Protein AF-A0AAW0ND97-F1 (afdb_monomer)

Solvent-accessible surface area (backbone atoms only — not comparable to full-atom values): 30219 Å² total; per-residue (Å²): 135,85,87,88,88,89,87,88,82,88,83,82,84,52,77,69,74,84,84,62,80,88,83,85,82,89,84,87,81,88,81,85,87,82,90,82,84,88,77,94,71,91,75,80,89,73,87,71,86,72,80,78,86,79,87,79,91,77,89,80,58,96,88,64,51,68,66,56,51,51,50,54,47,28,64,74,75,68,50,61,93,86,60,53,74,44,45,22,41,87,85,70,47,76,60,51,77,88,53,43,63,61,51,46,71,77,34,82,82,67,62,73,45,79,44,57,63,71,65,54,58,75,73,67,75,75,90,86,85,85,92,86,80,90,81,85,88,82,87,89,80,89,84,87,86,82,92,77,86,86,77,89,78,81,84,80,92,74,88,86,75,81,54,73,68,56,54,52,45,51,53,23,19,50,54,44,53,52,48,25,70,75,36,96,73,27,55,59,49,53,51,45,32,71,74,69,64,46,73,55,76,68,47,52,54,48,50,52,51,49,52,48,51,46,47,34,71,76,56,36,94,70,59,51,72,68,56,48,46,40,54,24,49,4,45,30,62,68,38,60,76,70,37,42,88,88,44,97,87,20,26,46,70,37,33,26,81,90,80,64,37,31,55,52,43,53,47,56,63,49,50,59,62,73,63,69,70,74,81,88,61,83,83,72,68,82,73,57,76,64,80,79,33,84,65,77,50,80,64,88,79,64,77,68,46,57,74,67,61,33,53,52,47,42,58,45,54,75,71,61,83,54,64,69,61,44,54,53,47,55,62,27,38,42,66,62,50,52,52,37,42,70,33,74,83,47,28,61,43,49,58,76,68,44,51,52,70,80,80,44,85,60,54,69,57,51,52,46,22,44,59,59,35,60,70,53,44,53,53,49,62,74,32,28,79,80,50,49,46,58,47,44,56,58,59,55,70,75,49,85,88,41,75,72,54,54,52,34,50,54,31,37,71,39,96,60,92,50,96,88,54,68,49,33,65,58,20,37,56,44,48,43,53,74,74,52,77,73,71,88,75,77,98,60,79,69,77,47,55,73,61,48,56,74,69,55,86,84,83,81,82,79,78,82,78,78,86,126

Sequence (468 aa):
MTRPVTKSSGGGGFSAELLNLLLGRVRTTSGPRRVEDGRLRRRAARHVNSAVRVSKYVKFQSGCSYQDFIAEVKSKFGFPDSAELLILDETDTEIEEDVFVELVEANPDLCLKIEDRLLDKSLSSMDNSSTSSLTDTMSPSSDNEPWSPPRQKSSTQHSGAPSKEALEKDAAKEMVENALKGKPGGQDILEEYKSEKSLSHRSRRQLVNLIVSEMTERHGRMPSRKQKENYALGIITAFPSLRDPFSQKGYEHFYDAEKGTGYLAWRLKTLSRKVFKRPVKEASEAHEQGPKRRRTSDTSAGEQLSGDACREALSFLGHSTDVASVFQKMKSTLEYRQDLVRDSEQTTDVFKIFPRFLDVKGLVNQDFALLFGEETASRMLERWDTVFKPKIIMEARHLTETPDLSRLMAAAEKNGENENYWDSDMASLLLLLHLLPPTAGRRRVKISSSEAEKKLVHFLKVRHTVYS

Radius of gyration: 36.38 Å; Cα contacts (8 Å, |Δi|>4): 346; chains: 1; bounding box: 81×73×108 Å

Secondary structure (DSSP, 8-state):
-----------PPP-STTSS-S---PPP-------------------------------PPTT--HHHHHHHHHHHHT--TT--EEEE-TTS-B--HHHHHHHHHH-TT---EEEETTTGGGTS-S---------------------------------S---HHHHHHHHHHHHHHHHHHTSTTHHHHHHHHHHHSS--HHHHHHHHHHHHHHHHHHH-SS--HHHHHHHHHHHHHH-GGGS-TTSSSS-TTT-BTTTTBSHHHHHHHHHHHHS--------------STT-------SS-PPP-HHHHHHHHHHHHH---HHHHHHHHHHTHHHHHHHHH-TTTGGGHHHH-GGGTTSTTHHHHHHHHHH-HHHHHHHHHTIIIIIHHHHHHHHTTSPP-HHHHHHHHHHH--S--TTS--HHHHHHHHHHHHSPPPSSSS-PPPPHHHHHTTS------------

Mean predicted aligned error: 23.16 Å

Structure (mmCIF, N/CA/C/O backbone):
data_AF-A0AAW0ND97-F1
#
_entry.id   AF-A0AAW0ND97-F1
#
loop_
_atom_site.group_PDB
_atom_site.id
_atom_site.type_symbol
_atom_site.label_atom_id
_atom_site.label_alt_id
_atom_site.label_comp_id
_atom_site.label_asym_id
_atom_site.label_entity_id
_atom_site.label_seq_id
_atom_site.pdbx_PDB_ins_code
_atom_site.Cartn_x
_atom_site.Cartn_y
_atom_site.Cartn_z
_atom_site.occupancy
_atom_site.B_iso_or_equiv
_atom_site.auth_seq_id
_atom_site.auth_comp_id
_atom_site.auth_asym_id
_atom_site.auth_atom_id
_atom_site.pdbx_PDB_model_num
ATOM 1 N N . MET A 1 1 ? -13.886 -43.238 -34.688 1.00 35.47 1 MET A N 1
ATOM 2 C CA . MET A 1 1 ? -12.588 -43.774 -34.224 1.00 35.47 1 MET A CA 1
ATOM 3 C C . MET A 1 1 ? -11.602 -42.617 -34.102 1.00 35.47 1 MET A C 1
ATOM 5 O O . MET A 1 1 ? -11.703 -41.691 -34.892 1.00 35.47 1 MET A O 1
ATOM 9 N N . THR A 1 2 ? -10.736 -42.690 -33.083 1.00 31.12 2 THR A N 1
ATOM 10 C CA . THR A 1 2 ? -9.557 -41.844 -32.763 1.00 31.12 2 THR A CA 1
ATOM 11 C C . THR A 1 2 ? -9.752 -40.368 -32.354 1.00 31.12 2 THR A C 1
ATOM 13 O O . THR A 1 2 ? -9.921 -39.485 -33.186 1.00 31.12 2 THR A O 1
ATOM 16 N N . ARG A 1 3 ? -9.621 -40.126 -31.033 1.00 32.53 3 ARG A N 1
ATOM 17 C CA . ARG A 1 3 ? -9.077 -38.901 -30.390 1.00 32.53 3 ARG A CA 1
ATOM 18 C C . ARG A 1 3 ? -7.536 -38.875 -30.505 1.00 32.53 3 ARG A C 1
ATOM 20 O O . ARG A 1 3 ? -6.955 -39.947 -30.676 1.00 32.53 3 ARG A O 1
ATOM 27 N N . PRO A 1 4 ? -6.884 -37.700 -30.366 1.00 33.66 4 PRO A N 1
ATOM 28 C CA . PRO A 1 4 ? -6.167 -37.313 -29.117 1.00 33.66 4 PRO A CA 1
ATOM 29 C C . PRO A 1 4 ? -6.411 -35.819 -28.735 1.00 33.66 4 PRO A C 1
ATOM 31 O O . PRO A 1 4 ? -6.736 -35.028 -29.608 1.00 33.66 4 PRO A O 1
ATOM 34 N N . VAL A 1 5 ? -6.529 -35.348 -27.477 1.00 28.16 5 VAL A N 1
ATOM 35 C CA . VAL A 1 5 ? -5.664 -35.273 -26.260 1.00 28.16 5 VAL A CA 1
ATOM 36 C C . VAL A 1 5 ? -4.730 -34.029 -26.187 1.00 28.16 5 VAL A C 1
ATOM 38 O O . VAL A 1 5 ? -3.689 -33.986 -26.825 1.00 28.16 5 VAL A O 1
ATOM 41 N N . THR A 1 6 ? -5.186 -33.070 -25.351 1.00 30.92 6 THR A N 1
ATOM 42 C CA . THR A 1 6 ? -4.546 -32.111 -24.397 1.00 30.92 6 THR A CA 1
ATOM 43 C C . THR A 1 6 ? -3.482 -31.065 -24.796 1.00 30.92 6 THR A C 1
ATOM 45 O O . THR A 1 6 ? -2.406 -31.381 -25.287 1.00 30.92 6 THR A O 1
ATOM 48 N N . LYS A 1 7 ? -3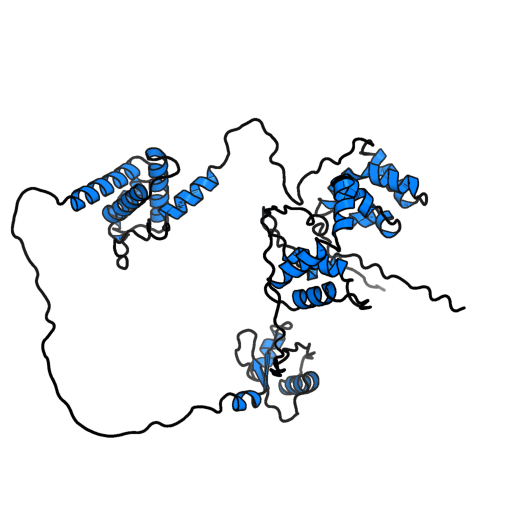.703 -29.810 -24.347 1.00 25.61 7 LYS A N 1
ATOM 49 C CA . LYS A 1 7 ? -3.012 -29.191 -23.182 1.00 25.61 7 LYS A CA 1
ATOM 50 C C . LYS A 1 7 ? -3.612 -27.817 -22.825 1.00 25.61 7 LYS A C 1
ATOM 52 O O . LYS A 1 7 ? -3.595 -26.900 -23.635 1.00 25.61 7 LYS A O 1
ATOM 57 N N . SER A 1 8 ? -4.101 -27.674 -21.591 1.00 30.00 8 SER A N 1
ATOM 58 C CA . SER A 1 8 ? -4.452 -26.394 -20.962 1.00 30.00 8 SER A CA 1
ATOM 59 C C . SER A 1 8 ? -3.322 -25.964 -20.024 1.00 30.00 8 SER A C 1
ATOM 61 O O . SER A 1 8 ? -3.012 -26.695 -19.083 1.00 30.00 8 SER A O 1
ATOM 63 N N . SER A 1 9 ? -2.726 -24.790 -20.240 1.00 27.45 9 SER A N 1
ATOM 64 C CA . SER A 1 9 ? -1.871 -24.130 -19.245 1.00 27.45 9 SER A CA 1
ATOM 65 C C . SER A 1 9 ? -2.616 -22.930 -18.665 1.00 27.45 9 SER A C 1
ATOM 67 O O . SER A 1 9 ? -2.902 -21.972 -19.383 1.00 27.45 9 SER A O 1
ATOM 69 N N . GLY A 1 10 ? -2.945 -23.003 -17.375 1.00 27.28 10 GLY A N 1
ATOM 70 C CA . GLY A 1 10 ? -3.503 -21.891 -16.613 1.00 27.28 10 GLY A CA 1
ATOM 71 C C . GLY A 1 10 ? -2.458 -20.795 -16.415 1.00 27.28 10 GLY A C 1
ATOM 72 O O . GLY A 1 10 ? -1.383 -21.049 -15.876 1.00 27.28 10 GLY A O 1
ATOM 73 N N . GLY A 1 11 ? -2.772 -19.587 -16.881 1.00 25.14 11 GLY A N 1
ATOM 74 C CA . GLY A 1 11 ? -1.973 -18.385 -16.666 1.00 25.14 11 GLY A CA 1
ATOM 75 C C . GLY A 1 11 ? -2.369 -17.703 -15.358 1.00 25.14 11 GLY A C 1
ATOM 76 O O . GLY A 1 11 ? -3.501 -17.248 -15.218 1.00 25.14 11 GLY A O 1
ATOM 77 N N . GLY A 1 12 ? -1.442 -17.647 -14.401 1.00 26.55 12 GLY A N 1
ATOM 78 C CA . GLY A 1 12 ? -1.553 -16.836 -13.186 1.00 26.55 12 GLY A CA 1
ATOM 79 C C . GLY A 1 12 ? -1.032 -15.419 -13.439 1.00 26.55 12 GLY A C 1
ATOM 80 O O . GLY A 1 12 ? 0.068 -15.252 -13.961 1.00 26.55 12 GLY A O 1
ATOM 81 N N . GLY A 1 13 ? -1.848 -14.413 -13.116 1.00 29.89 13 GLY A N 1
ATOM 82 C CA . GLY A 1 13 ? -1.627 -13.001 -13.438 1.00 29.89 13 GLY A CA 1
ATOM 83 C C . GLY A 1 13 ? -0.544 -12.283 -12.618 1.00 29.89 13 GLY A C 1
ATOM 84 O O . GLY A 1 13 ? -0.269 -12.604 -11.462 1.00 29.89 13 GLY A O 1
ATOM 85 N N . PHE A 1 14 ? 0.045 -11.259 -13.237 1.00 38.44 14 PHE A N 1
ATOM 86 C CA . PHE A 1 14 ? 1.062 -10.360 -12.683 1.00 38.44 14 PHE A CA 1
ATOM 87 C C . PHE A 1 14 ? 0.406 -9.092 -12.097 1.00 38.44 14 PHE A C 1
ATOM 89 O O . PHE A 1 14 ? -0.612 -8.626 -12.595 1.00 38.44 14 PHE A O 1
ATOM 96 N N . SER A 1 15 ? 0.979 -8.521 -11.031 1.00 31.59 15 SER A N 1
ATOM 97 C CA . SER A 1 15 ? 0.481 -7.288 -10.390 1.00 31.59 15 SER A CA 1
ATOM 98 C C . SER A 1 15 ? 1.552 -6.196 -10.405 1.00 31.59 15 SER A C 1
ATOM 100 O O . SER A 1 15 ? 2.699 -6.443 -10.033 1.00 31.59 15 SER A O 1
ATOM 102 N N . ALA A 1 16 ? 1.131 -4.987 -10.779 1.00 33.00 16 ALA A N 1
ATOM 103 C CA . ALA A 1 16 ? 1.885 -3.759 -11.053 1.00 33.00 16 ALA A CA 1
ATOM 104 C C . ALA A 1 16 ? 2.572 -3.057 -9.858 1.00 33.00 16 ALA A C 1
ATOM 106 O O . ALA A 1 16 ? 2.896 -1.868 -9.924 1.00 33.00 16 ALA A O 1
ATOM 107 N N . GLU A 1 17 ? 2.744 -3.724 -8.719 1.00 35.59 17 GLU A N 1
ATOM 108 C CA . GLU A 1 17 ? 3.023 -3.040 -7.443 1.00 35.59 17 GLU A CA 1
ATOM 109 C C . GLU A 1 17 ? 4.510 -2.769 -7.154 1.00 35.59 17 GLU A C 1
ATOM 111 O O . GLU A 1 17 ? 4.831 -2.070 -6.194 1.00 35.59 17 GLU A O 1
ATOM 116 N N . LEU A 1 18 ? 5.427 -3.240 -8.002 1.00 33.97 18 LEU A N 1
ATOM 117 C CA . LEU A 1 18 ? 6.857 -3.301 -7.674 1.00 33.97 18 LEU A CA 1
ATOM 118 C C . LEU A 1 18 ? 7.656 -2.019 -8.008 1.00 33.97 18 LEU A C 1
ATOM 120 O O . LEU A 1 18 ? 8.720 -1.797 -7.444 1.00 33.97 18 LEU A O 1
ATOM 124 N N . LEU A 1 19 ? 7.135 -1.116 -8.849 1.00 34.91 19 LEU A N 1
ATOM 125 C CA . LEU A 1 19 ? 7.898 0.040 -9.365 1.00 34.91 19 LEU A CA 1
ATOM 126 C C . LEU A 1 19 ? 7.647 1.390 -8.658 1.00 34.91 19 LEU A C 1
ATOM 128 O O . LEU A 1 19 ? 8.288 2.384 -8.987 1.00 34.91 19 LEU A O 1
ATOM 132 N N . ASN A 1 20 ? 6.735 1.475 -7.682 1.00 37.00 20 ASN A N 1
ATOM 133 C CA . ASN A 1 20 ? 6.197 2.770 -7.218 1.00 37.00 20 ASN A CA 1
ATOM 134 C C . ASN A 1 20 ? 6.584 3.212 -5.796 1.00 37.00 20 ASN A C 1
ATOM 136 O O . ASN A 1 20 ? 5.991 4.150 -5.257 1.00 37.00 20 ASN A O 1
ATOM 140 N N . LEU A 1 21 ? 7.577 2.575 -5.180 1.00 37.69 21 LEU A N 1
ATOM 141 C CA . LEU A 1 21 ? 7.783 2.650 -3.731 1.00 37.69 21 LEU A CA 1
ATOM 142 C C . LEU A 1 21 ? 9.080 3.337 -3.263 1.00 37.69 21 LEU A C 1
ATOM 144 O O . LEU A 1 21 ? 9.377 3.348 -2.073 1.00 37.69 21 LEU A O 1
ATOM 148 N N . LEU A 1 22 ? 9.808 3.997 -4.169 1.00 29.08 22 LEU A N 1
ATOM 149 C CA . LEU A 1 22 ? 11.144 4.545 -3.895 1.00 29.08 22 LEU A CA 1
ATOM 150 C C . LEU A 1 22 ? 11.229 5.988 -3.353 1.00 29.08 22 LEU A C 1
ATOM 152 O O . LEU A 1 22 ? 12.336 6.429 -3.065 1.00 29.08 22 LEU A O 1
ATOM 156 N N . LEU A 1 23 ? 10.143 6.754 -3.158 1.00 32.75 23 LEU A N 1
ATOM 157 C CA . LEU A 1 23 ? 10.278 8.161 -2.712 1.00 32.75 23 LEU A CA 1
ATOM 158 C C . LEU A 1 23 ? 9.188 8.635 -1.731 1.00 32.75 23 LEU A C 1
ATOM 160 O O . LEU A 1 23 ? 8.042 8.867 -2.118 1.00 32.75 23 LEU A O 1
ATOM 164 N N . GLY A 1 24 ? 9.578 8.877 -0.467 1.00 24.53 24 GLY A N 1
ATOM 165 C CA . GLY A 1 24 ? 8.712 9.470 0.563 1.00 24.53 24 GLY A CA 1
ATOM 166 C C . GLY A 1 24 ? 9.396 9.897 1.878 1.00 24.53 24 GLY A C 1
ATOM 167 O O . GLY A 1 24 ? 9.221 9.241 2.893 1.00 24.53 24 GLY A O 1
ATOM 168 N N . ARG A 1 25 ? 10.068 11.063 1.855 1.00 28.64 25 ARG A N 1
ATOM 169 C CA . ARG A 1 25 ? 10.473 11.962 2.974 1.00 28.64 25 ARG A CA 1
ATOM 170 C C . ARG A 1 25 ? 11.503 11.490 4.022 1.00 28.64 25 ARG A C 1
ATOM 172 O O . ARG A 1 25 ? 11.168 10.980 5.082 1.00 28.64 25 ARG A O 1
ATOM 179 N N . VAL A 1 26 ? 12.743 11.945 3.815 1.00 26.05 26 VAL A N 1
ATOM 180 C CA . VAL A 1 26 ? 13.709 12.278 4.878 1.00 26.05 26 VAL A CA 1
ATOM 181 C C . VAL A 1 26 ? 13.331 13.644 5.469 1.00 26.05 26 VAL A C 1
ATOM 183 O O . VAL A 1 26 ? 13.272 14.633 4.740 1.00 26.05 26 VAL A O 1
ATOM 186 N N . ARG A 1 27 ? 13.084 13.717 6.782 1.00 26.48 27 ARG A N 1
ATOM 187 C CA . ARG A 1 27 ? 13.149 14.974 7.544 1.00 26.48 27 ARG A CA 1
ATOM 188 C C . ARG A 1 27 ? 14.539 15.084 8.156 1.00 26.48 27 ARG A C 1
ATOM 190 O O . ARG A 1 27 ? 14.955 14.227 8.924 1.00 26.48 27 ARG A O 1
ATOM 197 N N . THR A 1 28 ? 15.249 16.136 7.782 1.00 26.16 28 THR A N 1
ATOM 198 C CA . THR A 1 28 ? 16.532 16.539 8.349 1.00 26.16 28 THR A CA 1
ATOM 199 C C . THR A 1 28 ? 16.301 17.307 9.647 1.00 26.16 28 THR A C 1
ATOM 201 O O . THR A 1 28 ? 15.644 18.347 9.631 1.00 26.16 28 THR A O 1
ATOM 204 N N . THR A 1 29 ? 16.886 16.847 10.748 1.00 25.78 29 THR A N 1
ATOM 205 C CA . THR A 1 29 ? 17.230 17.708 11.886 1.00 25.78 29 THR A CA 1
ATOM 206 C C . THR A 1 29 ? 18.709 17.518 12.184 1.00 25.78 29 THR A C 1
ATOM 208 O O . THR A 1 29 ? 19.147 16.448 12.598 1.00 25.78 29 THR A O 1
ATOM 211 N N . SER A 1 30 ? 19.472 18.560 11.883 1.00 25.70 30 SER A N 1
ATOM 212 C CA . SER A 1 30 ? 20.894 18.736 12.157 1.00 25.70 30 SER A CA 1
ATOM 213 C C . SER A 1 30 ? 21.137 19.118 13.620 1.00 25.70 30 SER A C 1
ATOM 215 O O . SER A 1 30 ? 20.447 19.992 14.139 1.00 25.70 30 SER A O 1
ATOM 217 N N . GLY A 1 31 ? 22.168 18.541 14.242 1.00 24.78 31 GLY A N 1
ATOM 218 C CA . GLY A 1 31 ? 22.754 18.989 15.512 1.00 24.78 31 GLY A CA 1
ATOM 219 C C . GLY A 1 31 ? 24.024 18.178 15.837 1.00 24.78 31 GLY A C 1
ATOM 220 O O . GLY A 1 31 ? 24.021 16.980 15.562 1.00 24.78 31 GLY A O 1
ATOM 221 N N . PRO A 1 32 ? 25.133 18.787 16.311 1.00 28.69 32 PRO A N 1
ATOM 222 C CA . PRO A 1 32 ? 26.480 18.282 16.035 1.00 28.69 32 PRO A CA 1
ATOM 223 C C . PRO A 1 32 ? 27.107 17.370 17.108 1.00 28.69 32 PRO A C 1
ATOM 225 O O . PRO A 1 32 ? 26.808 17.450 18.294 1.00 28.69 32 PRO A O 1
ATOM 228 N N . ARG A 1 33 ? 28.040 16.552 16.596 1.00 27.22 33 ARG A N 1
ATOM 229 C CA . ARG A 1 33 ? 29.189 15.828 17.178 1.00 27.22 33 ARG A CA 1
ATOM 230 C C . ARG A 1 33 ? 29.475 15.991 18.680 1.00 27.22 33 ARG A C 1
ATOM 232 O O . ARG A 1 33 ? 29.775 17.088 19.145 1.00 27.22 33 ARG A O 1
ATOM 239 N N . ARG A 1 34 ? 29.721 14.848 19.332 1.00 24.94 34 ARG A N 1
ATOM 240 C CA . ARG A 1 34 ? 30.867 14.706 20.241 1.00 24.94 34 ARG A CA 1
ATOM 241 C C . ARG A 1 34 ? 31.530 13.339 20.072 1.00 24.94 34 ARG A C 1
ATOM 243 O O . ARG A 1 34 ? 30.863 12.314 20.018 1.00 24.94 34 ARG A O 1
ATOM 250 N N . VAL A 1 35 ? 32.842 13.412 19.901 1.00 29.12 35 VAL A N 1
ATOM 251 C CA . VAL A 1 35 ? 33.828 12.337 19.802 1.00 29.12 35 VAL A CA 1
ATOM 252 C C . VAL A 1 35 ? 33.948 11.654 21.159 1.00 29.12 35 VAL A C 1
ATOM 254 O O . VAL A 1 35 ? 34.057 12.369 22.150 1.00 29.12 35 VAL A O 1
ATOM 257 N N . GLU A 1 36 ? 33.999 10.324 21.200 1.00 27.62 36 GLU A N 1
ATOM 258 C CA . GLU A 1 36 ? 34.837 9.636 22.184 1.00 27.62 36 GLU A CA 1
ATOM 259 C C . GLU A 1 36 ? 35.275 8.258 21.676 1.00 27.62 36 GLU A C 1
ATOM 261 O O . GLU A 1 36 ? 34.472 7.405 21.294 1.00 27.62 36 GLU A O 1
ATOM 266 N N . ASP A 1 37 ? 36.596 8.120 21.630 1.00 26.92 37 ASP A N 1
ATOM 267 C CA . ASP A 1 37 ? 37.367 6.926 21.338 1.00 26.92 37 ASP A CA 1
ATOM 268 C C . ASP A 1 37 ? 37.314 5.926 22.498 1.00 26.92 37 ASP A C 1
ATOM 270 O O . ASP A 1 37 ? 37.306 6.294 23.672 1.00 26.92 37 ASP A O 1
ATOM 274 N N . GLY A 1 38 ? 37.468 4.649 22.149 1.00 27.41 38 GLY A N 1
ATOM 275 C CA . GLY A 1 38 ? 38.134 3.688 23.022 1.00 27.41 38 GLY A CA 1
ATOM 276 C C . GLY A 1 38 ? 37.226 2.736 23.796 1.00 27.41 38 GLY A C 1
ATOM 277 O O . GLY A 1 38 ? 36.735 3.036 24.877 1.00 27.41 38 GLY A O 1
ATOM 278 N N . ARG A 1 39 ? 37.187 1.480 23.340 1.00 28.52 39 ARG A N 1
ATOM 279 C CA . ARG A 1 39 ? 37.907 0.375 24.007 1.00 28.52 39 ARG A CA 1
ATOM 280 C C . ARG A 1 39 ? 37.579 -0.952 23.334 1.00 28.52 39 ARG A C 1
ATOM 282 O O . ARG A 1 39 ? 36.466 -1.461 23.423 1.00 28.52 39 ARG A O 1
ATOM 289 N N . LEU A 1 40 ? 38.617 -1.562 22.760 1.00 33.53 40 LEU A N 1
ATOM 290 C CA . LEU A 1 40 ? 38.673 -3.002 22.548 1.00 33.53 40 LEU A CA 1
ATOM 291 C C . LEU A 1 40 ? 38.379 -3.716 23.874 1.00 33.53 40 LEU A C 1
ATOM 293 O O . LEU A 1 40 ? 39.138 -3.599 24.838 1.00 33.53 40 LEU A O 1
ATOM 297 N N . ARG A 1 41 ? 37.332 -4.538 23.893 1.00 31.09 41 ARG A N 1
ATOM 298 C CA . ARG A 1 41 ? 37.232 -5.660 24.824 1.00 31.09 41 ARG A CA 1
ATOM 299 C C . ARG A 1 41 ? 36.956 -6.928 24.038 1.00 31.09 41 ARG A C 1
ATOM 301 O O . ARG A 1 41 ? 35.842 -7.190 23.602 1.00 31.09 41 ARG A O 1
ATOM 308 N N . ARG A 1 42 ? 38.020 -7.721 23.904 1.00 33.41 42 ARG A N 1
ATOM 309 C CA . ARG A 1 42 ? 37.962 -9.155 23.631 1.00 33.41 42 ARG A CA 1
ATOM 310 C C . ARG A 1 42 ? 37.003 -9.780 24.646 1.00 33.41 42 ARG A C 1
ATOM 312 O O . ARG A 1 42 ? 37.208 -9.614 25.850 1.00 33.41 42 ARG A O 1
ATOM 319 N N . ARG A 1 43 ? 35.987 -10.511 24.192 1.00 27.88 43 ARG A N 1
ATOM 320 C CA . ARG A 1 43 ? 35.279 -11.458 25.053 1.00 27.88 43 ARG A CA 1
ATOM 321 C C . ARG A 1 43 ? 34.993 -12.736 24.279 1.00 27.88 43 ARG A C 1
ATOM 323 O O . ARG A 1 43 ? 34.461 -12.707 23.179 1.00 27.88 43 ARG A O 1
ATOM 330 N N . ALA A 1 44 ? 35.471 -13.809 24.893 1.00 26.62 44 ALA A N 1
ATOM 331 C CA . ALA A 1 44 ? 35.495 -15.189 24.462 1.00 26.62 44 ALA A CA 1
ATOM 332 C C . ALA A 1 44 ? 34.197 -15.682 23.813 1.00 26.62 44 ALA A C 1
ATOM 334 O O . ALA A 1 44 ? 33.097 -15.396 24.290 1.00 26.62 44 ALA A O 1
ATOM 335 N N . ALA A 1 45 ? 34.378 -16.497 22.774 1.00 27.58 45 ALA A N 1
ATOM 336 C CA . ALA A 1 45 ? 33.357 -17.347 22.193 1.00 27.58 45 ALA A CA 1
ATOM 337 C C . ALA A 1 45 ? 32.708 -18.215 23.282 1.00 27.58 45 ALA A C 1
ATOM 339 O O . ALA A 1 45 ? 33.360 -19.066 23.885 1.00 27.58 45 ALA A O 1
ATOM 340 N N . ARG A 1 46 ? 31.413 -18.005 23.520 1.00 28.25 46 ARG A N 1
ATOM 341 C CA . ARG A 1 46 ? 30.534 -19.040 24.065 1.00 28.25 46 ARG A CA 1
ATOM 342 C C . ARG A 1 46 ? 29.820 -19.650 22.871 1.00 28.25 46 ARG A C 1
ATOM 344 O O . ARG A 1 46 ? 28.999 -18.983 22.250 1.00 28.25 46 ARG A O 1
ATOM 351 N N . HIS A 1 47 ? 30.171 -20.888 22.542 1.00 28.53 47 HIS A N 1
ATOM 352 C CA . HIS A 1 47 ? 29.348 -21.723 21.680 1.00 28.53 47 HIS A CA 1
ATOM 353 C C . HIS A 1 47 ? 28.055 -22.014 22.444 1.00 28.53 47 HIS A C 1
ATOM 355 O O . HIS A 1 47 ? 28.025 -22.862 23.330 1.00 28.53 47 HIS A O 1
ATOM 361 N N . VAL A 1 48 ? 27.009 -21.249 22.151 1.00 29.33 48 VAL A N 1
ATOM 362 C CA . VAL A 1 48 ? 25.639 -21.667 22.426 1.00 29.33 48 VAL A CA 1
ATOM 363 C C . VAL A 1 48 ? 25.235 -22.467 21.196 1.00 29.33 48 VAL A C 1
ATOM 365 O O . VAL A 1 48 ? 25.145 -21.898 20.109 1.00 29.33 48 VAL A O 1
ATOM 368 N N . ASN A 1 49 ? 25.068 -23.782 21.347 1.00 28.61 49 ASN A N 1
ATOM 369 C CA . ASN A 1 49 ? 24.422 -24.614 20.334 1.00 28.61 49 ASN A CA 1
ATOM 370 C C . ASN A 1 49 ? 22.985 -24.105 20.173 1.00 28.61 49 ASN A C 1
ATOM 372 O O . ASN A 1 49 ? 22.083 -24.482 20.912 1.00 28.61 49 ASN A O 1
ATOM 376 N N . SER A 1 50 ? 22.798 -23.185 19.232 1.00 30.88 50 SER A N 1
ATOM 377 C CA . SER A 1 50 ? 21.499 -22.877 18.655 1.00 30.88 50 SER A CA 1
ATOM 378 C C . SER A 1 50 ? 21.038 -24.140 17.934 1.00 30.88 50 SER A C 1
ATOM 380 O O . SER A 1 50 ? 21.665 -24.550 16.955 1.00 30.88 50 SER A O 1
ATOM 382 N N . ALA A 1 51 ? 20.001 -24.801 18.450 1.00 39.62 51 ALA A N 1
ATOM 383 C CA . ALA A 1 51 ? 19.341 -25.883 17.737 1.00 39.62 51 ALA A CA 1
ATOM 384 C C . ALA A 1 51 ? 18.777 -25.302 16.434 1.00 39.62 51 ALA A C 1
ATOM 386 O O . ALA A 1 51 ? 17.778 -24.580 16.431 1.00 39.62 51 ALA A O 1
ATOM 387 N N . VAL A 1 52 ? 19.469 -25.558 15.324 1.00 43.44 52 VAL A N 1
ATOM 388 C CA . VAL A 1 52 ? 19.015 -25.185 13.988 1.00 43.44 52 VAL A CA 1
ATOM 389 C C . VAL A 1 52 ? 17.703 -25.925 13.750 1.00 43.44 52 VAL A C 1
ATOM 391 O O . VAL A 1 52 ? 17.697 -27.141 13.580 1.00 43.44 52 VAL A O 1
ATOM 394 N N . ARG A 1 53 ? 16.579 -25.203 13.758 1.00 55.88 53 ARG A N 1
ATOM 395 C CA . ARG A 1 53 ? 15.292 -25.762 13.337 1.00 55.88 53 ARG A CA 1
ATOM 396 C C . ARG A 1 53 ? 15.361 -25.984 11.830 1.00 55.88 53 ARG A C 1
ATOM 398 O O . ARG A 1 53 ? 15.333 -25.031 11.055 1.00 55.88 53 ARG A O 1
ATOM 405 N N . VAL A 1 54 ? 15.527 -27.238 11.426 1.00 63.00 54 VAL A N 1
ATOM 406 C CA . VAL A 1 54 ? 15.548 -27.649 10.020 1.00 63.00 54 VAL A CA 1
ATOM 407 C C . VAL A 1 54 ? 14.161 -28.166 9.658 1.00 63.00 54 VAL A C 1
ATOM 409 O O . VAL A 1 54 ? 13.646 -29.047 10.334 1.00 63.00 54 VAL A O 1
ATOM 412 N N . SER A 1 55 ? 13.572 -27.658 8.578 1.00 75.56 55 SER A N 1
ATOM 413 C CA . SER A 1 55 ? 12.344 -28.208 7.990 1.00 75.56 55 SER A CA 1
ATOM 414 C C . SER A 1 55 ? 12.703 -29.026 6.751 1.00 75.56 55 SER A C 1
ATOM 416 O O . SER A 1 55 ? 13.486 -28.570 5.915 1.00 75.56 55 SER A O 1
ATOM 418 N N . LYS A 1 56 ? 12.152 -30.237 6.618 1.00 75.38 56 LYS A N 1
ATOM 419 C CA . LYS A 1 56 ? 12.363 -31.110 5.451 1.00 75.38 56 LYS A CA 1
ATOM 420 C C . LYS A 1 56 ? 11.033 -31.675 4.976 1.00 75.38 56 LYS A C 1
ATOM 422 O O . LYS A 1 56 ? 10.174 -31.990 5.789 1.00 75.38 56 LYS A O 1
ATOM 427 N N . TYR A 1 57 ? 10.898 -31.851 3.664 1.00 74.38 57 TYR A N 1
ATOM 428 C CA . TYR A 1 57 ? 9.743 -32.528 3.081 1.00 74.38 57 TYR A CA 1
ATOM 429 C C . TYR A 1 57 ? 9.914 -34.048 3.162 1.00 74.38 57 TYR A C 1
ATOM 431 O O . TYR A 1 57 ? 10.895 -34.626 2.671 1.00 74.38 57 TYR A O 1
ATOM 439 N N . VAL A 1 58 ? 8.931 -34.708 3.762 1.00 71.00 58 VAL A N 1
ATOM 440 C CA . VAL A 1 58 ? 8.834 -36.165 3.825 1.00 71.00 58 VAL A CA 1
ATOM 441 C C . VAL A 1 58 ? 7.765 -36.598 2.832 1.00 71.00 58 VAL A C 1
ATOM 443 O O . VAL A 1 58 ? 6.641 -36.113 2.871 1.00 71.00 58 VAL A O 1
ATOM 446 N N . LYS A 1 59 ? 8.134 -37.463 1.882 1.00 69.31 59 LYS A N 1
ATOM 447 C CA . LYS A 1 59 ? 7.187 -37.969 0.891 1.00 69.31 59 LYS A CA 1
ATOM 448 C C . LYS A 1 59 ? 6.492 -39.178 1.503 1.00 69.31 59 LYS A C 1
ATOM 450 O O . LYS A 1 59 ? 7.085 -40.249 1.540 1.00 69.31 59 LYS A O 1
ATOM 455 N N . PHE A 1 60 ? 5.260 -38.996 1.953 1.00 70.25 60 PHE A N 1
ATOM 456 C CA . PHE A 1 60 ? 4.424 -40.091 2.428 1.00 70.25 60 PHE A CA 1
ATOM 457 C C . PHE A 1 60 ? 3.672 -40.703 1.237 1.00 70.25 60 PHE A C 1
ATOM 459 O O . PHE A 1 60 ? 3.044 -39.980 0.461 1.00 70.25 60 PHE A O 1
ATOM 466 N N . GLN A 1 61 ? 3.816 -42.011 1.013 1.00 67.69 61 GLN A N 1
ATOM 467 C CA . GLN A 1 61 ? 3.088 -42.717 -0.047 1.00 67.69 61 GLN A CA 1
ATOM 468 C C . GLN A 1 61 ? 1.796 -43.296 0.538 1.00 67.69 61 GLN A C 1
ATOM 470 O O . GLN A 1 61 ? 1.780 -43.732 1.686 1.00 67.69 61 GLN A O 1
ATOM 475 N N . SER A 1 62 ? 0.712 -43.308 -0.240 1.00 64.25 62 SER A N 1
ATOM 476 C CA . SER A 1 62 ? -0.560 -43.904 0.185 1.00 64.25 62 SER A CA 1
ATOM 477 C C . SER A 1 62 ? -0.355 -45.381 0.550 1.00 64.25 62 SER A C 1
ATOM 479 O O . SER A 1 62 ? 0.088 -46.159 -0.296 1.00 64.25 62 SER A O 1
ATOM 481 N N . GLY A 1 63 ? -0.655 -45.753 1.799 1.00 66.62 63 GLY A N 1
ATOM 482 C CA . GLY A 1 63 ? -0.448 -47.103 2.341 1.00 66.62 63 GLY A CA 1
ATOM 483 C C . GLY A 1 63 ? 0.828 -47.308 3.172 1.00 66.62 63 GLY A C 1
ATOM 484 O O . GLY A 1 63 ? 1.070 -48.432 3.604 1.00 66.62 63 GLY A O 1
ATOM 485 N N . CYS A 1 64 ? 1.639 -46.269 3.407 1.00 72.12 64 CYS A N 1
ATOM 486 C CA . CYS A 1 64 ? 2.746 -46.326 4.370 1.00 72.12 64 CYS A CA 1
ATOM 487 C C . CYS A 1 64 ? 2.227 -46.388 5.817 1.00 72.12 64 CYS A C 1
ATOM 489 O O . CYS A 1 64 ? 1.255 -45.720 6.162 1.00 72.12 64 CYS A O 1
ATOM 491 N N . SER A 1 65 ? 2.893 -47.166 6.671 1.00 80.81 65 SER A N 1
ATOM 492 C CA . SER A 1 65 ? 2.597 -47.227 8.106 1.00 80.81 65 SER A CA 1
ATOM 493 C C . SER A 1 65 ? 3.248 -46.069 8.874 1.00 80.81 65 SER A C 1
ATOM 495 O O . SER A 1 65 ? 4.173 -45.414 8.382 1.00 80.81 65 SER A O 1
ATOM 497 N N . TYR A 1 66 ? 2.807 -45.839 10.113 1.00 82.56 66 TYR A N 1
ATOM 498 C CA . TYR A 1 66 ? 3.451 -44.898 11.037 1.00 82.56 66 TYR A CA 1
ATOM 499 C C . TYR A 1 66 ? 4.950 -45.201 11.216 1.00 82.56 66 TYR A C 1
ATOM 501 O O . TYR A 1 66 ? 5.786 -44.298 11.210 1.00 82.56 66 TYR A O 1
ATOM 509 N N . GLN A 1 67 ? 5.317 -46.484 11.275 1.00 84.00 67 GLN A N 1
ATOM 510 C CA . GLN A 1 67 ? 6.710 -46.917 11.407 1.00 84.00 67 GLN A CA 1
ATOM 511 C C . GLN A 1 67 ? 7.554 -46.576 10.168 1.00 84.00 67 GLN A C 1
ATOM 513 O O . GLN A 1 67 ? 8.704 -46.156 10.307 1.00 84.00 67 GLN A O 1
ATOM 518 N N . ASP A 1 68 ? 6.980 -46.672 8.963 1.00 84.25 68 ASP A N 1
ATOM 519 C CA . ASP A 1 68 ? 7.664 -46.274 7.724 1.00 84.25 68 ASP A CA 1
ATOM 520 C C . ASP A 1 68 ? 7.935 -44.764 7.699 1.00 84.25 68 ASP A C 1
ATOM 522 O O . ASP A 1 68 ? 9.009 -44.319 7.283 1.00 84.25 68 ASP A O 1
ATOM 526 N N . PHE A 1 69 ? 6.982 -43.967 8.194 1.00 85.75 69 PHE A N 1
ATOM 527 C CA . PHE A 1 69 ? 7.158 -42.526 8.351 1.00 85.75 69 PHE A CA 1
ATOM 528 C C . PHE A 1 69 ? 8.282 -42.195 9.337 1.00 85.75 69 PHE A C 1
ATOM 530 O O . PHE A 1 69 ? 9.163 -41.396 9.015 1.00 85.75 69 PHE A O 1
ATOM 537 N N . ILE A 1 70 ? 8.296 -42.837 10.509 1.00 85.12 70 ILE A N 1
ATOM 538 C CA . ILE A 1 70 ? 9.349 -42.659 11.516 1.00 85.12 70 ILE A CA 1
ATOM 539 C C . ILE A 1 70 ? 10.724 -43.019 10.941 1.00 85.12 70 ILE A C 1
ATOM 541 O O . ILE A 1 70 ? 11.683 -42.276 11.150 1.00 85.12 70 ILE A O 1
ATOM 545 N N . ALA A 1 71 ? 10.840 -44.114 10.186 1.00 83.81 71 ALA A N 1
ATOM 546 C CA . ALA A 1 71 ? 12.098 -44.523 9.563 1.00 83.81 71 ALA A CA 1
ATOM 547 C C . ALA A 1 71 ? 12.598 -43.498 8.526 1.00 83.81 71 ALA A C 1
ATOM 549 O O . ALA A 1 71 ? 13.773 -43.119 8.527 1.00 83.81 71 ALA A O 1
ATOM 550 N N . GLU A 1 72 ? 11.701 -42.989 7.679 1.00 83.62 72 GLU A N 1
ATOM 551 C CA . GLU A 1 72 ? 12.009 -41.958 6.682 1.00 83.62 72 GLU A CA 1
ATOM 552 C C . GLU A 1 72 ? 12.412 -40.630 7.349 1.00 83.62 72 GLU A C 1
ATOM 554 O O . GLU A 1 72 ? 13.346 -39.958 6.902 1.00 83.62 72 GLU A O 1
ATOM 559 N N . VAL A 1 73 ? 11.758 -40.266 8.457 1.00 84.69 73 VAL A N 1
ATOM 560 C CA . VAL A 1 73 ? 12.125 -39.114 9.288 1.00 84.69 73 VAL A CA 1
ATOM 561 C C . VAL A 1 73 ? 13.507 -39.310 9.912 1.00 84.69 73 VAL A C 1
ATOM 563 O O . VAL A 1 73 ? 14.357 -38.427 9.782 1.00 84.69 73 VAL A O 1
ATOM 566 N N . LYS A 1 74 ? 13.783 -40.462 10.533 1.00 84.19 74 LYS A N 1
ATOM 567 C CA . LYS A 1 74 ? 15.100 -40.759 11.121 1.00 84.19 74 LYS A CA 1
ATOM 568 C C . LYS A 1 74 ? 16.2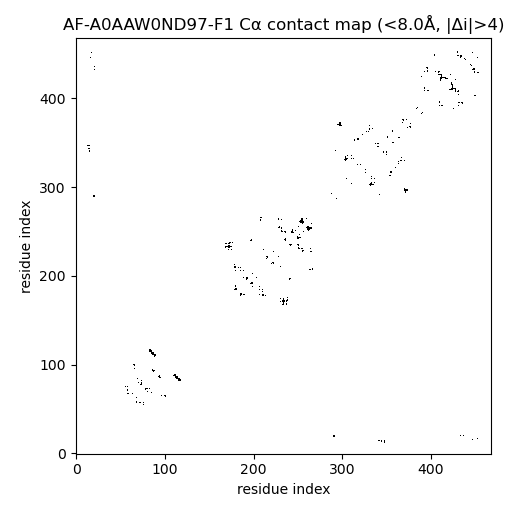09 -40.639 10.082 1.00 84.19 74 LYS A C 1
ATOM 570 O O . LYS A 1 74 ? 17.172 -39.903 10.300 1.00 84.19 74 LYS A O 1
ATOM 575 N N . SER A 1 75 ? 16.012 -41.248 8.913 1.00 83.25 75 SER A N 1
ATOM 576 C CA . SER A 1 75 ? 16.939 -41.168 7.783 1.00 83.25 75 SER A CA 1
ATOM 577 C C . SER A 1 75 ? 17.155 -39.727 7.306 1.00 83.25 75 SER A C 1
ATOM 579 O O . SER A 1 75 ? 18.290 -39.260 7.189 1.00 83.25 75 SER A O 1
ATOM 581 N N . LYS A 1 76 ? 16.073 -38.968 7.080 1.00 82.12 76 LYS A N 1
ATOM 582 C CA . LYS A 1 76 ? 16.169 -37.601 6.555 1.00 82.12 76 LYS A CA 1
ATOM 583 C C . LYS A 1 76 ? 16.768 -36.623 7.538 1.00 82.12 76 LYS A C 1
ATOM 585 O O . LYS A 1 76 ? 17.490 -35.725 7.109 1.00 82.12 76 LYS A O 1
ATOM 590 N N . PHE A 1 77 ? 16.448 -36.727 8.818 1.00 78.25 77 PHE A N 1
ATOM 591 C CA . PHE A 1 77 ? 16.907 -35.788 9.838 1.00 78.25 77 PHE A CA 1
ATOM 592 C C . PHE A 1 77 ? 18.210 -36.231 10.516 1.00 78.25 77 PHE A C 1
ATOM 594 O O . PHE A 1 77 ? 18.831 -35.415 11.190 1.00 78.25 77 PHE A O 1
ATOM 601 N N . GLY A 1 78 ? 18.685 -37.450 10.238 1.00 78.31 78 GLY A N 1
ATOM 602 C CA . GLY A 1 78 ? 19.950 -37.976 10.750 1.00 78.31 78 GLY A CA 1
ATOM 603 C C . GLY A 1 78 ? 19.867 -38.451 12.201 1.00 78.31 78 GLY A C 1
ATOM 604 O O . GLY A 1 78 ? 20.862 -38.364 12.918 1.00 78.31 78 GLY A O 1
ATOM 605 N N . PHE A 1 79 ? 18.695 -38.915 12.644 1.00 80.81 79 PHE A N 1
ATOM 606 C CA . PHE A 1 79 ? 18.525 -39.509 13.972 1.00 80.81 79 PHE A CA 1
ATOM 607 C C . PHE A 1 79 ? 19.031 -40.962 13.984 1.00 80.81 79 PHE A C 1
ATOM 609 O O . PHE A 1 79 ? 18.887 -41.656 12.975 1.00 80.81 79 PHE A O 1
ATOM 616 N N . PRO A 1 80 ? 19.599 -41.454 15.103 1.00 79.12 80 PRO A N 1
ATOM 617 C CA . PRO A 1 80 ? 19.960 -42.862 15.232 1.00 79.12 80 PRO A CA 1
ATOM 618 C C . PRO A 1 80 ? 18.711 -43.753 15.222 1.00 79.12 80 PRO A C 1
ATOM 620 O O . PRO A 1 80 ? 17.647 -43.353 15.696 1.00 79.12 80 PRO A O 1
ATOM 623 N N . ASP A 1 81 ? 18.845 -44.994 14.750 1.00 75.56 81 ASP A N 1
ATOM 624 C CA . ASP A 1 81 ? 17.720 -45.940 14.668 1.00 75.56 81 ASP A CA 1
ATOM 625 C C . ASP A 1 81 ? 17.075 -46.213 16.038 1.00 75.56 81 ASP A C 1
ATOM 627 O O . ASP A 1 81 ? 15.868 -46.444 16.124 1.00 75.56 81 ASP A O 1
ATOM 631 N N . SER A 1 82 ? 17.852 -46.088 17.120 1.00 77.31 82 SER A N 1
ATOM 632 C CA . SER A 1 82 ? 17.403 -46.210 18.512 1.00 77.31 82 SER A CA 1
ATOM 633 C C . SER A 1 82 ? 16.739 -44.952 19.092 1.00 77.31 82 SER A C 1
ATOM 635 O O . SER A 1 82 ? 16.366 -44.975 20.262 1.00 77.31 82 SER A O 1
ATOM 637 N N . ALA A 1 83 ? 16.630 -43.847 18.343 1.00 78.31 83 ALA A N 1
ATOM 638 C CA . ALA A 1 83 ? 15.962 -42.636 18.822 1.00 78.31 83 ALA A CA 1
ATOM 639 C C . ALA A 1 83 ? 14.454 -42.873 18.975 1.00 78.31 83 ALA A C 1
ATOM 641 O O . ALA A 1 83 ? 13.803 -43.394 18.064 1.00 78.31 83 ALA A O 1
ATOM 642 N N . GLU A 1 84 ? 13.891 -42.457 20.103 1.00 80.62 84 GLU A N 1
ATOM 643 C CA . GLU A 1 84 ? 12.443 -42.400 20.298 1.00 80.62 84 GLU A CA 1
ATOM 644 C C . GLU A 1 84 ? 11.979 -40.993 19.922 1.00 80.62 84 GLU A C 1
ATOM 646 O O . GLU A 1 84 ? 12.384 -40.019 20.554 1.00 80.62 84 GLU A O 1
ATOM 651 N N . LEU A 1 85 ? 11.183 -40.877 18.859 1.00 83.81 85 LEU A N 1
ATOM 652 C CA . LEU A 1 85 ? 10.728 -39.589 18.338 1.00 83.81 85 LEU A CA 1
ATOM 653 C C . LEU A 1 85 ? 9.311 -39.285 18.829 1.00 83.81 85 LEU A C 1
ATOM 655 O O . LEU A 1 85 ? 8.436 -40.141 18.743 1.00 83.81 85 LEU A O 1
ATOM 659 N N . LEU A 1 86 ? 9.097 -38.058 19.290 1.00 81.94 86 LEU A N 1
ATOM 660 C CA . LEU A 1 86 ? 7.795 -37.454 19.547 1.00 81.94 86 LEU A CA 1
ATOM 661 C C . LEU A 1 86 ? 7.353 -36.700 18.294 1.00 81.94 86 LEU A C 1
ATOM 663 O O . LEU A 1 86 ? 8.106 -35.875 17.770 1.00 81.94 86 LEU A O 1
ATOM 667 N N . ILE A 1 87 ? 6.144 -36.983 17.814 1.00 84.44 87 ILE A N 1
ATOM 668 C CA . ILE A 1 87 ? 5.522 -36.264 16.700 1.00 84.44 87 ILE A CA 1
ATOM 669 C C . ILE A 1 87 ? 4.459 -35.342 17.281 1.00 84.44 87 ILE A C 1
ATOM 671 O O . ILE A 1 87 ? 3.513 -35.809 17.907 1.00 84.44 87 ILE A O 1
ATOM 675 N N . LEU A 1 88 ? 4.605 -34.043 17.045 1.00 80.31 88 LEU A N 1
ATOM 676 C CA . LEU A 1 88 ? 3.679 -33.014 17.501 1.00 80.31 88 LEU A CA 1
ATOM 677 C C . LEU A 1 88 ? 3.069 -32.284 16.300 1.00 80.31 88 LEU A C 1
ATOM 679 O O . LEU A 1 88 ? 3.725 -32.095 15.271 1.00 80.31 88 LEU A O 1
ATOM 683 N N . ASP A 1 89 ? 1.831 -31.827 16.438 1.00 82.19 89 ASP A N 1
ATOM 684 C CA . ASP A 1 89 ? 1.189 -30.957 15.454 1.00 82.19 89 ASP A CA 1
ATOM 685 C C . ASP A 1 89 ? 1.614 -29.473 15.597 1.00 82.19 89 ASP A C 1
ATOM 687 O O . ASP A 1 89 ? 2.481 -29.092 16.396 1.00 82.19 89 ASP A O 1
ATOM 691 N N . GLU A 1 90 ? 0.999 -28.585 14.809 1.00 77.69 90 GLU A N 1
ATOM 692 C CA . GLU A 1 90 ? 1.271 -27.142 14.874 1.00 77.69 90 GLU A CA 1
ATOM 693 C C . GLU A 1 90 ? 0.939 -26.522 16.245 1.00 77.69 90 GLU A C 1
ATOM 695 O O . GLU A 1 90 ? 1.539 -25.506 16.612 1.00 77.69 90 GLU A O 1
ATOM 700 N N . THR A 1 91 ? 0.038 -27.151 17.007 1.00 77.00 91 THR A N 1
ATOM 701 C CA . THR A 1 91 ? -0.434 -26.729 18.334 1.00 77.00 91 THR A CA 1
ATOM 702 C C . THR A 1 91 ? 0.351 -27.333 19.500 1.00 77.00 91 THR A C 1
ATOM 704 O O . THR A 1 91 ? 0.008 -27.057 20.646 1.00 77.00 91 THR A O 1
ATOM 707 N N . ASP A 1 92 ? 1.420 -28.089 19.215 1.00 76.12 92 ASP A N 1
ATOM 708 C CA . ASP A 1 92 ? 2.216 -28.835 20.202 1.00 76.12 92 ASP A CA 1
ATOM 709 C C . ASP A 1 92 ? 1.440 -29.998 20.859 1.00 76.12 92 ASP A C 1
ATOM 711 O O . ASP A 1 92 ? 1.727 -30.391 21.989 1.00 76.12 92 ASP A O 1
ATOM 715 N N . THR A 1 93 ? 0.465 -30.571 20.142 1.00 77.12 93 THR A N 1
ATOM 716 C CA . THR A 1 93 ? -0.267 -31.776 20.562 1.00 77.12 93 THR A CA 1
ATOM 717 C C . THR A 1 93 ? 0.408 -33.029 20.004 1.00 77.12 93 THR A C 1
ATOM 719 O O . THR A 1 93 ? 0.684 -33.093 18.806 1.00 77.12 93 THR A O 1
ATOM 722 N N . GLU A 1 94 ? 0.665 -34.026 20.856 1.00 83.19 94 GLU A N 1
ATOM 723 C CA . GLU A 1 94 ? 1.243 -35.320 20.463 1.00 83.19 94 GLU A CA 1
ATOM 724 C C . GLU A 1 94 ? 0.285 -36.112 19.570 1.00 83.19 94 GLU A C 1
ATOM 726 O O . GLU A 1 94 ? -0.897 -36.260 19.879 1.00 83.19 94 GLU A O 1
ATOM 731 N N . ILE A 1 95 ? 0.806 -36.597 18.441 1.00 80.06 95 ILE A N 1
ATOM 732 C CA . ILE A 1 95 ? 0.060 -37.421 17.493 1.00 80.06 95 ILE A CA 1
ATOM 733 C C . ILE A 1 95 ? 0.424 -38.882 17.728 1.00 80.06 95 ILE A C 1
ATOM 735 O O . ILE A 1 95 ? 1.530 -39.332 17.407 1.00 80.06 95 ILE A O 1
ATOM 739 N N . GLU A 1 96 ? -0.547 -39.611 18.263 1.00 80.94 96 GLU A N 1
ATOM 740 C CA . GLU A 1 96 ? -0.478 -41.050 18.480 1.00 80.94 96 GLU A CA 1
ATOM 741 C C . GLU A 1 96 ? -0.594 -41.831 17.153 1.00 80.94 96 GLU A C 1
ATOM 743 O O . GLU A 1 96 ? -1.097 -41.337 16.136 1.00 80.94 96 GLU A O 1
ATOM 748 N N . GLU A 1 97 ? -0.078 -43.062 17.149 1.00 84.38 97 GLU A N 1
ATOM 749 C CA . GLU A 1 97 ? 0.008 -43.930 15.963 1.00 84.38 97 GLU A CA 1
ATOM 750 C C . GLU A 1 97 ? -1.363 -44.224 15.327 1.00 84.38 97 GLU A C 1
ATOM 752 O O . GLU A 1 97 ? -1.464 -44.336 14.104 1.00 84.38 97 GLU A O 1
ATOM 757 N N . ASP A 1 98 ? -2.417 -44.312 16.139 1.00 78.88 98 ASP A N 1
ATOM 758 C CA . ASP A 1 98 ? -3.785 -44.635 15.726 1.00 78.88 98 ASP A CA 1
ATOM 759 C C . ASP A 1 98 ? -4.499 -43.483 15.001 1.00 78.88 98 ASP A C 1
ATOM 761 O O . ASP A 1 98 ? -5.338 -43.736 14.138 1.00 78.88 98 ASP A O 1
ATOM 765 N N . VAL A 1 99 ? -4.130 -42.229 15.285 1.00 80.06 99 VAL A N 1
ATOM 766 C CA . VAL A 1 99 ? -4.715 -41.030 14.651 1.00 80.06 99 VAL A CA 1
ATOM 767 C C . VAL A 1 99 ? -3.867 -40.521 13.477 1.00 80.06 99 VAL A C 1
ATOM 769 O O . VAL A 1 99 ? -4.368 -39.815 12.598 1.00 80.06 99 VAL A O 1
ATOM 772 N N . PHE A 1 100 ? -2.583 -40.890 13.411 1.00 82.44 100 PHE A N 1
ATOM 773 C CA . PHE A 1 100 ? -1.631 -40.348 12.436 1.00 82.44 100 PHE A CA 1
ATOM 774 C C . PHE A 1 100 ? -2.070 -40.510 10.973 1.00 82.44 100 PHE A C 1
ATOM 776 O O . PHE A 1 100 ? -2.012 -39.551 10.200 1.00 82.44 100 PHE A O 1
ATOM 783 N N . VAL A 1 101 ? -2.510 -41.710 10.582 1.00 80.00 101 VAL A N 1
ATOM 784 C CA . VAL A 1 101 ? -2.867 -42.005 9.183 1.00 80.00 101 VAL A CA 1
ATOM 785 C C . VAL A 1 101 ? -4.084 -41.185 8.751 1.00 80.00 101 VAL A C 1
ATOM 787 O O . VAL A 1 101 ? -4.037 -40.540 7.704 1.00 80.00 101 VAL A O 1
ATOM 790 N N . GLU A 1 102 ? -5.128 -41.123 9.584 1.00 78.38 102 GLU A N 1
ATOM 791 C CA . GLU A 1 102 ? -6.327 -40.321 9.307 1.00 78.38 102 GLU A CA 1
ATOM 792 C C . GLU A 1 102 ? -5.993 -38.826 9.192 1.00 78.38 102 GLU A C 1
ATOM 794 O O . GLU A 1 102 ? -6.520 -38.125 8.324 1.00 78.38 102 GLU A O 1
ATOM 799 N N . LEU A 1 103 ? -5.077 -38.335 10.031 1.00 78.19 103 LEU A N 1
ATOM 800 C CA . LEU A 1 103 ? -4.693 -36.927 10.075 1.00 78.19 103 LEU A CA 1
ATOM 801 C C . LEU A 1 103 ? -3.910 -36.486 8.826 1.00 78.19 103 LEU A C 1
ATOM 803 O O . LEU A 1 103 ? -4.182 -35.409 8.286 1.00 78.19 103 LEU A O 1
ATOM 807 N N . VAL A 1 104 ? -2.972 -37.316 8.354 1.00 76.94 104 VAL A N 1
ATOM 808 C CA . VAL A 1 104 ? -2.167 -37.055 7.145 1.00 76.94 104 VAL A CA 1
ATOM 809 C C . VAL A 1 104 ? -3.002 -37.217 5.871 1.00 76.94 104 VAL A C 1
ATOM 811 O O . VAL A 1 104 ? -2.828 -36.449 4.924 1.00 76.94 104 VAL A O 1
ATOM 814 N N . GLU A 1 105 ? -3.942 -38.168 5.839 1.00 77.25 105 GLU A N 1
ATOM 815 C CA . GLU A 1 105 ? -4.870 -38.329 4.711 1.00 77.25 105 GLU A CA 1
ATOM 816 C C . GLU A 1 105 ? -5.875 -37.175 4.612 1.00 77.25 105 GLU A C 1
ATOM 818 O O . GLU A 1 105 ? -6.152 -36.690 3.511 1.00 77.25 105 GLU A O 1
ATOM 823 N N . ALA A 1 106 ? -6.396 -36.696 5.747 1.00 74.69 106 ALA A N 1
ATOM 824 C CA . ALA A 1 106 ? -7.297 -35.548 5.782 1.00 74.69 106 ALA A CA 1
ATOM 825 C C . ALA A 1 106 ? -6.586 -34.230 5.426 1.00 74.69 106 ALA A C 1
ATOM 827 O O . ALA A 1 106 ? -7.208 -33.335 4.847 1.00 74.69 106 ALA A O 1
ATOM 828 N N . ASN A 1 107 ? -5.294 -34.109 5.757 1.00 77.12 107 ASN A N 1
ATOM 829 C CA . ASN A 1 107 ? -4.508 -32.887 5.588 1.00 77.12 107 ASN A CA 1
ATOM 830 C C . ASN A 1 107 ? -3.131 -33.184 4.955 1.00 77.12 107 ASN A C 1
ATOM 832 O O . ASN A 1 107 ? -2.135 -33.307 5.669 1.00 77.12 107 ASN A O 1
ATOM 836 N N . PRO A 1 108 ? -3.022 -33.231 3.615 1.00 69.00 108 PRO A N 1
ATOM 837 C CA . PRO A 1 108 ? -1.762 -33.551 2.934 1.00 69.00 108 PRO A CA 1
ATOM 838 C C . PRO A 1 108 ? -0.663 -32.480 3.087 1.00 69.00 108 PRO A C 1
ATOM 840 O O . PRO A 1 108 ? 0.504 -32.772 2.837 1.00 69.00 108 PRO A O 1
ATOM 843 N N . ASP A 1 109 ? -1.020 -31.261 3.510 1.00 69.50 109 ASP A N 1
ATOM 844 C CA . ASP A 1 109 ? -0.092 -30.144 3.755 1.00 69.50 109 ASP A CA 1
ATOM 845 C C . ASP A 1 109 ? 0.275 -29.978 5.249 1.00 69.50 109 ASP A C 1
ATOM 847 O O . ASP A 1 109 ? 0.797 -28.936 5.650 1.00 69.50 109 ASP A O 1
ATOM 851 N N . LEU A 1 110 ? -0.017 -30.975 6.092 1.00 76.69 110 LEU A N 1
ATOM 852 C CA . LEU A 1 110 ? 0.202 -30.907 7.538 1.00 76.69 110 LEU A CA 1
ATOM 853 C C . LEU A 1 110 ? 1.687 -30.729 7.900 1.00 76.69 110 LEU A C 1
ATOM 855 O O . LEU A 1 110 ? 2.549 -31.507 7.485 1.00 76.69 110 LEU A O 1
ATOM 859 N N . CYS A 1 111 ? 1.982 -29.726 8.731 1.00 79.19 111 CYS A N 1
ATOM 860 C CA . CYS A 1 111 ? 3.316 -29.496 9.274 1.00 79.19 111 CYS A CA 1
ATOM 861 C C . CYS A 1 111 ? 3.463 -30.182 10.639 1.00 79.19 111 CYS A C 1
ATOM 863 O O . CYS A 1 111 ? 2.761 -29.845 11.591 1.00 79.19 111 CYS A O 1
ATOM 865 N N . LEU A 1 112 ? 4.398 -31.128 10.731 1.00 82.69 112 LEU A N 1
ATOM 866 C CA . LEU A 1 112 ? 4.674 -31.896 11.944 1.00 82.69 112 LEU A CA 1
ATOM 867 C C . LEU A 1 112 ? 6.007 -31.469 12.560 1.00 82.69 112 LEU A C 1
ATOM 869 O O . LEU A 1 112 ? 7.011 -31.317 11.855 1.00 82.69 112 LEU A O 1
ATOM 873 N N . LYS A 1 113 ? 6.030 -31.298 13.880 1.00 83.50 113 LYS A N 1
ATOM 874 C CA . LYS A 1 113 ? 7.251 -31.087 14.663 1.00 83.50 113 LYS A CA 1
ATOM 875 C C . LYS A 1 113 ? 7.727 -32.438 15.189 1.00 83.50 113 LYS A C 1
ATOM 877 O O . LYS A 1 113 ? 6.926 -33.254 15.627 1.00 83.50 113 LYS A O 1
ATOM 882 N N . ILE A 1 114 ? 9.032 -32.674 15.112 1.00 83.94 114 ILE A N 1
ATOM 883 C CA . ILE A 1 114 ? 9.661 -33.925 15.542 1.00 83.94 114 ILE A CA 1
ATOM 884 C C . ILE A 1 114 ? 10.663 -33.593 16.640 1.00 83.94 114 ILE A C 1
ATOM 886 O O . ILE A 1 114 ? 11.571 -32.787 16.416 1.00 83.94 114 ILE A O 1
ATOM 890 N N . GLU A 1 115 ? 10.518 -34.230 17.795 1.00 80.00 115 GLU A N 1
ATOM 891 C CA . GLU A 1 115 ? 11.402 -34.055 18.947 1.00 80.00 115 GLU A CA 1
ATOM 892 C C . GLU A 1 115 ? 11.989 -35.402 19.387 1.00 80.00 115 GLU A C 1
ATOM 894 O O . GLU A 1 115 ? 11.336 -36.434 19.289 1.00 80.00 115 GLU A O 1
ATOM 899 N N . ASP A 1 116 ? 13.243 -35.422 19.842 1.00 78.19 116 ASP A N 1
ATOM 900 C CA . ASP A 1 116 ? 13.870 -36.636 20.382 1.00 78.19 116 ASP A CA 1
ATOM 901 C C . ASP A 1 116 ? 13.564 -36.741 21.879 1.00 78.19 116 ASP A C 1
ATOM 903 O O . ASP A 1 116 ? 13.984 -35.894 22.675 1.00 78.19 116 ASP A O 1
ATOM 907 N N . ARG A 1 117 ? 12.870 -37.811 22.272 1.00 66.31 117 ARG A N 1
ATOM 908 C CA . ARG A 1 117 ? 12.443 -38.085 23.649 1.00 66.31 117 ARG A CA 1
ATOM 909 C C . ARG A 1 117 ? 13.622 -38.181 24.629 1.00 66.31 117 ARG A C 1
ATOM 911 O O . ARG A 1 117 ? 13.435 -38.011 25.835 1.00 66.31 117 ARG A O 1
ATOM 918 N N . LEU A 1 118 ? 14.841 -38.450 24.149 1.00 56.78 118 LEU A N 1
ATOM 919 C CA . LEU A 1 118 ? 16.041 -38.553 24.988 1.00 56.78 118 LEU A CA 1
ATOM 920 C C . LEU A 1 118 ? 16.766 -37.217 25.203 1.00 56.78 118 LEU A C 1
ATOM 922 O O . LEU A 1 118 ? 17.495 -37.090 26.191 1.00 56.78 118 LEU A O 1
ATOM 926 N N . LEU A 1 119 ? 16.551 -36.209 24.349 1.00 54.69 119 LEU A N 1
ATOM 927 C CA . LEU A 1 119 ? 17.158 -34.883 24.529 1.00 54.69 119 LEU A CA 1
ATOM 928 C C . LEU A 1 119 ? 16.508 -34.093 25.676 1.00 54.69 119 LEU A C 1
ATOM 930 O O . LEU A 1 119 ? 17.189 -33.295 26.322 1.00 54.69 119 LEU A O 1
ATOM 934 N N . ASP A 1 120 ? 15.246 -34.377 26.007 1.00 46.00 120 ASP A N 1
ATOM 935 C CA . ASP A 1 120 ? 14.516 -33.639 27.046 1.00 46.00 120 ASP A CA 1
ATOM 936 C C . ASP A 1 120 ? 14.826 -34.127 28.480 1.00 46.00 120 ASP A C 1
ATOM 938 O O . ASP A 1 120 ? 14.813 -33.360 29.445 1.00 46.00 120 ASP A O 1
ATOM 942 N N . LYS A 1 121 ? 15.287 -35.379 28.639 1.00 38.69 121 LYS A N 1
ATOM 943 C CA . LYS A 1 121 ? 15.764 -35.893 29.943 1.00 38.69 121 LYS A CA 1
ATOM 944 C C . LYS A 1 121 ? 17.076 -35.261 30.420 1.00 38.69 121 LYS A C 1
ATOM 946 O O . LYS A 1 121 ? 17.361 -35.273 31.621 1.00 38.69 121 LYS A O 1
ATOM 951 N N . SER A 1 122 ? 17.870 -34.684 29.512 1.00 38.75 122 SER A N 1
ATOM 952 C CA . SER A 1 122 ? 19.098 -33.965 29.879 1.00 38.75 122 SER A CA 1
ATOM 953 C C . SER A 1 122 ? 18.844 -32.517 30.316 1.00 38.75 122 SER A C 1
ATOM 955 O O . SER A 1 122 ? 19.764 -31.887 30.839 1.00 38.75 122 SER A O 1
ATOM 957 N N . LEU A 1 123 ? 17.626 -31.994 30.132 1.00 40.66 123 LEU A N 1
ATOM 958 C CA . LEU A 1 123 ? 17.208 -30.676 30.622 1.00 40.66 123 LEU A CA 1
ATOM 959 C C . LEU A 1 123 ? 16.242 -30.767 31.814 1.00 40.66 123 LEU A C 1
ATOM 961 O O . LEU A 1 123 ? 16.104 -29.794 32.550 1.00 40.66 123 LEU A O 1
ATOM 965 N N . SER A 1 124 ? 15.661 -31.941 32.080 1.00 34.75 124 SER A N 1
ATOM 966 C CA . SER A 1 124 ? 14.799 -32.191 33.244 1.00 34.75 124 SER A CA 1
ATOM 967 C C . SER A 1 124 ? 15.529 -32.758 34.477 1.00 34.75 124 SER A C 1
ATOM 969 O O . SER A 1 124 ? 14.882 -33.238 35.406 1.00 34.75 124 SER A O 1
ATOM 971 N N . SER A 1 125 ? 16.868 -32.744 34.500 1.00 35.62 125 SER A N 1
ATOM 972 C CA . SER A 1 125 ? 17.687 -33.264 35.610 1.00 35.62 125 SER A CA 1
ATOM 973 C C . SER A 1 125 ? 18.314 -32.143 36.446 1.00 35.62 125 SER A C 1
ATOM 975 O O . SER A 1 125 ? 19.529 -32.072 36.584 1.00 35.62 125 SER A O 1
ATOM 977 N N . MET A 1 126 ? 17.489 -31.263 37.008 1.00 36.38 126 MET A N 1
ATOM 978 C CA . MET A 1 126 ? 17.768 -30.579 38.273 1.00 36.38 126 MET A CA 1
ATOM 979 C C . MET A 1 126 ? 16.421 -30.211 38.898 1.00 36.38 126 MET A C 1
ATOM 981 O O . MET A 1 126 ? 15.595 -29.561 38.267 1.00 36.38 126 MET A O 1
ATOM 985 N N . ASP A 1 127 ? 16.244 -30.676 40.132 1.00 31.17 127 ASP A N 1
ATOM 986 C CA . ASP A 1 127 ? 15.178 -30.335 41.077 1.00 31.17 127 ASP A CA 1
ATOM 987 C C . ASP A 1 127 ? 13.890 -31.171 40.997 1.00 31.17 127 ASP A C 1
ATOM 989 O O . ASP A 1 127 ? 12.814 -30.686 40.684 1.00 31.17 127 ASP A O 1
ATOM 993 N N . ASN A 1 128 ? 14.012 -32.440 41.397 1.00 32.97 128 ASN A N 1
ATOM 994 C CA . ASN A 1 128 ? 13.045 -33.138 42.256 1.00 32.97 128 ASN A CA 1
ATOM 995 C C . ASN A 1 128 ? 13.887 -34.076 43.139 1.00 32.97 128 ASN A C 1
ATOM 997 O O . ASN A 1 128 ? 14.550 -34.977 42.637 1.00 32.97 128 ASN A O 1
ATOM 1001 N N . SER A 1 129 ? 14.009 -33.913 44.453 1.00 27.58 129 SER A N 1
ATOM 1002 C CA . SER A 1 129 ? 13.000 -34.216 45.478 1.00 27.58 129 SER A CA 1
ATOM 1003 C C . SER A 1 129 ? 13.612 -33.781 46.826 1.00 27.58 129 SER A C 1
ATOM 1005 O O . SER A 1 129 ? 14.822 -33.902 47.009 1.00 27.58 129 SER A O 1
ATOM 1007 N N . SER A 1 130 ? 12.877 -33.336 47.842 1.00 28.55 130 SER A N 1
ATOM 1008 C CA . SER A 1 130 ? 12.246 -34.280 48.773 1.00 28.55 130 SER A CA 1
ATOM 1009 C C . SER A 1 130 ? 11.298 -33.568 49.740 1.00 28.55 130 SER A C 1
ATOM 1011 O O . SER A 1 130 ? 11.667 -32.622 50.432 1.00 28.55 130 SER A O 1
ATOM 1013 N N . THR A 1 131 ? 10.086 -34.100 49.818 1.00 33.53 131 THR A N 1
ATOM 1014 C CA . THR A 1 131 ? 9.114 -33.951 50.903 1.00 33.53 131 THR A CA 1
ATOM 1015 C C . THR A 1 131 ? 9.426 -34.901 52.063 1.00 33.53 131 THR A C 1
ATOM 1017 O O . THR A 1 131 ? 9.649 -36.079 51.806 1.00 33.53 131 THR A O 1
ATOM 1020 N N . SER A 1 132 ? 9.358 -34.407 53.307 1.00 29.11 132 SER A N 1
ATOM 1021 C CA . SER A 1 132 ? 8.919 -35.059 54.574 1.00 29.11 132 SER A CA 1
ATOM 1022 C C . SER A 1 132 ? 9.633 -34.363 55.747 1.00 29.11 132 SER A C 1
ATOM 1024 O O . SER A 1 132 ? 10.775 -33.963 55.565 1.00 29.11 132 SER A O 1
ATOM 1026 N N . SER A 1 133 ? 9.163 -34.236 56.985 1.00 28.53 133 SER A N 1
ATOM 1027 C CA . SER A 1 133 ? 7.886 -34.323 57.708 1.00 28.53 133 SER A CA 1
ATOM 1028 C C . SER A 1 133 ? 8.278 -34.145 59.197 1.00 28.53 133 SER A C 1
ATOM 1030 O O . SER A 1 133 ? 9.338 -34.651 59.561 1.00 28.53 133 SER A O 1
ATOM 1032 N N . LEU A 1 134 ? 7.418 -33.535 60.037 1.00 28.48 134 LEU A N 1
ATOM 1033 C CA . LEU A 1 134 ? 7.469 -33.497 61.530 1.00 28.48 134 LEU A CA 1
ATOM 1034 C C . LEU A 1 134 ? 8.607 -32.628 62.145 1.00 28.48 134 LEU A C 1
ATOM 1036 O O . LEU A 1 134 ? 9.700 -32.583 61.605 1.00 28.48 134 LEU A O 1
ATOM 1040 N N . THR A 1 135 ? 8.493 -31.869 63.247 1.00 31.16 135 THR A N 1
ATOM 1041 C CA . THR A 1 135 ? 7.533 -31.738 64.366 1.00 31.16 135 THR A CA 1
ATOM 1042 C C . THR A 1 135 ? 7.857 -30.458 65.168 1.00 31.16 135 THR A C 1
ATOM 1044 O O . THR A 1 135 ? 9.012 -30.054 65.236 1.00 31.16 135 THR A O 1
ATOM 1047 N N . ASP A 1 136 ? 6.824 -29.911 65.813 1.00 28.67 136 ASP A N 1
ATOM 1048 C CA . ASP A 1 136 ? 6.768 -29.266 67.137 1.00 28.67 136 ASP A CA 1
ATOM 1049 C C . ASP A 1 136 ? 7.547 -27.992 67.552 1.00 28.67 136 ASP A C 1
ATOM 1051 O O . ASP A 1 136 ? 8.764 -27.942 67.690 1.00 28.67 136 ASP A O 1
ATOM 1055 N N . THR A 1 137 ? 6.704 -27.042 67.997 1.00 29.42 137 THR A N 1
ATOM 1056 C CA . THR A 1 137 ? 6.793 -26.148 69.174 1.00 29.42 137 THR A CA 1
ATOM 1057 C C . THR A 1 137 ? 7.853 -25.043 69.236 1.00 29.42 137 THR A C 1
ATOM 1059 O O . THR A 1 137 ? 9.039 -25.301 69.381 1.00 29.42 137 THR A O 1
ATOM 1062 N N . MET A 1 138 ? 7.399 -23.779 69.254 1.00 30.02 138 MET A N 1
ATOM 1063 C CA . MET A 1 138 ? 7.215 -22.948 70.467 1.00 30.02 138 MET A CA 1
ATOM 1064 C C . MET A 1 138 ? 6.757 -21.519 70.070 1.00 30.02 138 MET A C 1
ATOM 1066 O O . MET A 1 138 ? 7.489 -20.782 69.415 1.00 30.02 138 MET A O 1
ATOM 1070 N N . SER A 1 139 ? 5.551 -21.119 70.491 1.00 31.36 139 SER A N 1
ATOM 1071 C CA . SER A 1 139 ? 5.084 -19.710 70.606 1.00 31.36 139 SER A CA 1
ATOM 1072 C C . SER A 1 139 ? 5.708 -19.048 71.871 1.00 31.36 139 SER A C 1
ATOM 1074 O O . SER A 1 139 ? 6.400 -19.784 72.580 1.00 31.36 139 SER A O 1
ATOM 1076 N N . PRO A 1 140 ? 5.456 -17.767 72.283 1.00 44.22 140 PRO A N 1
ATOM 1077 C CA . PRO A 1 140 ? 4.478 -16.765 71.798 1.00 44.22 140 PRO A CA 1
ATOM 1078 C C . PRO A 1 140 ? 4.909 -15.263 71.813 1.00 44.22 140 PRO A C 1
ATOM 1080 O O . PRO A 1 140 ? 5.923 -14.887 72.388 1.00 44.22 140 PRO A O 1
ATOM 1083 N N . SER A 1 141 ? 4.068 -14.392 71.230 1.00 26.38 141 SER A N 1
ATOM 1084 C CA . SER A 1 141 ? 3.593 -13.086 71.771 1.00 26.38 141 SER A CA 1
ATOM 1085 C C . SER A 1 141 ? 2.680 -12.445 70.708 1.00 26.38 141 SER A C 1
ATOM 1087 O O . SER A 1 141 ? 3.154 -12.142 69.619 1.00 26.38 141 SER A O 1
ATOM 1089 N N . SER A 1 142 ? 1.348 -12.480 70.861 1.00 28.84 142 SER A N 1
ATOM 1090 C CA . SER A 1 142 ? 0.498 -11.417 71.454 1.00 28.84 142 SER A CA 1
ATOM 1091 C C . SER A 1 142 ? 0.687 -10.077 70.718 1.00 28.84 142 SER A C 1
ATOM 1093 O O . SER A 1 142 ? 1.790 -9.546 70.719 1.00 28.84 142 SER A O 1
ATOM 1095 N N . ASP A 1 143 ? -0.292 -9.544 69.979 1.00 28.08 143 ASP A N 1
ATOM 1096 C CA . ASP A 1 143 ? -1.585 -9.131 70.530 1.00 28.08 143 ASP A CA 1
ATOM 1097 C C . ASP A 1 143 ? -2.823 -9.354 69.634 1.00 28.08 143 ASP A C 1
ATOM 1099 O O . ASP A 1 143 ? -2.833 -9.137 68.422 1.00 28.08 143 ASP A O 1
ATOM 1103 N N . ASN A 1 144 ? -3.878 -9.761 70.344 1.00 32.69 144 ASN A N 1
ATOM 1104 C CA . ASN A 1 144 ? -5.318 -9.687 70.078 1.00 32.69 144 ASN A CA 1
ATOM 1105 C C . ASN A 1 144 ? -5.759 -8.253 69.674 1.00 32.69 144 ASN A C 1
ATOM 1107 O O . ASN A 1 144 ? -5.087 -7.292 70.023 1.00 32.69 144 ASN A O 1
ATOM 1111 N N . GLU A 1 145 ? -6.873 -7.944 69.002 1.00 38.25 145 GLU A N 1
ATOM 1112 C CA . GLU A 1 145 ? -8.253 -8.474 68.984 1.00 38.25 145 GLU A CA 1
ATOM 1113 C C . GLU A 1 145 ? -9.011 -7.739 67.813 1.00 38.25 145 GLU A C 1
ATOM 1115 O O . GLU A 1 145 ? -8.377 -6.997 67.058 1.00 38.25 145 GLU A O 1
ATOM 1120 N N . PRO A 1 146 ? -10.324 -7.923 67.554 1.00 36.34 146 PRO A N 1
ATOM 1121 C CA . PRO A 1 146 ? -10.795 -8.578 66.342 1.00 36.34 146 PRO A CA 1
ATOM 1122 C C . PRO A 1 146 ? -11.854 -7.780 65.568 1.00 36.34 146 PRO A C 1
ATOM 1124 O O . PRO A 1 146 ? -12.372 -6.730 65.946 1.00 36.34 146 PRO A O 1
ATOM 1127 N N . TRP A 1 147 ? -12.217 -8.391 64.451 1.00 32.72 147 TRP A N 1
ATOM 1128 C CA . TRP A 1 147 ? -13.340 -8.069 63.595 1.00 32.72 147 TRP A CA 1
ATOM 1129 C C . TRP A 1 147 ? -14.696 -8.216 64.312 1.00 32.72 147 TRP A C 1
ATOM 1131 O O . TRP A 1 147 ? -14.999 -9.250 64.903 1.00 32.72 147 TRP A O 1
ATOM 1141 N N . SER A 1 148 ? -15.575 -7.228 64.139 1.00 31.14 148 SER A N 1
ATOM 1142 C CA . SER A 1 148 ? -17.034 -7.415 64.109 1.00 31.14 148 SER A CA 1
ATOM 1143 C C . SER A 1 148 ? -17.686 -6.322 63.244 1.00 31.14 148 SER A C 1
ATOM 1145 O O . SER A 1 148 ? -17.430 -5.140 63.475 1.00 31.14 148 SER A O 1
ATOM 1147 N N . PRO A 1 149 ? -18.537 -6.659 62.255 1.00 44.59 149 PRO A N 1
ATOM 1148 C CA . PRO A 1 149 ? -19.603 -5.773 61.776 1.00 44.59 149 PRO A CA 1
ATOM 1149 C C . PRO A 1 149 ? -20.859 -5.991 62.662 1.00 44.59 149 PRO A C 1
ATOM 1151 O O . PRO A 1 149 ? -20.824 -6.885 63.507 1.00 44.59 149 PRO A O 1
ATOM 1154 N N . PRO A 1 150 ? -22.008 -5.296 62.508 1.00 47.28 150 PRO A N 1
ATOM 1155 C CA . PRO A 1 150 ? -22.382 -4.202 61.607 1.00 47.28 150 PRO A CA 1
ATOM 1156 C C . PRO A 1 150 ? -22.953 -2.974 62.368 1.00 47.28 150 PRO A C 1
ATOM 1158 O O . PRO A 1 150 ? -23.350 -3.063 63.529 1.00 47.28 150 PRO A O 1
ATOM 1161 N N . ARG A 1 151 ? -23.113 -1.815 61.711 1.00 29.22 151 ARG A N 1
ATOM 1162 C CA . ARG A 1 151 ? -24.046 -0.786 62.218 1.00 29.22 151 ARG A CA 1
ATOM 1163 C C . ARG A 1 151 ? -24.738 -0.022 61.096 1.00 29.22 151 ARG A C 1
ATOM 1165 O O . ARG A 1 151 ? -24.166 0.872 60.478 1.00 29.22 151 ARG A O 1
ATOM 1172 N N . GLN A 1 152 ? -26.018 -0.345 60.908 1.00 39.00 152 GLN A N 1
ATOM 1173 C CA . GLN A 1 152 ? -27.016 0.622 60.466 1.00 39.00 152 GLN A CA 1
ATOM 1174 C C . GLN A 1 152 ? -26.937 1.854 61.381 1.00 39.00 152 GLN A C 1
ATOM 1176 O O . GLN A 1 152 ? -26.972 1.731 62.607 1.00 39.00 152 GLN A O 1
ATOM 1181 N N . LYS A 1 153 ? -26.863 3.047 60.793 1.00 31.59 153 LYS A N 1
ATOM 1182 C CA . LYS A 1 153 ? -27.263 4.283 61.467 1.00 31.59 153 LYS A CA 1
ATOM 1183 C C . LYS A 1 153 ? -28.477 4.833 60.740 1.00 31.59 153 LYS A C 1
ATOM 1185 O O . LYS A 1 153 ? -28.371 5.459 59.691 1.00 31.59 153 LYS A O 1
ATOM 1190 N N . SER A 1 154 ? -29.635 4.555 61.319 1.00 30.64 154 SER A N 1
ATOM 1191 C CA . SER A 1 154 ? -30.842 5.339 61.131 1.00 30.64 154 SER A CA 1
ATOM 1192 C C . SER A 1 154 ? -30.631 6.754 61.681 1.00 30.64 154 SER A C 1
ATOM 1194 O O . SER A 1 154 ? -30.232 6.912 62.831 1.00 30.64 154 SER A O 1
ATOM 1196 N N . SER A 1 155 ? -30.946 7.743 60.844 1.00 35.03 155 SER A N 1
ATOM 1197 C CA . SER A 1 155 ? -31.614 9.006 61.184 1.00 35.03 155 SER A CA 1
ATOM 1198 C C . SER A 1 155 ? -31.132 9.780 62.423 1.00 35.03 155 SER A C 1
ATOM 1200 O O . SER A 1 155 ? -31.624 9.560 63.529 1.00 35.03 155 SER A O 1
ATOM 1202 N N . THR A 1 156 ? -30.370 10.848 62.176 1.00 31.34 156 THR A N 1
ATOM 1203 C CA . THR A 1 156 ? -30.583 12.123 62.878 1.00 31.34 156 THR A CA 1
ATOM 1204 C C . THR A 1 156 ? -30.922 13.172 61.827 1.00 31.34 156 THR A C 1
ATOM 1206 O O . THR A 1 156 ? -30.135 13.443 60.922 1.00 31.34 156 THR A O 1
ATOM 1209 N N . GLN A 1 157 ? -32.135 13.708 61.924 1.00 39.00 157 GLN A N 1
ATOM 1210 C CA . GLN A 1 157 ? -32.618 14.821 61.125 1.00 39.00 157 GLN A CA 1
ATOM 1211 C C . GLN A 1 157 ? -31.782 16.068 61.437 1.00 39.00 157 GLN A C 1
ATOM 1213 O O . GLN A 1 157 ? -31.813 16.572 62.554 1.00 39.00 157 GLN A O 1
ATOM 1218 N N . HIS A 1 158 ? -31.081 16.584 60.432 1.00 33.56 158 HIS A N 1
ATOM 1219 C CA . HIS A 1 158 ? -30.783 18.005 60.332 1.00 33.56 158 HIS A CA 1
ATOM 1220 C C . HIS A 1 158 ? -31.270 18.471 58.965 1.00 33.56 158 HIS A C 1
ATOM 1222 O O . HIS A 1 158 ? -30.794 18.049 57.912 1.00 33.56 158 HIS A O 1
ATOM 1228 N N . SER A 1 159 ? -32.299 19.299 59.014 1.00 39.94 159 SER A N 1
ATOM 1229 C CA . SER A 1 159 ? -32.849 20.056 57.907 1.00 39.94 159 SER A CA 1
ATOM 1230 C C . SER A 1 159 ? -31.779 20.913 57.225 1.00 39.94 159 SER A C 1
ATOM 1232 O O . SER A 1 159 ? -31.122 21.717 57.882 1.00 39.94 159 SER A O 1
ATOM 1234 N N . GLY A 1 160 ? -31.717 20.825 55.894 1.00 47.69 160 GLY A N 1
ATOM 1235 C CA . GLY A 1 160 ? -31.691 22.044 55.087 1.00 47.69 160 GLY A CA 1
ATOM 1236 C C . GLY A 1 160 ? -30.381 22.480 54.432 1.00 47.69 160 GLY A C 1
ATOM 1237 O O . GLY A 1 160 ? -30.173 23.679 54.325 1.00 47.69 160 GLY A O 1
ATOM 1238 N N . ALA A 1 161 ? -29.530 21.574 53.941 1.00 50.22 161 ALA A N 1
ATOM 1239 C CA . ALA A 1 161 ? -28.641 21.896 52.815 1.00 50.22 161 ALA A CA 1
ATOM 1240 C C . ALA A 1 161 ? -28.174 20.610 52.108 1.00 50.22 161 ALA A C 1
ATOM 1242 O O . ALA A 1 161 ? -27.517 19.782 52.743 1.00 50.22 161 ALA A O 1
ATOM 1243 N N . PRO A 1 162 ? -28.484 20.394 50.817 1.00 53.56 162 PRO A N 1
ATOM 1244 C CA . PRO A 1 162 ? -27.869 19.300 50.073 1.00 53.56 162 PRO A CA 1
ATOM 1245 C C . PRO A 1 162 ? -26.352 19.528 50.009 1.00 53.56 162 PRO A C 1
ATOM 1247 O O . PRO A 1 162 ? -25.889 20.639 49.735 1.00 53.56 162 PRO A O 1
ATOM 1250 N N . SER A 1 163 ? -25.565 18.486 50.295 1.00 69.81 163 SER A N 1
ATOM 1251 C CA . SER A 1 163 ? -24.111 18.554 50.147 1.00 69.81 163 SER A CA 1
ATOM 1252 C C . SER A 1 163 ? -23.770 18.955 48.708 1.00 69.81 163 SER A C 1
ATOM 1254 O O . SER A 1 163 ? -24.460 18.570 47.762 1.00 69.81 163 SER A O 1
ATOM 1256 N N . LYS A 1 164 ? -22.702 19.741 48.526 1.00 71.94 164 LYS A N 1
ATOM 1257 C CA . LYS A 1 164 ? -22.283 20.254 47.209 1.00 71.94 164 LYS A CA 1
ATOM 1258 C C . LYS A 1 164 ? -22.187 19.146 46.144 1.00 71.94 164 LYS A C 1
ATOM 1260 O O . LYS A 1 164 ? -22.532 19.364 44.991 1.00 71.94 164 LYS A O 1
ATOM 1265 N N . GLU A 1 165 ? -21.803 17.938 46.552 1.00 72.50 165 GLU A N 1
ATOM 1266 C CA . GLU A 1 165 ? -21.721 16.760 45.684 1.00 72.50 165 GLU A CA 1
ATOM 1267 C C . GLU A 1 165 ? -23.082 16.202 45.239 1.00 72.50 165 GLU A C 1
ATOM 1269 O O . GLU A 1 165 ? -23.193 15.693 44.125 1.00 72.50 165 GLU A O 1
ATOM 1274 N N . ALA A 1 166 ? -24.115 16.270 46.085 1.00 79.50 166 ALA A N 1
ATOM 1275 C CA . ALA A 1 166 ? -25.465 15.845 45.718 1.00 79.50 166 ALA A CA 1
ATOM 1276 C C . ALA A 1 166 ? -26.061 16.796 44.671 1.00 79.50 166 ALA A C 1
ATOM 1278 O O . ALA A 1 166 ? -26.571 16.344 43.650 1.00 79.50 166 ALA A O 1
ATOM 1279 N N . LEU A 1 167 ? -25.866 18.105 44.864 1.00 83.12 167 LEU A N 1
ATOM 1280 C CA . LEU A 1 167 ? -26.262 19.131 43.896 1.00 83.12 167 LEU A CA 1
ATOM 1281 C C . LEU A 1 167 ? -25.572 18.947 42.536 1.00 83.12 167 LEU A C 1
ATOM 1283 O O . LEU A 1 167 ? -26.214 19.067 41.495 1.00 83.12 167 LEU A O 1
ATOM 1287 N N . GLU A 1 168 ? -24.273 18.631 42.525 1.00 85.69 168 GLU A N 1
ATOM 1288 C CA . GLU A 1 168 ? -23.529 18.378 41.284 1.00 85.69 168 GLU A CA 1
ATOM 1289 C C . GLU A 1 168 ? -24.020 17.118 40.551 1.00 85.69 168 GLU A C 1
ATOM 1291 O O . GLU A 1 168 ? -24.096 17.112 39.320 1.00 85.69 168 GLU A O 1
ATOM 1296 N N . LYS A 1 169 ? -24.391 16.061 41.288 1.00 89.69 169 LYS A N 1
ATOM 1297 C CA . LYS A 1 169 ? -24.960 14.831 40.713 1.00 89.69 169 LYS A CA 1
ATOM 1298 C C . LYS A 1 169 ? -26.348 15.059 40.125 1.00 89.69 169 LYS A C 1
ATOM 1300 O O . LYS A 1 169 ? -26.603 14.603 39.011 1.00 89.69 169 LYS A O 1
ATOM 1305 N N . ASP A 1 170 ? -27.207 15.787 40.831 1.00 89.31 170 ASP A N 1
ATOM 1306 C CA . ASP A 1 170 ? -28.557 16.097 40.361 1.00 89.31 170 ASP A CA 1
ATOM 1307 C C . ASP A 1 170 ? -28.516 16.990 39.115 1.00 89.31 170 ASP A C 1
ATOM 1309 O O . ASP A 1 170 ? -29.164 16.680 38.115 1.00 89.31 170 ASP A O 1
ATOM 1313 N N . ALA A 1 171 ? -27.654 18.012 39.103 1.00 91.38 171 ALA A N 1
ATOM 1314 C CA . ALA A 1 171 ? -27.444 18.855 37.927 1.00 91.38 171 ALA A CA 1
ATOM 1315 C C . ALA A 1 171 ? -26.894 18.060 36.725 1.00 91.38 171 ALA A C 1
ATOM 1317 O O . ALA A 1 171 ? -27.320 18.258 35.585 1.00 91.38 171 ALA A O 1
ATOM 1318 N N . ALA A 1 172 ? -25.956 17.134 36.956 1.00 92.81 172 ALA A N 1
ATOM 1319 C CA . ALA A 1 172 ? -25.417 16.270 35.906 1.00 92.81 172 ALA A CA 1
ATOM 1320 C C . ALA A 1 172 ? -26.473 15.301 35.350 1.00 92.81 172 ALA A C 1
ATOM 1322 O O . ALA A 1 172 ? -26.525 15.066 34.139 1.00 92.81 172 ALA A O 1
ATOM 1323 N N . LYS A 1 173 ? -27.330 14.753 36.216 1.00 94.56 173 LYS A N 1
ATOM 1324 C CA . LYS A 1 173 ? -28.453 13.898 35.823 1.00 94.56 173 LYS A CA 1
ATOM 1325 C C . LYS A 1 173 ? -29.455 14.667 34.964 1.00 94.56 173 LYS A C 1
ATOM 1327 O O . LYS A 1 173 ? -29.796 14.209 33.875 1.00 94.56 173 LYS A O 1
ATOM 1332 N N . GLU A 1 174 ? -29.879 15.845 35.415 1.00 93.44 174 GLU A N 1
ATOM 1333 C CA . GLU A 1 174 ? -30.838 16.683 34.692 1.00 93.44 174 GLU A CA 1
ATOM 1334 C C . GLU A 1 174 ? -30.311 17.060 33.299 1.00 93.44 174 GLU A C 1
ATOM 1336 O O . GLU A 1 174 ? -31.024 16.983 32.299 1.00 93.44 174 GLU A O 1
ATOM 1341 N N . MET A 1 175 ? -29.015 17.366 33.204 1.00 93.88 175 MET A N 1
ATOM 1342 C CA . MET A 1 175 ? -28.337 17.653 31.942 1.00 93.88 175 MET A CA 1
ATOM 1343 C C . MET A 1 175 ? -28.480 16.520 30.914 1.00 93.88 175 MET A C 1
ATOM 1345 O O . MET A 1 175 ? -28.709 16.796 29.732 1.00 93.88 175 MET A O 1
ATOM 1349 N N . VAL A 1 176 ? -28.338 15.267 31.361 1.00 95.06 176 VAL A N 1
ATOM 1350 C CA . VAL A 1 176 ? -28.453 14.054 30.536 1.00 95.06 176 VAL A CA 1
ATOM 1351 C C . VAL A 1 176 ? -29.908 13.765 30.180 1.00 95.06 176 VAL A C 1
ATOM 1353 O O . VAL A 1 176 ? -30.198 13.469 29.023 1.00 95.06 176 VAL A O 1
ATOM 1356 N N . GLU A 1 177 ? -30.840 13.901 31.122 1.00 93.31 177 GLU A N 1
ATOM 1357 C CA . GLU A 1 177 ? -32.267 13.720 30.834 1.00 93.31 177 GLU A CA 1
ATOM 1358 C C . GLU A 1 177 ? -32.781 14.747 29.821 1.00 93.31 177 GLU A C 1
ATOM 1360 O O . GLU A 1 177 ? -33.487 14.384 28.880 1.00 93.31 177 GLU A O 1
ATOM 1365 N N . ASN A 1 178 ? -32.383 16.012 29.961 1.00 92.81 178 ASN A N 1
ATOM 1366 C CA . ASN A 1 178 ? -32.746 17.071 29.022 1.00 92.81 178 ASN A CA 1
ATOM 1367 C C . ASN A 1 178 ? -32.126 16.826 27.636 1.00 92.81 178 ASN A C 1
ATOM 1369 O O . ASN A 1 178 ? -32.794 17.026 26.623 1.00 92.81 178 ASN A O 1
ATOM 1373 N N . ALA A 1 179 ? -30.889 16.315 27.579 1.00 92.62 179 ALA A N 1
ATOM 1374 C CA . ALA A 1 179 ? -30.246 15.912 26.324 1.00 92.62 179 ALA A CA 1
ATOM 1375 C C . ALA A 1 179 ? -31.016 14.797 25.594 1.00 92.62 179 ALA A C 1
ATOM 1377 O O . ALA A 1 179 ? -31.084 14.789 24.367 1.00 92.62 179 ALA A O 1
ATOM 1378 N N . LEU A 1 180 ? -31.594 13.855 26.344 1.00 93.62 180 LEU A N 1
ATOM 1379 C CA . LEU A 1 180 ? -32.375 12.754 25.784 1.00 93.62 180 LEU A CA 1
ATOM 1380 C C . LEU A 1 180 ? -33.771 13.202 25.350 1.00 93.62 180 LEU A C 1
ATOM 1382 O O . LEU A 1 180 ? -34.192 12.869 24.247 1.00 93.62 180 LEU A O 1
ATOM 1386 N N . LYS A 1 181 ? -34.466 14.006 26.160 1.00 92.31 181 LYS A N 1
ATOM 1387 C CA . LYS A 1 181 ? -35.790 14.547 25.802 1.00 92.31 181 LYS A CA 1
ATOM 1388 C C . LYS A 1 181 ? -35.737 15.439 24.558 1.00 92.31 181 LYS A C 1
ATOM 1390 O O . LYS A 1 181 ? -36.688 15.466 23.787 1.00 92.31 181 LYS A O 1
ATOM 1395 N N . GLY A 1 182 ? -34.627 16.149 24.349 1.00 85.94 182 GLY A N 1
ATOM 1396 C CA . GLY A 1 182 ? -34.449 17.058 23.217 1.00 85.94 182 GLY A CA 1
ATOM 1397 C C . GLY A 1 182 ? -34.115 16.392 21.877 1.00 85.94 182 GLY A C 1
ATOM 1398 O O . GLY A 1 182 ? -34.096 17.091 20.865 1.00 85.94 182 GLY A O 1
ATOM 1399 N N . LYS A 1 183 ? -33.829 15.079 21.830 1.00 87.88 183 LYS A N 1
ATOM 1400 C CA . LYS A 1 183 ? -33.341 14.413 20.608 1.00 87.88 183 LYS A CA 1
ATOM 1401 C C . LYS A 1 183 ? -34.177 13.214 20.170 1.00 87.88 183 LYS A C 1
ATOM 1403 O O . LYS A 1 183 ? -34.654 12.451 21.011 1.00 87.88 183 LYS A O 1
ATOM 1408 N N . PRO A 1 184 ? -34.304 12.991 18.844 1.00 86.00 184 PRO A N 1
ATOM 1409 C CA . PRO A 1 184 ? -35.043 11.850 18.323 1.00 86.00 184 PRO A CA 1
ATOM 1410 C C . PRO A 1 184 ? -34.415 10.539 18.808 1.00 86.00 184 PRO A C 1
ATOM 1412 O O . PRO A 1 184 ? -33.199 10.346 18.729 1.00 86.00 184 PRO A O 1
ATOM 1415 N N . GLY A 1 185 ? -35.258 9.647 19.329 1.00 85.75 185 GLY A N 1
ATOM 1416 C CA . GLY A 1 185 ? -34.848 8.365 19.899 1.00 85.75 185 GLY A CA 1
ATOM 1417 C C . GLY A 1 185 ? -34.276 8.436 21.320 1.00 85.75 185 GLY A C 1
ATOM 1418 O O . GLY A 1 185 ? -33.786 7.424 21.817 1.00 85.75 185 GLY A O 1
ATOM 1419 N N . GLY A 1 186 ? -34.284 9.598 21.983 1.00 90.31 186 GLY A N 1
ATOM 1420 C CA . GLY A 1 186 ? -33.935 9.686 23.404 1.00 90.31 186 GLY A CA 1
ATOM 1421 C C . GLY A 1 186 ? -35.088 9.294 24.333 1.00 90.31 186 GLY A C 1
ATOM 1422 O O . GLY A 1 186 ? -34.841 8.720 25.393 1.00 90.31 186 GLY A O 1
ATOM 1423 N N . GLN A 1 187 ? -36.336 9.525 23.910 1.00 92.06 187 GLN A N 1
ATOM 1424 C CA . GLN A 1 187 ? -37.531 9.098 24.642 1.00 92.06 187 GLN A CA 1
ATOM 1425 C C . GLN A 1 187 ? -37.614 7.568 24.749 1.00 92.06 187 GLN A C 1
ATOM 1427 O O . GLN A 1 187 ? -37.809 7.056 25.847 1.00 92.06 187 GLN A O 1
ATOM 1432 N N . ASP A 1 188 ? -37.341 6.852 23.655 1.00 92.44 188 ASP A N 1
ATOM 1433 C CA . ASP A 1 188 ? -37.319 5.383 23.619 1.00 92.44 188 ASP A CA 1
ATOM 1434 C C . ASP A 1 188 ? -36.360 4.801 24.674 1.00 92.44 188 ASP A C 1
ATOM 1436 O O . ASP A 1 188 ? -36.695 3.854 25.376 1.00 92.44 188 ASP A O 1
ATOM 1440 N N . ILE A 1 189 ? -35.183 5.418 24.852 1.00 94.25 189 ILE A N 1
ATOM 1441 C CA . ILE A 1 189 ? -34.186 4.996 25.852 1.00 94.25 189 ILE A CA 1
ATOM 1442 C C . ILE A 1 189 ? -34.716 5.207 27.274 1.00 94.25 189 ILE A C 1
ATOM 1444 O O . ILE A 1 189 ? -34.493 4.376 28.156 1.00 94.25 189 ILE A O 1
ATOM 1448 N N . LEU A 1 190 ? -35.399 6.329 27.519 1.00 93.81 190 LEU A N 1
ATOM 1449 C CA . LEU A 1 190 ? -35.990 6.615 28.825 1.00 93.81 190 LEU A CA 1
ATOM 1450 C C . LEU A 1 190 ? -37.143 5.652 29.139 1.00 93.81 190 LEU A C 1
ATOM 1452 O O . LEU A 1 190 ? -37.297 5.255 30.292 1.00 93.81 190 LEU A O 1
ATOM 1456 N N . GLU A 1 191 ? -37.944 5.276 28.146 1.00 93.06 191 GLU A N 1
ATOM 1457 C CA . GLU A 1 191 ? -39.064 4.339 28.297 1.00 93.06 191 GLU A CA 1
ATOM 1458 C C . GLU A 1 191 ? -38.601 2.890 28.488 1.00 93.06 191 GLU A C 1
ATOM 1460 O O . GLU A 1 191 ? -39.069 2.220 29.415 1.00 93.06 191 GLU A O 1
ATOM 1465 N N . GLU A 1 192 ? -37.619 2.436 27.704 1.00 94.00 192 GLU A N 1
ATOM 1466 C CA . GLU A 1 192 ? -36.951 1.138 27.881 1.00 94.00 192 GLU A CA 1
ATOM 1467 C C . GLU A 1 192 ? -36.375 1.024 29.294 1.00 94.00 192 GLU A C 1
ATOM 1469 O O . GLU A 1 192 ? -36.630 0.062 30.015 1.00 94.00 192 GLU A O 1
ATOM 1474 N N . TYR A 1 193 ? -35.696 2.068 29.771 1.00 94.38 193 TYR A N 1
ATOM 1475 C CA . TYR A 1 193 ? -35.148 2.035 31.119 1.00 94.38 193 TYR A CA 1
ATOM 1476 C C . TYR A 1 193 ? -36.211 2.060 32.222 1.00 94.38 193 TYR A C 1
ATOM 1478 O O . TYR A 1 193 ? -36.042 1.441 33.276 1.00 94.38 193 TYR A O 1
ATOM 1486 N N . LYS A 1 194 ? -37.309 2.798 32.023 1.00 92.88 194 LYS A N 1
ATOM 1487 C CA . LYS A 1 194 ? -38.414 2.847 32.992 1.00 92.88 194 LYS A CA 1
ATOM 1488 C C . LYS A 1 194 ? -39.077 1.482 33.156 1.00 92.88 194 LYS A C 1
ATOM 1490 O O . LYS A 1 194 ? -39.431 1.151 34.287 1.00 92.88 194 LYS A O 1
ATOM 1495 N N . SER A 1 195 ? -39.215 0.734 32.063 1.00 91.94 195 SER A N 1
ATOM 1496 C CA . SER A 1 195 ? -39.847 -0.587 32.029 1.00 91.94 195 SER A CA 1
ATOM 1497 C C . SER A 1 195 ? -38.905 -1.705 32.487 1.00 91.94 195 SER A C 1
ATOM 1499 O O . SER A 1 195 ? -39.258 -2.455 33.392 1.00 91.94 195 SER A O 1
ATOM 1501 N N . GLU A 1 196 ? -37.693 -1.786 31.937 1.00 91.75 196 GLU A N 1
ATOM 1502 C CA . GLU A 1 196 ? -36.784 -2.923 32.150 1.00 91.75 196 GLU A CA 1
ATOM 1503 C C . GLU A 1 196 ? -35.748 -2.701 33.264 1.00 91.75 196 GLU A C 1
ATOM 1505 O O . GLU A 1 196 ? -35.063 -3.639 33.669 1.00 91.75 196 GLU A O 1
ATOM 1510 N N . LYS A 1 197 ? -35.573 -1.458 33.746 1.00 91.50 197 LYS A N 1
ATOM 1511 C CA . LYS A 1 197 ? -34.470 -1.042 34.650 1.00 91.50 197 LYS A CA 1
ATOM 1512 C C . LYS A 1 197 ? -33.065 -1.373 34.121 1.00 91.50 197 LYS A C 1
ATOM 1514 O O . LYS A 1 197 ? -32.067 -1.299 34.845 1.00 91.50 197 LYS A O 1
ATOM 1519 N N . SER A 1 198 ? -32.975 -1.680 32.837 1.00 91.81 198 SER A N 1
ATOM 1520 C CA . SER A 1 198 ? -31.765 -2.001 32.099 1.00 91.81 198 SER A CA 1
ATOM 1521 C C . SER A 1 198 ? -31.860 -1.379 30.711 1.00 91.81 198 SER A C 1
ATOM 1523 O O . SER A 1 198 ? -32.906 -0.871 30.320 1.00 91.81 198 SER A O 1
ATOM 1525 N N . LEU A 1 199 ? -30.746 -1.373 29.987 1.00 92.81 199 LEU A N 1
ATOM 1526 C CA . LEU A 1 199 ? -30.713 -0.971 28.587 1.00 92.81 199 LEU A CA 1
ATOM 1527 C C . LEU A 1 199 ? -30.087 -2.083 27.752 1.00 92.81 199 LEU A C 1
ATOM 1529 O O . LEU A 1 199 ? -28.988 -2.583 28.045 1.00 92.81 199 LEU A O 1
ATOM 1533 N N . SER A 1 200 ? -30.734 -2.401 26.641 1.00 91.19 200 SER A N 1
ATOM 1534 C CA . SER A 1 200 ? -30.198 -3.253 25.594 1.00 91.19 200 SER A CA 1
ATOM 1535 C C . SER A 1 200 ? -28.882 -2.690 25.046 1.00 91.19 200 SER A C 1
ATOM 1537 O O . SER A 1 200 ? -28.563 -1.497 25.133 1.00 91.19 200 SER A O 1
ATOM 1539 N N . HIS A 1 201 ? -28.074 -3.561 24.443 1.00 89.25 201 HIS A N 1
ATOM 1540 C CA . HIS A 1 201 ? -26.810 -3.145 23.833 1.00 89.25 201 HIS A CA 1
ATOM 1541 C C . HIS A 1 201 ? -27.012 -2.080 22.736 1.00 89.25 201 HIS A C 1
ATOM 1543 O O . HIS A 1 201 ? -26.189 -1.174 22.581 1.00 89.25 201 HIS A O 1
ATOM 1549 N N . ARG A 1 202 ? -28.125 -2.151 21.991 1.00 90.81 202 ARG A N 1
ATOM 1550 C CA . ARG A 1 202 ? -28.482 -1.163 20.965 1.00 90.81 202 ARG A CA 1
ATOM 1551 C C . ARG A 1 202 ? -28.769 0.203 21.593 1.00 90.81 202 ARG A C 1
ATOM 1553 O O . ARG A 1 202 ? -28.178 1.194 21.157 1.00 90.81 202 ARG A O 1
ATOM 1560 N N . SER A 1 203 ? -29.578 0.244 22.645 1.00 91.75 203 SER A N 1
ATOM 1561 C CA . SER A 1 203 ? -29.983 1.485 23.315 1.00 91.75 203 SER A CA 1
ATOM 1562 C C . SER A 1 203 ? -28.845 2.131 24.095 1.00 91.75 203 SER A C 1
ATOM 1564 O O . SER A 1 203 ? -28.683 3.347 24.035 1.00 91.75 203 SER A O 1
ATOM 1566 N N . ARG A 1 204 ? -27.937 1.342 24.688 1.00 93.69 204 ARG A N 1
ATOM 1567 C CA . ARG A 1 204 ? -26.675 1.859 25.258 1.00 93.69 204 ARG A CA 1
ATOM 1568 C C . ARG A 1 204 ? -25.808 2.575 24.222 1.00 93.69 204 ARG A C 1
ATOM 1570 O O . ARG A 1 204 ? -25.254 3.639 24.495 1.00 93.69 204 ARG A O 1
ATOM 1577 N N . ARG A 1 205 ? -25.695 2.028 23.007 1.00 93.38 205 ARG A N 1
ATOM 1578 C CA . ARG A 1 205 ? -24.955 2.685 21.912 1.00 93.38 205 ARG A CA 1
ATOM 1579 C C . ARG A 1 205 ? -25.657 3.957 21.438 1.00 93.38 205 ARG A C 1
ATOM 1581 O O . ARG A 1 205 ? -24.982 4.939 21.129 1.00 93.38 205 ARG A O 1
ATOM 1588 N N . GLN A 1 206 ? -26.987 3.942 21.373 1.00 92.19 206 GLN A N 1
ATOM 1589 C CA . GLN A 1 206 ? -27.795 5.105 21.003 1.00 92.19 206 GLN A CA 1
ATOM 1590 C C . GLN A 1 206 ? -27.673 6.228 22.041 1.00 92.19 206 GLN A C 1
ATOM 1592 O O . GLN A 1 206 ? -27.395 7.361 21.657 1.00 92.19 206 GLN A O 1
ATOM 1597 N N . LEU A 1 207 ? -27.732 5.895 23.334 1.00 96.00 207 LEU A N 1
ATOM 1598 C CA . LEU A 1 207 ? -27.486 6.800 24.459 1.00 96.00 207 LEU A CA 1
ATOM 1599 C C . LEU A 1 207 ? -26.153 7.536 24.293 1.00 96.00 207 LEU A C 1
ATOM 1601 O O . LEU A 1 207 ? -26.123 8.762 24.233 1.00 96.00 207 LEU A O 1
ATOM 1605 N N . VAL A 1 208 ? -25.050 6.799 24.121 1.00 95.56 208 VAL A N 1
ATOM 1606 C CA . VAL A 1 208 ? -23.717 7.398 23.930 1.00 95.56 208 VAL A CA 1
ATOM 1607 C C . VAL A 1 208 ? -23.685 8.326 22.710 1.00 95.56 208 VAL A C 1
ATOM 1609 O O . VAL A 1 208 ? -23.084 9.396 22.768 1.00 95.56 208 VAL A O 1
ATOM 1612 N N . ASN A 1 209 ? -24.336 7.957 21.603 1.00 93.06 209 ASN A N 1
ATOM 1613 C CA . ASN A 1 209 ? -24.385 8.803 20.408 1.00 93.06 209 ASN A CA 1
ATOM 1614 C C . ASN A 1 209 ? -25.133 10.119 20.646 1.00 93.06 209 ASN A C 1
ATOM 1616 O O . ASN A 1 209 ? -24.634 11.165 20.234 1.00 93.06 209 ASN A O 1
ATOM 1620 N N . LEU A 1 210 ? -26.296 10.063 21.300 1.00 93.69 210 LEU A N 1
ATOM 1621 C CA . LEU A 1 210 ? -27.117 11.238 21.596 1.00 93.69 210 LEU A CA 1
ATOM 1622 C C . LEU A 1 210 ? -26.400 12.187 22.553 1.00 93.69 210 LEU A C 1
ATOM 1624 O O . LEU A 1 210 ? -26.296 13.380 22.267 1.00 93.69 210 LEU A O 1
ATOM 1628 N N . ILE A 1 211 ? -25.819 11.645 23.626 1.00 95.12 211 ILE A N 1
ATOM 1629 C CA . ILE A 1 211 ? -25.063 12.434 24.600 1.00 95.12 211 ILE A CA 1
ATOM 1630 C C . ILE A 1 211 ? -23.846 13.084 23.959 1.00 95.12 211 ILE A C 1
ATOM 1632 O O . ILE A 1 211 ? -23.584 14.256 24.205 1.00 95.12 211 ILE A O 1
ATOM 1636 N N . VAL A 1 212 ? -23.113 12.374 23.101 1.00 94.19 212 VAL A N 1
ATOM 1637 C CA . VAL A 1 212 ? -21.971 12.990 22.421 1.00 94.19 212 VAL A CA 1
ATOM 1638 C C . VAL A 1 212 ? -22.415 14.053 21.419 1.00 94.19 212 VAL A C 1
ATOM 1640 O O . VAL A 1 212 ? -21.769 15.094 21.360 1.00 94.19 212 VAL A O 1
ATOM 1643 N N . SER A 1 213 ? -23.513 13.840 20.684 1.00 91.12 213 SER A N 1
ATOM 1644 C CA . SER A 1 213 ? -24.085 14.876 19.811 1.00 91.12 213 SER A CA 1
ATOM 1645 C C . SER A 1 213 ? -24.392 16.137 20.615 1.00 91.12 213 SER A C 1
ATOM 1647 O O . SER A 1 213 ? -23.936 17.220 20.261 1.00 91.12 213 SER A O 1
ATOM 1649 N N . GLU A 1 214 ? -25.083 15.986 21.748 1.00 93.25 214 GLU A N 1
ATOM 1650 C CA . GLU A 1 214 ? -25.423 17.101 22.637 1.00 93.25 214 GLU A CA 1
ATOM 1651 C C . GLU A 1 214 ? -24.191 17.800 23.203 1.00 93.25 214 GLU A C 1
ATOM 1653 O O . GLU A 1 214 ? -24.073 19.023 23.159 1.00 93.25 214 GLU A O 1
ATOM 1658 N N . MET A 1 215 ? -23.229 17.017 23.682 1.00 93.31 215 MET A N 1
ATOM 1659 C CA . MET A 1 215 ? -21.977 17.527 24.218 1.00 93.31 215 MET A CA 1
ATOM 1660 C C . MET A 1 215 ? -21.219 18.351 23.168 1.00 93.31 215 MET A C 1
ATOM 1662 O O . MET A 1 215 ? -20.667 19.398 23.505 1.00 93.31 215 MET A O 1
ATOM 1666 N N . THR A 1 216 ? -21.211 17.913 21.902 1.00 91.19 216 THR A N 1
ATOM 1667 C CA . THR A 1 216 ? -20.564 18.657 20.810 1.00 91.19 216 THR A CA 1
ATOM 1668 C C . THR A 1 216 ? -21.332 19.892 20.359 1.00 91.19 216 THR A C 1
ATOM 1670 O O . THR A 1 216 ? -20.706 20.855 19.924 1.00 91.19 216 THR A O 1
ATOM 1673 N N . GLU A 1 217 ? -22.660 19.885 20.468 1.00 89.75 217 GLU A N 1
ATOM 1674 C CA . GLU A 1 217 ? -23.505 21.037 20.147 1.00 89.75 217 GLU A CA 1
ATOM 1675 C C . GLU A 1 217 ? -23.371 22.134 21.212 1.00 89.75 217 GLU A C 1
ATOM 1677 O O . GLU A 1 217 ? -23.196 23.297 20.863 1.00 89.75 217 GLU A O 1
ATOM 1682 N N . ARG A 1 218 ? -23.346 21.774 22.506 1.00 89.62 218 ARG A N 1
ATOM 1683 C CA . ARG A 1 218 ? -23.219 22.750 23.606 1.00 89.62 218 ARG A CA 1
ATOM 1684 C C . ARG A 1 218 ? -21.800 23.260 23.839 1.00 89.62 218 ARG A C 1
ATOM 1686 O O . ARG A 1 218 ? -21.620 24.420 24.194 1.00 89.62 218 ARG A O 1
ATOM 1693 N N . HIS A 1 219 ? -20.791 22.396 23.722 1.00 87.31 219 HIS A N 1
ATOM 1694 C CA . HIS A 1 219 ? -19.410 22.720 24.119 1.00 87.31 219 HIS A CA 1
ATOM 1695 C C . HIS A 1 219 ? -18.421 22.736 22.947 1.00 87.31 219 HIS A C 1
ATOM 1697 O O . HIS A 1 219 ? -17.218 22.912 23.146 1.00 87.31 219 HIS A O 1
ATOM 1703 N N . GLY A 1 220 ? -18.910 22.555 21.721 1.00 82.44 220 GLY A N 1
ATOM 1704 C CA . GLY A 1 220 ? -18.080 22.471 20.528 1.00 82.44 220 GLY A CA 1
ATOM 1705 C C . GLY A 1 220 ? -17.351 21.131 20.387 1.00 82.44 220 GLY A C 1
ATOM 1706 O O . GLY A 1 220 ? -17.553 20.171 21.130 1.00 82.44 220 GLY A O 1
ATOM 1707 N N . ARG A 1 221 ? -16.468 21.045 19.386 1.00 77.75 221 ARG A N 1
ATOM 1708 C CA . ARG A 1 221 ? -15.830 19.778 18.970 1.00 77.75 221 ARG A CA 1
ATOM 1709 C C . ARG A 1 221 ? -14.863 19.178 19.991 1.00 77.75 221 ARG A C 1
ATOM 1711 O O . ARG A 1 221 ? -14.589 17.981 19.918 1.00 77.75 221 ARG A O 1
ATOM 1718 N N . MET A 1 222 ? -14.340 19.988 20.909 1.00 82.56 222 MET A N 1
ATOM 1719 C CA . MET A 1 222 ? -13.348 19.573 21.902 1.00 82.56 222 MET A CA 1
ATOM 1720 C C . MET A 1 222 ? -13.840 19.849 23.327 1.00 82.56 222 MET A C 1
ATOM 1722 O O . MET A 1 222 ? -13.302 20.736 23.988 1.00 82.56 222 MET A O 1
ATOM 1726 N N . PRO A 1 223 ? -14.828 19.082 23.829 1.00 90.12 223 PRO A N 1
ATOM 1727 C CA . PRO A 1 223 ? -15.256 19.197 25.216 1.00 90.12 223 PRO A CA 1
ATOM 1728 C C . PRO A 1 223 ? -14.076 18.996 26.176 1.00 90.12 223 PRO A C 1
ATOM 1730 O O . PRO A 1 223 ? -13.212 18.133 25.957 1.00 90.12 223 PRO A O 1
ATOM 1733 N N . SER A 1 224 ? -14.039 19.786 27.244 1.00 90.88 224 SER A N 1
ATOM 1734 C CA . SER A 1 224 ? -13.008 19.723 28.276 1.00 90.88 224 SER A CA 1
ATOM 1735 C C . SER A 1 224 ? -13.088 18.417 29.074 1.00 90.88 224 SER A C 1
ATOM 1737 O O . SER A 1 224 ? -14.096 17.705 29.057 1.00 90.88 224 SER A O 1
ATOM 1739 N N . ARG A 1 225 ? -12.016 18.091 29.808 1.00 91.62 225 ARG A N 1
ATOM 1740 C CA . ARG A 1 225 ? -11.978 16.917 30.699 1.00 91.62 225 ARG A CA 1
ATOM 1741 C C . ARG A 1 225 ? -13.144 16.935 31.695 1.00 91.62 225 ARG A C 1
ATOM 1743 O O . ARG A 1 225 ? -13.857 15.944 31.793 1.00 91.62 225 ARG A O 1
ATOM 1750 N N . LYS A 1 226 ? -13.382 18.079 32.347 1.00 91.75 226 LYS A N 1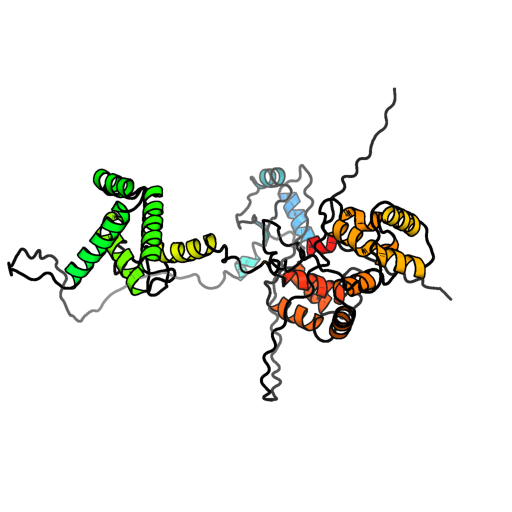
ATOM 1751 C CA . LYS A 1 226 ? -14.454 18.241 33.339 1.00 91.75 226 LYS A CA 1
ATOM 1752 C C . LYS A 1 226 ? -15.848 18.094 32.726 1.00 91.75 226 LYS A C 1
ATOM 1754 O O . LYS A 1 226 ? -16.724 17.501 33.340 1.00 91.75 226 LYS A O 1
ATOM 1759 N N . GLN A 1 227 ? -16.055 18.576 31.498 1.00 92.31 227 GLN A N 1
ATOM 1760 C CA . GLN A 1 227 ? -17.328 18.386 30.795 1.00 92.31 227 GLN A CA 1
ATOM 1761 C C . GLN A 1 227 ? -17.596 16.900 30.535 1.00 92.31 227 GLN A C 1
ATOM 1763 O O . GLN A 1 227 ? -18.680 16.416 30.841 1.00 92.31 227 GLN A O 1
ATOM 1768 N N . LYS A 1 228 ? -16.602 16.149 30.043 1.00 94.44 228 LYS A N 1
ATOM 1769 C CA . LYS A 1 228 ? -16.747 14.701 29.806 1.00 94.44 228 LYS A CA 1
ATOM 1770 C C . LYS A 1 228 ? -17.037 13.928 31.094 1.00 94.44 228 LYS A C 1
ATOM 1772 O O . LYS A 1 228 ? -17.904 13.060 31.080 1.00 94.44 228 LYS A O 1
ATOM 1777 N N . GLU A 1 229 ? -16.364 14.275 32.193 1.00 94.88 229 GLU A N 1
ATOM 1778 C CA . GLU A 1 229 ? -16.642 13.718 33.526 1.00 94.88 229 GLU A CA 1
ATOM 1779 C C . GLU A 1 229 ? -18.076 14.022 33.978 1.00 94.88 229 GLU A C 1
ATOM 1781 O O . GLU A 1 229 ? -18.767 13.118 34.435 1.00 94.88 229 GLU A O 1
ATOM 1786 N N . ASN A 1 230 ? -18.558 15.257 33.794 1.00 94.94 230 ASN A N 1
ATOM 1787 C CA . ASN A 1 230 ? -19.918 15.641 34.180 1.00 94.94 230 ASN A CA 1
ATOM 1788 C C . ASN A 1 230 ? -20.985 14.850 33.404 1.00 94.94 230 ASN A C 1
ATOM 1790 O O . ASN A 1 230 ? -21.938 14.367 34.007 1.00 94.94 230 ASN A O 1
ATOM 1794 N N . TYR A 1 231 ? -20.822 14.656 32.090 1.00 96.25 231 TYR A N 1
ATOM 1795 C CA . TYR A 1 231 ? -21.754 13.823 31.317 1.00 96.25 231 TYR A CA 1
ATOM 1796 C C . TYR A 1 231 ? -21.672 12.341 31.703 1.00 96.25 231 TYR A C 1
ATOM 1798 O O . TYR A 1 231 ? -22.704 11.680 31.782 1.00 96.25 231 TYR A O 1
ATOM 1806 N N . ALA A 1 232 ? -20.474 11.811 31.968 1.00 96.81 232 ALA A N 1
ATOM 1807 C CA . ALA A 1 232 ? -20.303 10.430 32.423 1.00 96.81 232 ALA A CA 1
ATOM 1808 C C . ALA A 1 232 ? -20.980 10.195 33.786 1.00 96.81 232 ALA A C 1
ATOM 1810 O O . ALA A 1 232 ? -21.709 9.217 33.956 1.00 96.81 232 ALA A O 1
ATOM 1811 N N . LEU A 1 233 ? -20.812 11.138 34.718 1.00 95.94 233 LEU A N 1
ATOM 1812 C CA . LEU A 1 233 ? -21.497 11.146 36.008 1.00 95.94 233 LEU A CA 1
ATOM 1813 C C . LEU A 1 233 ? -23.020 11.241 35.841 1.00 95.94 233 LEU A C 1
ATOM 1815 O O . LEU A 1 233 ? -23.756 10.493 36.483 1.00 95.94 233 LEU A O 1
ATOM 1819 N N . GLY A 1 234 ? -23.498 12.112 34.952 1.00 96.31 234 GLY A N 1
ATOM 1820 C CA . GLY A 1 234 ? -24.922 12.252 34.656 1.00 96.31 234 GLY A CA 1
ATOM 1821 C C . GLY A 1 234 ? -25.543 10.961 34.128 1.00 96.31 234 GLY A C 1
ATOM 1822 O O . GLY A 1 234 ? -26.629 10.585 34.562 1.00 96.31 234 GLY A O 1
ATOM 1823 N N . ILE A 1 235 ? -24.827 10.231 33.262 1.00 96.81 235 ILE A N 1
ATOM 1824 C CA . ILE A 1 235 ? -25.288 8.947 32.719 1.00 96.81 235 ILE A CA 1
ATOM 1825 C C . ILE A 1 235 ? -25.494 7.930 33.839 1.00 96.81 235 ILE A C 1
ATOM 1827 O O . ILE A 1 235 ? -26.579 7.368 33.941 1.00 96.81 235 ILE A O 1
ATOM 1831 N N . ILE A 1 236 ? -24.501 7.705 34.702 1.00 95.62 236 ILE A N 1
ATOM 1832 C CA . ILE A 1 236 ? -24.636 6.696 35.766 1.00 95.62 236 ILE A CA 1
ATOM 1833 C C . ILE A 1 236 ? -25.638 7.110 36.852 1.00 95.62 236 ILE A C 1
ATOM 1835 O O . ILE A 1 236 ? -26.171 6.260 37.556 1.00 95.62 236 ILE A O 1
ATOM 1839 N N . THR A 1 237 ? -25.909 8.411 36.987 1.00 94.88 237 THR A N 1
ATOM 1840 C CA . THR A 1 237 ? -26.891 8.932 37.951 1.00 94.88 237 THR A CA 1
ATOM 1841 C C . THR A 1 237 ? -28.319 8.826 37.399 1.00 94.88 237 THR A C 1
ATOM 1843 O O . THR A 1 237 ? -29.248 8.521 38.146 1.00 94.88 237 THR A O 1
ATOM 1846 N N . ALA A 1 238 ? -28.507 9.020 36.088 1.00 93.81 238 ALA A N 1
ATOM 1847 C CA . ALA A 1 238 ? -29.780 8.793 35.398 1.00 93.81 238 ALA A CA 1
ATOM 1848 C C . ALA A 1 238 ? -30.088 7.296 35.218 1.00 93.81 238 ALA A C 1
ATOM 1850 O O . ALA A 1 238 ? -31.234 6.872 35.366 1.00 93.81 238 ALA A O 1
ATOM 1851 N N . PHE A 1 239 ? -29.053 6.490 34.965 1.00 95.19 239 PHE A N 1
ATOM 1852 C CA . PHE A 1 239 ? -29.137 5.056 34.700 1.00 95.19 239 PHE A CA 1
ATOM 1853 C C . PHE A 1 239 ? -28.253 4.255 35.677 1.00 95.19 239 PHE A C 1
ATOM 1855 O O . P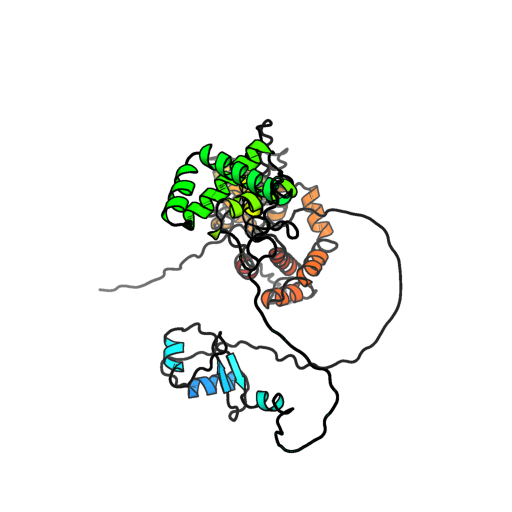HE A 1 239 ? -27.183 3.780 35.286 1.00 95.19 239 PHE A O 1
ATOM 1862 N N . PRO A 1 240 ? -28.674 4.079 36.948 1.00 93.50 240 PRO A N 1
ATOM 1863 C CA . PRO A 1 240 ? -27.863 3.407 37.965 1.00 93.50 240 PRO A CA 1
ATOM 1864 C C . PRO A 1 240 ? -27.347 2.007 37.604 1.00 93.50 240 PRO A C 1
ATOM 1866 O O . PRO A 1 240 ? -26.267 1.645 38.061 1.00 93.50 240 PRO A O 1
ATOM 1869 N N . SER A 1 241 ? -28.053 1.227 36.772 1.00 91.25 241 SER A N 1
ATOM 1870 C CA . SER A 1 241 ? -27.578 -0.109 36.364 1.00 91.25 241 SER A CA 1
ATOM 1871 C C . SER A 1 241 ? -26.406 -0.082 35.379 1.00 91.25 241 SER A C 1
ATOM 1873 O O . SER A 1 241 ? -25.789 -1.114 35.133 1.00 91.25 241 SER A O 1
ATOM 1875 N N . LEU A 1 242 ? -26.061 1.088 34.832 1.00 92.81 242 LEU A N 1
ATOM 1876 C CA . LEU A 1 242 ? -24.882 1.275 33.982 1.00 92.81 242 LEU A CA 1
ATOM 1877 C C . LEU A 1 242 ? -23.623 1.648 34.773 1.00 92.81 242 LEU A C 1
ATOM 1879 O O . LEU A 1 242 ? -22.562 1.829 34.172 1.00 92.81 242 LEU A O 1
ATOM 1883 N N . ARG A 1 243 ? -23.738 1.816 36.093 1.00 92.44 243 ARG A N 1
ATOM 1884 C CA . ARG A 1 243 ? -22.608 2.121 36.966 1.00 92.44 243 ARG A CA 1
ATOM 1885 C C . ARG A 1 243 ? -21.703 0.897 37.089 1.00 92.44 243 ARG A C 1
ATOM 1887 O O . ARG A 1 243 ? -22.186 -0.186 37.397 1.00 92.44 243 ARG A O 1
ATOM 1894 N N . ASP A 1 244 ? -20.402 1.092 36.902 1.00 91.56 244 ASP A N 1
ATOM 1895 C CA . ASP A 1 244 ? -19.396 0.049 37.121 1.00 91.56 244 ASP A CA 1
ATOM 1896 C C . ASP A 1 244 ? -19.192 -0.183 38.635 1.00 91.56 244 ASP A C 1
ATOM 1898 O O . ASP A 1 244 ? -18.744 0.741 39.324 1.00 91.56 244 ASP A O 1
ATOM 1902 N N . PRO A 1 245 ? -19.511 -1.376 39.178 1.00 89.31 245 PRO A N 1
ATOM 1903 C CA . PRO A 1 245 ? -19.302 -1.690 40.591 1.00 89.31 245 PRO A CA 1
ATOM 1904 C C . PRO A 1 245 ? -17.824 -1.804 40.985 1.00 89.31 245 PRO A C 1
ATOM 1906 O O . PRO A 1 245 ? -17.507 -1.688 42.166 1.00 89.31 245 PRO A O 1
ATOM 1909 N N . PHE A 1 246 ? -16.930 -2.043 40.020 1.00 86.56 246 PHE A N 1
ATOM 1910 C CA . PHE A 1 246 ? -15.501 -2.270 40.255 1.00 86.56 246 PHE A CA 1
ATOM 1911 C C . PHE A 1 246 ? -14.659 -0.999 40.110 1.00 86.56 246 PHE A C 1
ATOM 1913 O O . PHE A 1 246 ? -13.450 -1.024 40.344 1.00 86.56 246 PHE A O 1
ATOM 1920 N N . SER A 1 247 ? -15.284 0.117 39.732 1.00 86.25 247 SER A N 1
ATOM 1921 C CA . SER A 1 247 ? -14.605 1.396 39.556 1.00 86.25 247 SER A CA 1
ATOM 1922 C C . SER A 1 247 ? -14.791 2.331 40.740 1.00 86.25 247 SER A C 1
ATOM 1924 O O . SER A 1 247 ? -15.825 2.321 41.405 1.00 86.25 247 SER A O 1
ATOM 1926 N N . GLN A 1 248 ? -13.804 3.200 40.971 1.00 86.69 248 GLN A N 1
ATOM 1927 C CA . GLN A 1 248 ? -13.809 4.116 42.114 1.00 86.69 248 GLN A CA 1
ATOM 1928 C C . GLN A 1 248 ? -14.995 5.088 42.066 1.00 86.69 248 GLN A C 1
ATOM 1930 O O . GLN A 1 248 ? -15.649 5.329 43.082 1.00 86.69 248 GLN A O 1
ATOM 1935 N N . LYS A 1 249 ? -15.293 5.651 40.890 1.00 88.12 249 LYS A N 1
ATOM 1936 C CA . LYS A 1 249 ? -16.388 6.613 40.694 1.00 88.12 249 LYS A CA 1
ATOM 1937 C C . LYS A 1 249 ? -17.600 5.976 40.010 1.00 88.12 249 LYS A C 1
ATOM 1939 O O . LYS A 1 249 ? -18.719 6.470 40.153 1.00 88.12 249 LYS A O 1
ATOM 1944 N N . GLY A 1 250 ? -17.396 4.850 39.334 1.00 91.06 250 GLY A N 1
ATOM 1945 C CA . GLY A 1 250 ? -18.404 4.028 38.669 1.00 91.06 250 GLY A CA 1
ATOM 1946 C C . GLY A 1 250 ? -18.804 4.504 37.269 1.00 91.06 250 GLY A C 1
ATOM 1947 O O . GLY A 1 250 ? -19.684 3.895 36.668 1.00 91.06 250 GLY A O 1
ATOM 1948 N N . TYR A 1 251 ? -18.197 5.573 36.742 1.00 94.88 251 TYR A N 1
ATOM 1949 C CA . TYR A 1 251 ? -18.472 6.125 35.404 1.00 94.88 251 TYR A CA 1
ATOM 1950 C C . TYR A 1 251 ? -17.308 5.968 34.417 1.00 94.88 251 TYR A C 1
ATOM 1952 O O . TYR A 1 251 ? -17.399 6.412 33.270 1.00 94.88 251 TYR A O 1
ATOM 1960 N N . GLU A 1 252 ? -16.214 5.342 34.833 1.00 93.94 252 GLU A N 1
ATOM 1961 C CA . GLU A 1 252 ? -14.946 5.264 34.110 1.00 93.94 252 GLU A CA 1
ATOM 1962 C C . GLU A 1 252 ? -15.089 4.545 32.757 1.00 93.94 252 GLU A C 1
ATOM 1964 O O . GLU A 1 252 ? -14.424 4.902 31.786 1.00 93.94 252 GLU A O 1
ATOM 1969 N N . HIS A 1 253 ? -16.037 3.609 32.624 1.00 94.12 253 HIS A N 1
ATOM 1970 C CA . HIS A 1 253 ? -16.393 3.009 31.331 1.00 94.12 253 HIS A CA 1
ATOM 1971 C C . HIS A 1 253 ? -16.924 4.030 30.310 1.00 94.12 253 HIS A C 1
ATOM 1973 O O . HIS A 1 253 ? -16.691 3.897 29.104 1.00 94.12 253 HIS A O 1
ATOM 1979 N N . PHE A 1 254 ? -17.624 5.073 30.763 1.00 94.62 254 PHE A N 1
ATOM 1980 C CA . PHE A 1 254 ? -18.086 6.161 29.901 1.00 94.62 254 PHE A CA 1
ATOM 1981 C C . PHE A 1 254 ? -16.986 7.193 29.671 1.00 94.62 254 PHE A C 1
ATOM 1983 O O . PHE A 1 254 ? -16.794 7.619 28.526 1.00 94.62 254 PHE A O 1
ATOM 1990 N N . TYR A 1 255 ? -16.250 7.562 30.722 1.00 96.00 255 TYR A N 1
ATOM 1991 C CA . TYR A 1 255 ? -15.071 8.411 30.614 1.00 96.00 255 TYR A CA 1
ATOM 1992 C C . TYR A 1 255 ? -14.094 8.205 31.778 1.00 96.00 255 TYR A C 1
ATOM 1994 O O . TYR A 1 255 ? -14.377 8.593 32.910 1.00 96.00 255 TYR A O 1
ATOM 2002 N N . ASP A 1 256 ? -12.917 7.667 31.467 1.00 93.38 256 ASP A N 1
ATOM 2003 C CA . ASP A 1 256 ? -11.761 7.635 32.359 1.00 93.38 256 ASP A CA 1
ATOM 2004 C C . ASP A 1 256 ? -10.887 8.848 32.049 1.00 93.38 256 ASP A C 1
ATOM 2006 O O . ASP A 1 256 ? -10.338 9.000 30.951 1.00 93.38 256 ASP A O 1
ATOM 2010 N N . ALA A 1 257 ? -10.769 9.726 33.033 1.00 89.25 257 ALA A N 1
ATOM 2011 C CA . ALA A 1 257 ? -10.105 10.997 32.877 1.00 89.25 257 ALA A CA 1
ATOM 2012 C C . ALA A 1 257 ? -8.579 10.929 33.051 1.00 89.25 257 ALA A C 1
ATOM 2014 O O . ALA A 1 257 ? -7.887 11.837 32.590 1.00 89.25 257 ALA A O 1
ATOM 2015 N N . GLU A 1 258 ? -8.060 9.877 33.689 1.00 88.19 258 GLU A N 1
ATOM 2016 C CA . GLU A 1 258 ? -6.622 9.627 33.828 1.00 88.19 258 GLU A CA 1
ATOM 2017 C C . GLU A 1 258 ? -6.052 9.074 32.525 1.00 88.19 258 GLU A C 1
ATOM 2019 O O . GLU A 1 258 ? -5.061 9.586 32.009 1.00 88.19 258 GLU A O 1
ATOM 2024 N N . LYS A 1 259 ? -6.731 8.079 31.942 1.00 87.62 259 LYS A N 1
ATOM 2025 C CA . LYS A 1 259 ? -6.306 7.449 30.681 1.00 87.62 259 LYS A CA 1
ATOM 2026 C C . LYS A 1 259 ? -6.831 8.171 29.437 1.00 87.62 259 LYS A C 1
ATOM 2028 O O . LYS A 1 259 ? -6.368 7.912 28.328 1.00 87.62 259 LYS A O 1
ATOM 2033 N N . GLY A 1 260 ? -7.828 9.044 29.588 1.00 87.62 260 GLY A N 1
ATOM 2034 C CA . GLY A 1 260 ? -8.523 9.689 28.469 1.00 87.62 260 GLY A CA 1
ATOM 2035 C C . GLY A 1 260 ? -9.317 8.700 27.606 1.00 87.62 260 GLY A C 1
ATOM 2036 O O . GLY A 1 260 ? -9.439 8.897 26.393 1.00 87.62 260 GLY A O 1
ATOM 2037 N N . THR A 1 261 ? -9.825 7.622 28.210 1.00 89.62 261 THR A N 1
ATOM 2038 C CA . THR A 1 261 ? -10.521 6.518 27.524 1.00 89.62 261 THR A CA 1
ATOM 2039 C C . THR A 1 261 ? -12.003 6.448 27.915 1.00 89.62 261 THR A C 1
ATOM 2041 O O . THR A 1 261 ? -12.508 7.330 28.604 1.00 89.62 261 THR A O 1
ATOM 2044 N N . GLY A 1 262 ? -12.738 5.458 27.399 1.00 92.12 262 GLY A N 1
ATOM 2045 C CA . GLY A 1 262 ? -14.175 5.280 27.642 1.00 92.12 262 GLY A CA 1
ATOM 2046 C C . GLY A 1 262 ? -15.053 5.566 26.420 1.00 92.12 262 GLY A C 1
ATOM 2047 O O . GLY A 1 262 ? -14.597 6.091 25.396 1.00 92.12 262 GLY A O 1
ATOM 2048 N N . TYR A 1 263 ? -16.331 5.196 26.508 1.00 94.56 263 TYR A N 1
ATOM 2049 C CA . TYR A 1 263 ? -17.267 5.262 25.382 1.00 94.56 263 TYR A CA 1
ATOM 2050 C C . TYR A 1 263 ? -17.462 6.682 24.833 1.00 94.56 263 TYR A C 1
ATOM 2052 O O . TYR A 1 263 ? -17.480 6.868 23.612 1.00 94.56 263 TYR A O 1
ATOM 2060 N N . LEU A 1 264 ? -17.541 7.695 25.705 1.00 93.69 264 LEU A N 1
ATOM 2061 C CA . LEU A 1 264 ? -17.676 9.097 25.295 1.00 93.69 264 LEU A CA 1
ATOM 2062 C C . LEU A 1 264 ? -16.405 9.583 24.585 1.00 93.69 264 LEU A C 1
ATOM 2064 O O . LEU A 1 264 ? -16.484 10.196 23.518 1.00 93.69 264 LEU A O 1
ATOM 2068 N N . ALA A 1 265 ? -15.225 9.249 25.120 1.00 91.00 265 ALA A N 1
ATOM 2069 C CA . ALA A 1 265 ? -13.939 9.600 24.514 1.00 91.00 265 ALA A CA 1
ATOM 2070 C C . ALA A 1 265 ? -13.758 8.950 23.133 1.00 91.00 265 ALA A C 1
ATOM 2072 O O . ALA A 1 265 ? -13.407 9.622 22.156 1.00 91.00 265 ALA A O 1
ATOM 2073 N N . TRP A 1 266 ? -14.050 7.650 23.024 1.00 89.75 266 TRP A N 1
ATOM 2074 C CA . TRP A 1 266 ? -13.977 6.920 21.760 1.00 89.75 266 TRP A CA 1
ATOM 2075 C C . TRP A 1 266 ? -14.941 7.497 20.722 1.00 89.75 266 TRP A C 1
ATOM 2077 O O . TRP A 1 266 ? -14.580 7.692 19.552 1.00 89.75 266 TRP A O 1
ATOM 2087 N N . ARG A 1 267 ? -16.169 7.823 21.139 1.00 89.94 267 ARG A N 1
ATOM 2088 C CA . ARG A 1 267 ? -17.181 8.331 20.221 1.00 89.94 267 ARG A CA 1
ATOM 2089 C C . ARG A 1 267 ? -16.879 9.752 19.744 1.00 89.94 267 ARG A C 1
ATOM 2091 O O . ARG A 1 267 ? -16.968 9.990 18.542 1.00 89.94 267 ARG A O 1
ATOM 2098 N N . LEU A 1 268 ? -16.400 10.648 20.608 1.00 88.75 268 LEU A N 1
ATOM 2099 C CA . LEU A 1 268 ? -15.897 11.976 20.212 1.00 88.75 268 LEU A CA 1
ATOM 2100 C C . LEU A 1 268 ? -14.758 11.878 19.177 1.00 88.75 268 LEU A C 1
ATOM 2102 O O . LEU A 1 268 ? -14.762 12.578 18.157 1.00 88.75 268 LEU A O 1
ATOM 2106 N N . LYS A 1 269 ? -13.820 10.939 19.380 1.00 85.00 269 LYS A N 1
ATOM 2107 C CA . LYS A 1 269 ? -12.694 10.685 18.460 1.00 85.00 269 LYS A CA 1
ATOM 2108 C C . LYS A 1 269 ? -13.143 10.128 17.103 1.00 85.00 269 LYS A C 1
ATOM 2110 O O . LYS A 1 269 ? -12.476 10.339 16.087 1.00 85.00 269 LYS A O 1
ATOM 2115 N N . THR A 1 270 ? -14.237 9.370 17.054 1.00 78.75 270 THR A N 1
ATOM 2116 C CA . THR A 1 270 ? -14.746 8.765 15.807 1.00 78.75 270 THR A CA 1
ATOM 2117 C C . THR A 1 270 ? -15.762 9.643 15.080 1.00 78.75 270 THR A C 1
ATOM 2119 O O . THR A 1 270 ? -15.777 9.641 13.850 1.00 78.75 270 THR A O 1
ATOM 2122 N N . LEU A 1 271 ? -16.551 10.451 15.792 1.00 70.19 271 LEU A N 1
ATOM 2123 C CA . LEU A 1 271 ? -17.441 11.449 15.191 1.00 70.19 271 LEU A CA 1
ATOM 2124 C C . LEU A 1 271 ? -16.661 12.543 14.465 1.00 70.19 271 LEU A C 1
ATOM 2126 O O . LEU A 1 271 ? -16.991 12.861 13.324 1.00 70.19 271 LEU A O 1
ATOM 2130 N N . SER A 1 272 ? -15.551 13.012 15.047 1.00 55.06 272 SER A N 1
ATOM 2131 C CA . SER A 1 272 ? -14.651 13.955 14.370 1.00 55.06 272 SER A CA 1
ATOM 2132 C C . SER A 1 272 ? -14.140 13.422 13.027 1.00 55.06 272 SER A C 1
ATOM 2134 O O . SER A 1 272 ? -14.000 14.194 12.087 1.00 55.06 272 SER A O 1
ATOM 2136 N N . ARG A 1 273 ? -13.930 12.104 12.889 1.00 53.25 273 ARG A N 1
ATOM 2137 C CA . ARG A 1 273 ? -13.455 11.474 11.643 1.00 53.25 273 ARG A CA 1
ATOM 2138 C C . ARG A 1 273 ? -14.532 11.341 10.563 1.00 53.25 273 ARG A C 1
ATOM 2140 O O . ARG A 1 273 ? -14.197 11.432 9.390 1.00 53.25 273 ARG A O 1
ATOM 2147 N N . LYS A 1 274 ? -15.807 11.159 10.932 1.00 51.28 274 LYS A N 1
ATOM 2148 C CA . LYS A 1 274 ? -16.917 11.060 9.961 1.00 51.28 274 LYS A CA 1
ATOM 2149 C C . LYS A 1 274 ? -17.356 12.418 9.395 1.00 51.28 274 LYS A C 1
ATOM 2151 O O . LYS A 1 274 ? -17.861 12.456 8.281 1.00 51.28 274 LYS A O 1
ATOM 2156 N N . VAL A 1 275 ? -17.142 13.517 10.126 1.00 48.75 275 VAL A N 1
ATOM 2157 C CA . VAL A 1 275 ? -17.544 14.884 9.720 1.00 48.75 275 VAL A CA 1
ATOM 2158 C C . VAL A 1 275 ? -16.396 15.661 9.046 1.00 48.75 275 VAL A C 1
ATOM 2160 O O . VAL A 1 275 ? -16.558 16.817 8.666 1.00 48.75 275 VAL A O 1
ATOM 2163 N N . PHE A 1 276 ? -15.228 15.046 8.818 1.00 42.19 276 PHE A N 1
ATOM 2164 C CA . PHE A 1 276 ? -14.198 15.607 7.931 1.00 42.19 276 PHE A CA 1
ATOM 2165 C C . PHE A 1 276 ? -14.620 15.483 6.450 1.00 42.19 276 PHE A C 1
ATOM 2167 O O . PHE A 1 276 ? -14.018 14.757 5.668 1.00 42.19 276 PHE A O 1
ATOM 2174 N N . LYS A 1 277 ? -15.631 16.255 6.042 1.00 37.78 277 LYS A N 1
ATOM 2175 C CA . LYS A 1 277 ? -15.561 16.993 4.778 1.00 37.78 277 LYS A CA 1
ATOM 2176 C C . LYS A 1 277 ? -15.149 18.407 5.173 1.00 37.78 277 LYS A C 1
ATOM 2178 O O . LYS A 1 277 ? -15.890 19.100 5.863 1.00 37.78 277 LYS A O 1
ATOM 2183 N N . ARG A 1 278 ? -13.904 18.781 4.868 1.00 34.78 278 ARG A N 1
ATOM 2184 C CA . ARG A 1 278 ? -13.412 20.145 5.111 1.00 34.78 278 ARG A CA 1
ATOM 2185 C C . ARG A 1 278 ? -14.289 21.135 4.322 1.00 34.78 278 ARG A C 1
ATOM 2187 O O . ARG A 1 278 ? -14.753 20.759 3.246 1.00 34.78 278 ARG A O 1
ATOM 2194 N N . PRO A 1 279 ? -14.523 22.359 4.832 1.00 36.09 279 PRO A N 1
ATOM 2195 C CA . PRO A 1 279 ? -15.184 23.402 4.057 1.00 36.09 279 PRO A CA 1
ATOM 2196 C C . PRO A 1 279 ? -14.417 23.626 2.752 1.00 36.09 279 PRO A C 1
ATOM 2198 O O . PRO A 1 279 ? -13.183 23.604 2.742 1.00 36.09 279 PRO A O 1
ATOM 2201 N N . VAL A 1 280 ? -15.172 23.785 1.668 1.00 42.06 280 VAL A N 1
ATOM 2202 C CA . VAL A 1 280 ? -14.691 24.054 0.313 1.00 42.06 280 VAL A CA 1
ATOM 2203 C C . VAL A 1 280 ? -13.903 25.366 0.332 1.00 42.06 280 VAL A C 1
ATOM 2205 O O . VAL A 1 280 ? -14.468 26.448 0.238 1.00 42.06 280 VAL A O 1
ATOM 2208 N N . LYS A 1 281 ? -12.585 25.268 0.504 1.00 36.19 281 LYS A N 1
ATOM 2209 C CA . LYS A 1 281 ? -11.654 26.146 -0.204 1.00 36.19 281 LYS A CA 1
ATOM 2210 C C . LYS A 1 281 ? -11.547 25.572 -1.610 1.00 36.19 281 LYS A C 1
ATOM 2212 O O . LYS A 1 281 ? -11.514 24.347 -1.734 1.00 36.19 281 LYS A O 1
ATOM 2217 N N . GLU A 1 282 ? -11.553 26.444 -2.614 1.00 37.12 282 GLU A N 1
ATOM 2218 C CA . GLU A 1 282 ? -11.327 26.117 -4.026 1.00 37.12 282 GLU A CA 1
ATOM 2219 C C . GLU A 1 282 ? -10.373 24.932 -4.161 1.00 37.12 282 GLU A C 1
ATOM 2221 O O . GLU A 1 282 ? -9.319 24.892 -3.517 1.00 37.12 282 GLU A O 1
ATOM 2226 N N . ALA A 1 283 ? -10.814 23.925 -4.910 1.00 33.44 283 ALA A N 1
ATOM 2227 C CA . ALA A 1 283 ? -10.145 22.647 -5.027 1.00 33.44 283 ALA A CA 1
ATOM 2228 C C . ALA A 1 283 ? -8.729 22.827 -5.592 1.00 33.44 283 ALA A C 1
ATOM 2230 O O . ALA A 1 283 ? -8.507 22.738 -6.791 1.00 33.44 283 ALA A O 1
ATOM 2231 N N . SER A 1 284 ? -7.742 22.998 -4.713 1.00 37.75 284 SER A N 1
ATOM 2232 C CA . SER A 1 284 ? -6.458 22.363 -4.952 1.00 37.75 284 SER A CA 1
ATOM 2233 C C . SER A 1 284 ? -6.724 20.875 -4.787 1.00 37.75 284 SER A C 1
ATOM 2235 O O . SER A 1 284 ? -7.076 20.419 -3.693 1.00 37.75 284 SER A O 1
ATOM 2237 N N . GLU A 1 285 ? -6.691 20.174 -5.918 1.00 37.88 285 GLU A N 1
ATOM 2238 C CA . GLU A 1 285 ? -6.857 18.735 -6.054 1.00 37.88 285 GLU A CA 1
ATOM 2239 C C . GLU A 1 285 ? -6.319 18.014 -4.824 1.00 37.88 285 GLU A C 1
ATOM 2241 O O . GLU A 1 285 ? -5.187 18.264 -4.391 1.00 37.88 285 GLU A O 1
ATOM 2246 N N . ALA A 1 286 ? -7.118 17.103 -4.262 1.00 39.62 286 ALA A N 1
ATOM 2247 C CA . ALA A 1 286 ? -6.590 16.103 -3.356 1.00 39.62 286 ALA A CA 1
ATOM 2248 C C . ALA A 1 286 ? -5.434 15.431 -4.096 1.00 39.62 286 ALA A C 1
ATOM 2250 O O . ALA A 1 286 ? -5.667 14.609 -4.973 1.00 39.62 286 ALA A O 1
ATOM 2251 N N . HIS A 1 287 ? -4.202 15.847 -3.797 1.00 41.34 287 HIS A N 1
ATOM 2252 C CA . HIS A 1 287 ? -3.024 15.237 -4.370 1.00 41.34 287 HIS A CA 1
ATOM 2253 C C . HIS A 1 287 ? -3.088 13.788 -3.925 1.00 41.34 287 HIS A C 1
ATOM 2255 O O . HIS A 1 287 ? -2.818 13.476 -2.762 1.00 41.34 287 HIS A O 1
ATOM 2261 N N . GLU A 1 288 ? -3.510 12.914 -4.832 1.00 41.97 288 GLU A N 1
ATOM 2262 C CA . GLU A 1 288 ? -3.262 11.495 -4.728 1.00 41.97 288 GLU A CA 1
ATOM 2263 C C . GLU A 1 288 ? -1.771 11.388 -4.409 1.00 41.97 288 GLU A C 1
ATOM 2265 O O . GLU A 1 288 ? -0.931 11.848 -5.171 1.00 41.97 288 GLU A O 1
ATOM 2270 N N . GLN A 1 289 ? -1.418 10.940 -3.211 1.00 47.62 289 GLN A N 1
ATOM 2271 C CA . GLN A 1 289 ? -0.029 10.694 -2.841 1.00 47.62 289 GLN A CA 1
ATOM 2272 C C . GLN A 1 289 ? 0.178 9.184 -2.878 1.00 47.62 289 GLN A C 1
ATOM 2274 O O . GLN A 1 289 ? -0.681 8.424 -2.429 1.00 47.62 289 GLN A O 1
ATOM 2279 N N . GLY A 1 290 ? 1.311 8.749 -3.429 1.00 54.59 290 GLY A N 1
ATOM 2280 C CA . GLY A 1 290 ? 1.642 7.331 -3.577 1.00 54.59 290 GLY A CA 1
ATOM 2281 C C . GLY A 1 290 ? 1.335 6.757 -4.972 1.00 54.59 290 GLY A C 1
ATOM 2282 O O . GLY A 1 290 ? 1.295 7.514 -5.941 1.00 54.59 290 GLY A O 1
ATOM 2283 N N . PRO A 1 291 ? 1.141 5.429 -5.102 1.00 48.12 291 PRO A N 1
ATOM 2284 C CA . PRO A 1 291 ? 1.136 4.714 -6.388 1.00 48.12 291 PRO A CA 1
ATOM 2285 C C . PRO A 1 291 ? 0.033 5.144 -7.360 1.00 48.12 291 PRO A C 1
ATOM 2287 O O . PRO A 1 291 ? 0.164 4.971 -8.567 1.00 48.12 291 PRO A O 1
ATOM 2290 N N . LYS A 1 292 ? -1.063 5.692 -6.828 1.00 52.88 292 LYS A N 1
ATOM 2291 C CA . LYS A 1 292 ? -2.206 6.144 -7.624 1.00 52.88 292 LYS A CA 1
ATOM 2292 C C . LYS A 1 292 ? -2.052 7.567 -8.136 1.00 52.88 292 LYS A C 1
ATOM 2294 O O . LYS A 1 292 ? -2.811 7.939 -9.012 1.00 52.88 292 LYS A O 1
ATOM 2299 N N . ARG A 1 293 ? -1.056 8.321 -7.643 1.00 67.00 293 ARG A N 1
ATOM 2300 C CA . ARG A 1 293 ? -0.806 9.691 -8.091 1.00 67.00 293 ARG A CA 1
ATOM 2301 C C . ARG A 1 293 ? -0.607 9.707 -9.595 1.00 67.00 293 ARG A C 1
ATOM 2303 O O . ARG A 1 293 ? 0.429 9.237 -10.075 1.00 67.00 293 ARG A O 1
ATOM 2310 N N . ARG A 1 294 ? -1.537 10.326 -10.323 1.00 63.38 294 ARG A N 1
ATOM 2311 C CA . ARG A 1 294 ? -1.224 10.821 -11.664 1.00 63.38 294 ARG A CA 1
ATOM 2312 C C . ARG A 1 294 ? -0.123 11.867 -11.520 1.00 63.38 294 ARG A C 1
ATOM 2314 O O . ARG A 1 294 ? -0.325 12.959 -10.997 1.00 63.38 294 ARG A O 1
ATOM 2321 N N . ARG A 1 295 ? 1.093 11.472 -11.891 1.00 67.19 295 ARG A N 1
ATOM 2322 C CA . ARG A 1 295 ? 2.204 12.399 -12.071 1.00 67.19 295 ARG A CA 1
ATOM 2323 C C . ARG A 1 295 ? 2.031 12.960 -13.471 1.00 67.19 295 ARG A C 1
ATOM 2325 O O . ARG A 1 295 ? 2.053 12.190 -14.426 1.00 67.19 295 ARG A O 1
ATOM 2332 N N . THR A 1 296 ? 1.806 14.263 -13.567 1.00 58.00 296 THR A N 1
ATOM 2333 C CA . THR A 1 296 ? 2.045 14.987 -14.811 1.00 58.00 296 THR A CA 1
ATOM 2334 C C . THR A 1 296 ? 3.526 14.812 -15.103 1.00 58.00 296 THR A C 1
ATOM 2336 O O . THR A 1 296 ? 4.357 15.182 -14.272 1.00 58.00 296 THR A O 1
ATOM 2339 N N . SER A 1 297 ? 3.857 14.138 -16.197 1.00 58.47 297 SER A N 1
ATOM 2340 C CA . SER A 1 297 ? 5.237 14.049 -16.654 1.00 58.47 297 SER A CA 1
ATOM 2341 C C . SER A 1 297 ? 5.770 15.465 -16.882 1.00 58.47 297 SER A C 1
ATOM 2343 O O . SER A 1 297 ? 5.008 16.351 -17.275 1.00 58.47 297 SER A O 1
ATOM 2345 N N . ASP A 1 298 ? 7.071 15.685 -16.673 1.00 54.25 298 ASP A N 1
ATOM 2346 C CA . ASP A 1 298 ? 7.756 16.936 -17.051 1.00 54.25 298 ASP A CA 1
ATOM 2347 C C . ASP A 1 298 ? 7.891 17.001 -18.585 1.00 54.25 298 ASP A C 1
ATOM 2349 O O . ASP A 1 298 ? 8.967 17.100 -19.171 1.00 54.25 298 ASP A O 1
ATOM 2353 N N . THR A 1 299 ? 6.768 16.850 -19.284 1.00 51.16 299 THR A N 1
ATOM 2354 C CA . THR A 1 299 ? 6.681 16.849 -20.740 1.00 51.16 299 THR A CA 1
ATOM 2355 C C . THR A 1 299 ? 6.572 18.282 -21.220 1.00 51.16 299 THR A C 1
ATOM 2357 O O . THR A 1 299 ? 5.580 18.701 -21.798 1.00 51.16 299 THR A O 1
ATOM 2360 N N . SER A 1 300 ? 7.639 19.041 -21.010 1.00 47.44 300 SER A N 1
ATOM 2361 C CA . SER A 1 300 ? 7.889 20.262 -21.772 1.00 47.44 300 SER A CA 1
ATOM 2362 C C . SER A 1 300 ? 8.417 19.967 -23.189 1.00 47.44 300 SER A C 1
ATOM 2364 O O . SER A 1 300 ? 8.759 20.898 -23.907 1.00 47.44 300 SER A O 1
ATOM 2366 N N . ALA A 1 301 ? 8.506 18.695 -23.619 1.00 48.28 301 ALA A N 1
ATOM 2367 C CA . ALA A 1 301 ? 9.279 18.327 -24.812 1.00 48.28 301 ALA A CA 1
ATOM 2368 C C . ALA A 1 301 ? 8.725 17.172 -25.683 1.00 48.28 301 ALA A C 1
ATOM 2370 O O . ALA A 1 301 ? 9.513 16.472 -26.319 1.00 48.28 301 ALA A O 1
ATOM 2371 N N . GLY A 1 302 ? 7.411 16.930 -25.747 1.00 55.75 302 GLY A N 1
ATOM 2372 C CA . GLY A 1 302 ? 6.866 16.061 -26.805 1.00 55.75 302 GLY A CA 1
ATOM 2373 C C . GLY A 1 302 ? 5.389 15.713 -26.657 1.00 55.75 302 GLY A C 1
ATOM 2374 O O . GLY A 1 302 ? 4.972 15.264 -25.595 1.00 55.75 302 GLY A O 1
ATOM 2375 N N . GLU A 1 303 ? 4.614 15.887 -27.728 1.00 72.94 303 GLU A N 1
ATOM 2376 C CA . GLU A 1 303 ? 3.218 15.441 -27.801 1.00 72.94 303 GLU A CA 1
ATOM 2377 C C . GLU A 1 303 ? 3.120 13.941 -27.475 1.00 72.94 303 GLU A C 1
ATOM 2379 O O . GLU A 1 303 ? 3.784 13.106 -28.095 1.00 72.94 303 GLU A O 1
ATOM 2384 N N . GLN A 1 304 ? 2.314 13.598 -26.468 1.00 87.50 304 GLN A N 1
ATOM 2385 C CA . GLN A 1 304 ? 1.964 12.209 -26.186 1.00 87.50 304 GLN A CA 1
ATOM 2386 C C . GLN A 1 304 ? 1.007 11.718 -27.274 1.00 87.50 304 GLN A C 1
ATOM 2388 O O . GLN A 1 304 ? 0.007 12.367 -27.584 1.00 87.50 304 GLN A O 1
ATOM 2393 N N . LEU A 1 305 ? 1.323 10.573 -27.873 1.00 87.06 305 LEU A N 1
ATOM 2394 C CA . LEU A 1 305 ? 0.516 9.994 -28.937 1.00 87.06 305 LEU A CA 1
ATOM 2395 C C . LEU A 1 305 ? -0.726 9.327 -28.349 1.00 87.06 305 LEU A C 1
ATOM 2397 O O . LEU A 1 305 ? -0.651 8.581 -27.373 1.00 87.06 305 LEU A O 1
ATOM 2401 N N . SER A 1 306 ? -1.865 9.534 -29.005 1.00 85.88 306 SER A N 1
ATOM 2402 C CA . SER A 1 306 ? -3.148 8.927 -28.650 1.00 85.88 306 SER A CA 1
ATOM 2403 C C . SER A 1 306 ? -3.820 8.301 -29.876 1.00 85.88 306 SER A C 1
ATOM 2405 O O . SER A 1 306 ? -3.386 8.511 -31.012 1.00 85.88 306 SER A O 1
ATOM 2407 N N . GLY A 1 307 ? -4.846 7.475 -29.647 1.00 87.50 307 GLY A N 1
ATOM 2408 C CA . GLY A 1 307 ? -5.646 6.860 -30.711 1.00 87.50 307 GLY A CA 1
ATOM 2409 C C . GLY A 1 307 ? -4.812 6.071 -31.727 1.00 87.50 307 GLY A C 1
ATOM 2410 O O . GLY A 1 307 ? -4.008 5.209 -31.360 1.00 87.50 307 GLY A O 1
ATOM 2411 N N . ASP A 1 308 ? -5.007 6.375 -33.009 1.00 87.81 308 ASP A N 1
ATOM 2412 C CA . ASP A 1 308 ? -4.372 5.658 -34.119 1.00 87.81 308 ASP A CA 1
ATOM 2413 C C . ASP A 1 308 ? -2.862 5.904 -34.207 1.00 87.81 308 ASP A C 1
ATOM 2415 O O . ASP A 1 308 ? -2.109 4.966 -34.466 1.00 87.81 308 ASP A O 1
ATOM 2419 N N . ALA A 1 309 ? -2.391 7.112 -33.880 1.00 87.19 309 ALA A N 1
ATOM 2420 C CA . ALA A 1 309 ? -0.960 7.426 -33.871 1.00 87.19 309 ALA A CA 1
ATOM 2421 C C . ALA A 1 309 ? -0.203 6.619 -32.800 1.00 87.19 309 ALA A C 1
ATOM 2423 O O . ALA A 1 309 ? 0.925 6.170 -33.016 1.00 87.19 309 ALA A O 1
ATOM 2424 N N . CYS A 1 310 ? -0.842 6.378 -31.649 1.00 89.12 310 CYS A N 1
ATOM 2425 C CA . CYS A 1 310 ? -0.302 5.490 -30.621 1.00 89.12 310 CYS A CA 1
ATOM 2426 C C . CYS A 1 310 ? -0.223 4.043 -31.136 1.00 89.12 310 CYS A C 1
ATOM 2428 O O . CYS A 1 310 ? 0.816 3.394 -31.015 1.00 89.12 310 CYS A O 1
ATOM 2430 N N . ARG A 1 311 ? -1.287 3.553 -31.788 1.00 89.50 311 ARG A N 1
ATOM 2431 C CA . ARG A 1 311 ? -1.338 2.199 -32.366 1.00 89.50 311 ARG A CA 1
ATOM 2432 C C . ARG A 1 311 ? -0.267 1.986 -33.440 1.00 89.50 311 ARG A C 1
ATOM 2434 O O . ARG A 1 311 ? 0.378 0.937 -33.461 1.00 89.50 311 ARG A O 1
ATOM 2441 N N . GLU A 1 312 ? -0.037 2.978 -34.294 1.00 91.75 312 GLU A N 1
ATOM 2442 C CA . GLU A 1 312 ? 1.025 2.950 -35.301 1.00 91.75 312 GLU A CA 1
ATOM 2443 C C . GLU A 1 312 ? 2.416 2.917 -34.652 1.00 91.75 312 GLU A C 1
ATOM 2445 O O . GLU A 1 312 ? 3.271 2.116 -35.039 1.00 91.75 312 GLU A O 1
ATOM 2450 N N . ALA A 1 313 ? 2.643 3.732 -33.616 1.00 91.06 313 ALA A N 1
ATOM 2451 C CA . ALA A 1 313 ? 3.896 3.721 -32.869 1.00 91.06 313 ALA A CA 1
ATOM 2452 C C . ALA A 1 313 ? 4.174 2.354 -32.222 1.00 91.06 313 ALA A C 1
ATOM 2454 O O . ALA A 1 313 ? 5.309 1.884 -32.280 1.00 91.06 313 ALA A O 1
ATOM 2455 N N . LEU A 1 314 ? 3.153 1.689 -31.674 1.00 90.69 314 LEU A N 1
ATOM 2456 C CA . LEU A 1 314 ? 3.272 0.332 -31.130 1.00 90.69 314 LEU A CA 1
ATOM 2457 C C . LEU A 1 314 ? 3.613 -0.699 -32.215 1.00 90.69 314 LEU A C 1
ATOM 2459 O O . LEU A 1 314 ? 4.522 -1.507 -32.026 1.00 90.69 314 LEU A O 1
ATOM 2463 N N . SER A 1 315 ? 2.946 -0.640 -33.373 1.00 91.69 315 SER A N 1
ATOM 2464 C CA . SER A 1 315 ? 3.257 -1.512 -34.518 1.00 91.69 315 SER A CA 1
ATOM 2465 C C . SER A 1 315 ? 4.713 -1.351 -34.978 1.00 91.69 315 SER A C 1
ATOM 2467 O O . SER A 1 315 ? 5.428 -2.335 -35.201 1.00 91.69 315 SER A O 1
ATOM 2469 N N . PHE A 1 316 ? 5.186 -0.103 -35.039 1.00 91.75 316 PHE A N 1
ATOM 2470 C CA . PHE A 1 316 ? 6.575 0.216 -35.359 1.00 91.75 316 PHE A CA 1
ATOM 2471 C C . PHE A 1 316 ? 7.549 -0.359 -34.322 1.00 91.75 316 PHE A C 1
ATOM 2473 O O . PHE A 1 316 ? 8.555 -0.970 -34.687 1.00 91.75 316 PHE A O 1
ATOM 2480 N N . LEU A 1 317 ? 7.254 -0.203 -33.026 1.00 90.94 317 LEU A N 1
ATOM 2481 C CA . LEU A 1 317 ? 8.085 -0.734 -31.942 1.00 90.94 317 LEU A CA 1
ATOM 2482 C C . LEU A 1 317 ? 8.194 -2.264 -31.977 1.00 90.94 317 LEU A C 1
ATOM 2484 O O . LEU A 1 317 ? 9.199 -2.790 -31.511 1.00 90.94 317 LEU A O 1
ATOM 2488 N N . GLY A 1 318 ? 7.225 -2.971 -32.566 1.00 86.38 318 GLY A N 1
ATOM 2489 C CA . GLY A 1 318 ? 7.297 -4.421 -32.764 1.00 86.38 318 GLY A CA 1
ATOM 2490 C C . GLY A 1 318 ? 8.452 -4.867 -33.670 1.00 86.38 318 GLY A C 1
ATOM 2491 O O . GLY A 1 318 ? 9.038 -5.925 -33.440 1.00 86.38 318 GLY A O 1
ATOM 2492 N N . HIS A 1 319 ? 8.853 -4.040 -34.642 1.00 83.00 319 HIS A N 1
ATOM 2493 C CA . HIS A 1 319 ? 9.765 -4.449 -35.724 1.00 83.00 319 HIS A CA 1
ATOM 2494 C C . HIS A 1 319 ? 10.995 -3.547 -35.894 1.00 83.00 319 HIS A C 1
ATOM 2496 O O . HIS A 1 319 ? 11.942 -3.930 -36.574 1.00 83.00 319 HIS A O 1
ATOM 2502 N N . SER A 1 320 ? 11.021 -2.368 -35.267 1.00 86.94 320 SER A N 1
ATOM 2503 C CA . SER A 1 320 ? 12.147 -1.438 -35.394 1.00 86.94 320 SER A CA 1
ATOM 2504 C C . SER A 1 320 ? 13.410 -1.953 -34.710 1.00 86.94 320 SER A C 1
ATOM 2506 O O . SER A 1 320 ? 13.347 -2.424 -33.569 1.00 86.94 320 SER A O 1
ATOM 2508 N N . THR A 1 321 ? 14.544 -1.781 -35.389 1.00 84.06 321 THR A N 1
ATOM 2509 C CA . THR A 1 321 ? 15.905 -2.010 -34.882 1.00 84.06 321 THR A CA 1
ATOM 2510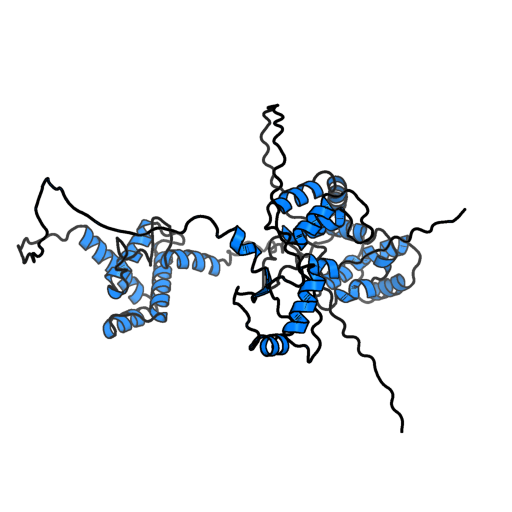 C C . THR A 1 321 ? 16.666 -0.708 -34.617 1.00 84.06 321 THR A C 1
ATOM 2512 O O . THR A 1 321 ? 17.747 -0.747 -34.036 1.00 84.06 321 THR A O 1
ATOM 2515 N N . ASP A 1 322 ? 16.126 0.446 -35.027 1.00 92.31 322 ASP A N 1
ATOM 2516 C CA . ASP A 1 322 ? 16.751 1.741 -34.759 1.00 92.31 322 ASP A CA 1
ATOM 2517 C C . ASP A 1 322 ? 16.511 2.172 -33.308 1.00 92.31 322 ASP A C 1
ATOM 2519 O O . ASP A 1 322 ? 15.382 2.469 -32.903 1.00 92.31 322 ASP A O 1
ATOM 2523 N N . VAL A 1 323 ? 17.595 2.223 -32.534 1.00 89.94 323 VAL A N 1
ATOM 2524 C CA . VAL A 1 323 ? 17.574 2.562 -31.109 1.00 89.94 323 VAL A CA 1
ATOM 2525 C C . VAL A 1 323 ? 17.057 3.986 -30.899 1.00 89.94 323 VAL A C 1
ATOM 2527 O O . VAL A 1 323 ? 16.233 4.198 -30.013 1.00 89.94 323 VAL A O 1
ATOM 2530 N N .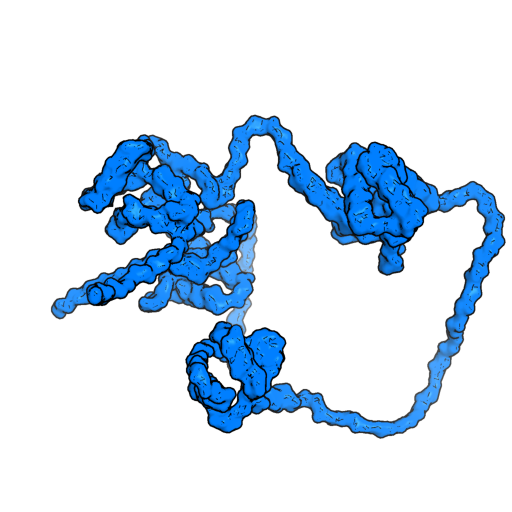 ALA A 1 324 ? 17.456 4.957 -31.726 1.00 91.69 324 ALA A N 1
ATOM 2531 C CA . ALA A 1 324 ? 17.040 6.349 -31.546 1.00 91.69 324 ALA A CA 1
ATOM 2532 C C . ALA A 1 324 ? 15.519 6.512 -31.721 1.00 91.69 324 ALA A C 1
ATOM 2534 O O . ALA A 1 324 ? 14.842 7.062 -30.845 1.00 91.69 324 ALA A O 1
ATOM 2535 N N . SER A 1 325 ? 14.962 5.947 -32.797 1.00 91.81 325 SER A N 1
ATOM 2536 C CA . SER A 1 325 ? 13.515 5.937 -33.040 1.00 91.81 325 SER A CA 1
ATOM 2537 C C . SER A 1 325 ? 12.741 5.166 -31.971 1.00 91.81 325 SER A C 1
ATOM 2539 O O . SER A 1 325 ? 11.635 5.572 -31.606 1.00 91.81 325 SER A O 1
ATOM 2541 N N . VAL A 1 326 ? 13.303 4.070 -31.439 1.00 93.38 326 VAL A N 1
ATOM 2542 C CA . VAL A 1 326 ? 12.693 3.321 -30.328 1.00 93.38 326 VAL A CA 1
ATOM 2543 C C . VAL A 1 326 ? 12.587 4.203 -29.088 1.00 93.38 326 VAL A C 1
ATOM 2545 O O . VAL A 1 326 ? 11.492 4.330 -28.547 1.00 93.38 326 VAL A O 1
ATOM 2548 N N . PHE A 1 327 ? 13.666 4.866 -28.665 1.00 93.62 327 PHE A N 1
ATOM 2549 C CA . PHE A 1 327 ? 13.639 5.770 -27.506 1.00 93.62 327 PHE A CA 1
ATOM 2550 C C . PHE A 1 327 ? 12.611 6.896 -27.688 1.00 93.62 327 PHE A C 1
ATOM 2552 O O . PHE A 1 327 ? 11.788 7.140 -26.800 1.00 93.62 327 PHE A O 1
ATOM 2559 N N . GLN A 1 328 ? 12.580 7.520 -28.870 1.00 93.00 328 GLN A N 1
ATOM 2560 C CA . GLN A 1 328 ? 11.624 8.582 -29.184 1.00 93.00 328 GLN A CA 1
ATOM 2561 C C . GLN A 1 328 ? 10.169 8.093 -29.120 1.00 93.00 328 GLN A C 1
ATOM 2563 O O . GLN A 1 328 ? 9.338 8.714 -28.453 1.00 93.00 328 GLN A O 1
ATOM 2568 N N . LYS A 1 329 ? 9.850 6.959 -29.757 1.00 92.81 329 LYS A N 1
ATOM 2569 C CA . LYS A 1 329 ? 8.488 6.403 -29.733 1.00 92.81 329 LYS A CA 1
ATOM 2570 C C . LYS A 1 329 ? 8.094 5.912 -28.342 1.00 92.81 329 LYS A C 1
ATOM 2572 O O . LYS A 1 329 ? 6.966 6.160 -27.915 1.00 92.81 329 LYS A O 1
ATOM 2577 N N . MET A 1 330 ? 9.026 5.324 -27.591 1.00 93.25 330 MET A N 1
ATOM 2578 C CA . MET A 1 330 ? 8.827 4.955 -26.186 1.00 93.25 330 MET A CA 1
ATOM 2579 C C . MET A 1 330 ? 8.522 6.181 -25.317 1.00 93.25 330 MET A C 1
ATOM 2581 O O . MET A 1 330 ? 7.628 6.110 -24.477 1.00 93.25 330 MET A O 1
ATOM 2585 N N . LYS A 1 331 ? 9.192 7.320 -25.548 1.00 92.50 331 LYS A N 1
ATOM 2586 C CA . LYS A 1 331 ? 8.921 8.590 -24.852 1.00 92.50 331 LYS A CA 1
ATOM 2587 C C . LYS A 1 331 ? 7.532 9.139 -25.186 1.00 92.50 331 LYS A C 1
ATOM 2589 O O . LYS A 1 331 ? 6.807 9.569 -24.292 1.00 92.50 331 LYS A O 1
ATOM 2594 N N . SER A 1 332 ? 7.146 9.091 -26.459 1.00 91.44 332 SER A N 1
ATOM 2595 C CA . SER A 1 332 ? 5.853 9.601 -26.943 1.00 91.44 332 SER A CA 1
ATOM 2596 C C . SER A 1 332 ? 4.642 8.728 -26.579 1.00 91.44 332 SER A C 1
ATOM 2598 O O . SER A 1 332 ? 3.508 9.147 -26.764 1.00 91.44 332 SER A O 1
ATOM 2600 N N . THR A 1 333 ? 4.864 7.516 -26.063 1.00 93.00 333 THR A N 1
ATOM 2601 C CA . THR A 1 333 ? 3.812 6.562 -25.653 1.00 93.00 333 THR A CA 1
ATOM 2602 C C . THR A 1 333 ? 3.798 6.316 -24.139 1.00 93.00 333 THR A C 1
ATOM 2604 O O . THR A 1 333 ? 3.207 5.345 -23.659 1.00 93.00 333 THR A O 1
ATOM 2607 N N . LEU A 1 334 ? 4.455 7.193 -23.371 1.00 91.19 334 LEU A N 1
ATOM 2608 C CA . LEU A 1 334 ? 4.582 7.082 -21.920 1.00 91.19 334 LEU A CA 1
ATOM 2609 C C . LEU A 1 334 ? 3.219 7.045 -21.227 1.00 91.19 334 LEU A C 1
ATOM 2611 O O . LEU A 1 334 ? 3.011 6.185 -20.377 1.00 91.19 334 LEU A O 1
ATOM 2615 N N . GLU A 1 335 ? 2.292 7.934 -21.578 1.00 89.12 335 GLU A N 1
ATOM 2616 C CA . GLU A 1 335 ? 0.977 8.007 -20.929 1.00 89.12 335 GLU A CA 1
ATOM 2617 C C . GLU A 1 335 ? 0.157 6.733 -21.125 1.00 89.12 335 GLU A C 1
ATOM 2619 O O . GLU A 1 335 ? -0.307 6.152 -20.142 1.00 89.12 335 GLU A O 1
ATOM 2624 N N . TYR A 1 336 ? 0.060 6.246 -22.367 1.00 90.38 336 TYR A N 1
ATOM 2625 C CA . TYR A 1 336 ? -0.623 4.989 -22.685 1.00 90.38 336 TYR A CA 1
ATOM 2626 C C . TYR A 1 336 ? -0.078 3.836 -21.837 1.00 90.38 336 TYR A C 1
ATOM 2628 O O . TYR A 1 336 ? -0.818 3.059 -21.235 1.00 90.38 336 TYR A O 1
ATOM 2636 N N . ARG A 1 337 ? 1.248 3.761 -21.730 1.00 90.38 337 ARG A N 1
ATOM 2637 C CA . ARG A 1 337 ? 1.921 2.735 -20.943 1.00 90.38 337 ARG A CA 1
ATOM 2638 C C . ARG A 1 337 ? 1.743 2.919 -19.438 1.00 90.38 337 ARG A C 1
ATOM 2640 O O . ARG A 1 337 ? 1.633 1.929 -18.724 1.00 90.38 337 ARG A O 1
ATOM 2647 N N . GLN A 1 338 ? 1.710 4.149 -18.933 1.00 87.38 338 GLN A N 1
ATOM 2648 C CA . GLN A 1 338 ? 1.416 4.416 -17.524 1.00 87.38 338 GLN A CA 1
ATOM 2649 C C . GLN A 1 338 ? -0.002 3.984 -17.152 1.00 87.38 338 GLN A C 1
ATOM 2651 O O . GLN A 1 338 ? -0.205 3.443 -16.065 1.00 87.38 338 GLN A O 1
ATOM 2656 N N . ASP A 1 339 ? -0.966 4.196 -18.042 1.00 87.06 339 ASP A N 1
ATOM 2657 C CA . ASP A 1 339 ? -2.340 3.748 -17.833 1.00 87.06 339 ASP A CA 1
ATOM 2658 C C . ASP A 1 339 ? -2.431 2.217 -17.881 1.00 87.06 339 ASP A C 1
ATOM 2660 O O . ASP A 1 339 ? -3.012 1.621 -16.975 1.00 87.06 339 ASP A O 1
ATOM 2664 N N . LEU A 1 340 ? -1.718 1.579 -18.814 1.00 87.56 340 LEU A N 1
ATOM 2665 C CA . LEU A 1 340 ? -1.579 0.122 -18.888 1.00 87.56 340 LEU A CA 1
ATOM 2666 C C . LEU A 1 340 ? -0.964 -0.485 -17.614 1.00 87.56 340 LEU A C 1
ATOM 2668 O O . LEU A 1 340 ? -1.428 -1.505 -17.115 1.00 87.56 340 LEU A O 1
ATOM 2672 N N . VAL A 1 341 ? 0.068 0.152 -17.049 1.00 84.38 341 VAL A N 1
ATOM 2673 C CA . VAL A 1 341 ? 0.703 -0.296 -15.797 1.00 84.38 341 VAL A CA 1
ATOM 2674 C C . VAL A 1 341 ? -0.254 -0.160 -14.610 1.00 84.38 341 VAL A C 1
ATOM 2676 O O . VAL A 1 341 ? -0.220 -0.995 -13.712 1.00 84.38 341 VAL A O 1
ATOM 2679 N N . ARG A 1 342 ? -1.101 0.875 -14.572 1.00 80.56 342 ARG A N 1
ATOM 2680 C CA . ARG A 1 342 ? -2.060 1.097 -13.472 1.00 80.56 342 ARG A CA 1
ATOM 2681 C C . ARG A 1 342 ? -3.294 0.200 -13.558 1.00 80.56 342 ARG A C 1
ATOM 2683 O O . ARG A 1 342 ? -3.935 -0.024 -12.527 1.00 80.56 342 ARG A O 1
ATOM 2690 N N . ASP A 1 343 ? -3.621 -0.287 -14.748 1.00 80.44 343 ASP A N 1
ATOM 2691 C CA . ASP A 1 343 ? -4.711 -1.226 -14.977 1.00 80.44 343 ASP A CA 1
ATOM 2692 C C . ASP A 1 343 ? -4.334 -2.624 -14.461 1.00 80.44 343 ASP A C 1
ATOM 2694 O O . ASP A 1 343 ? -3.415 -3.271 -14.957 1.00 80.44 343 ASP A O 1
ATOM 2698 N N . SER A 1 344 ? -5.053 -3.109 -13.445 1.00 73.12 344 SER A N 1
ATOM 2699 C CA . SER A 1 344 ? -4.784 -4.420 -12.848 1.00 73.12 344 SER A CA 1
ATOM 2700 C C . SER A 1 344 ? -5.014 -5.597 -13.793 1.00 73.12 344 SER A C 1
ATOM 2702 O O . SER A 1 344 ? -4.442 -6.654 -13.549 1.00 73.12 344 SER A O 1
ATOM 2704 N N . GLU A 1 345 ? -5.849 -5.443 -14.819 1.00 78.38 345 GLU A N 1
ATOM 2705 C CA . GLU A 1 345 ? -6.131 -6.507 -15.786 1.00 78.38 345 GLU A CA 1
ATOM 2706 C C . GLU A 1 345 ? -5.105 -6.516 -16.920 1.00 78.38 345 GLU A C 1
ATOM 2708 O O . GLU A 1 345 ? -4.711 -7.582 -17.380 1.00 78.38 345 GLU A O 1
ATOM 2713 N N . GLN A 1 346 ? -4.630 -5.339 -17.334 1.00 79.25 346 GLN A N 1
ATOM 2714 C CA . GLN A 1 346 ? -3.757 -5.209 -18.505 1.00 79.25 346 GLN A CA 1
ATOM 2715 C C . GLN A 1 346 ? -2.263 -5.082 -18.174 1.00 79.25 346 GLN A C 1
ATOM 2717 O O . GLN A 1 346 ? -1.416 -5.248 -19.054 1.00 79.25 346 GLN A O 1
ATOM 2722 N N . THR A 1 347 ? -1.901 -4.836 -16.911 1.00 78.12 347 THR A N 1
ATOM 2723 C CA . THR A 1 347 ? -0.498 -4.683 -16.484 1.00 78.12 347 THR A CA 1
ATOM 2724 C C . THR A 1 347 ? 0.381 -5.894 -16.833 1.00 78.12 347 THR A C 1
ATOM 2726 O O . THR A 1 347 ? 1.576 -5.756 -17.093 1.00 78.12 347 THR A O 1
ATOM 2729 N N . THR A 1 348 ? -0.211 -7.090 -16.919 1.00 78.12 348 THR A N 1
ATOM 2730 C CA . THR A 1 348 ? 0.481 -8.330 -17.303 1.00 78.12 348 THR A CA 1
ATOM 2731 C C . THR A 1 348 ? 0.971 -8.332 -18.745 1.00 78.12 348 THR A C 1
ATOM 2733 O O . THR A 1 348 ? 1.912 -9.048 -19.083 1.00 78.12 348 THR A O 1
ATOM 2736 N N . ASP A 1 349 ? 0.329 -7.542 -19.601 1.00 85.50 349 ASP A N 1
ATOM 2737 C CA . ASP A 1 349 ? 0.592 -7.500 -21.033 1.00 85.50 349 ASP A CA 1
ATOM 2738 C C . ASP A 1 349 ? 1.524 -6.346 -21.421 1.00 85.50 349 ASP A C 1
ATOM 2740 O O . ASP A 1 349 ? 1.875 -6.216 -22.592 1.00 85.50 349 ASP A O 1
ATOM 2744 N N . VAL A 1 350 ? 2.012 -5.554 -20.455 1.00 88.12 350 VAL A N 1
ATOM 2745 C CA . VAL A 1 350 ? 2.926 -4.422 -20.701 1.00 88.12 350 VAL A CA 1
ATOM 2746 C C . VAL A 1 350 ? 4.142 -4.842 -21.519 1.00 88.12 350 VAL A C 1
ATOM 2748 O O . VAL A 1 350 ? 4.455 -4.185 -22.505 1.00 88.12 350 VAL A O 1
ATOM 2751 N N . PHE A 1 351 ? 4.796 -5.953 -21.178 1.00 86.62 351 PHE A N 1
ATOM 2752 C CA . PHE A 1 351 ? 5.961 -6.435 -21.930 1.00 86.62 351 PHE A CA 1
ATOM 2753 C C . PHE A 1 351 ? 5.601 -7.097 -23.263 1.00 86.62 351 PHE A C 1
ATOM 2755 O O . PHE A 1 351 ? 6.445 -7.169 -24.148 1.00 86.62 351 PHE A O 1
ATOM 2762 N N . LYS A 1 352 ? 4.354 -7.550 -23.442 1.00 87.56 352 LYS A N 1
ATOM 2763 C CA . LYS A 1 352 ? 3.877 -8.033 -24.747 1.00 87.56 352 LYS A CA 1
ATOM 2764 C C . LYS A 1 352 ? 3.610 -6.865 -25.694 1.00 87.56 352 LYS A C 1
ATOM 2766 O O . LYS A 1 352 ? 3.911 -6.954 -26.877 1.00 87.56 352 LYS A O 1
ATOM 2771 N N . ILE A 1 353 ? 3.056 -5.777 -25.162 1.00 90.25 353 ILE A N 1
ATOM 2772 C CA . ILE A 1 353 ? 2.718 -4.563 -25.912 1.00 90.25 353 ILE A CA 1
ATOM 2773 C C . ILE A 1 353 ? 3.971 -3.712 -26.169 1.00 90.25 353 ILE A C 1
ATOM 2775 O O . ILE A 1 353 ? 4.117 -3.133 -27.242 1.00 90.25 353 ILE A O 1
ATOM 2779 N N . PHE A 1 354 ? 4.904 -3.683 -25.215 1.00 91.38 354 PHE A N 1
ATOM 2780 C CA . PHE A 1 354 ? 6.189 -2.989 -25.300 1.00 91.38 354 PHE A CA 1
ATOM 2781 C C . PHE A 1 354 ? 7.355 -3.982 -25.186 1.00 91.38 354 PHE A C 1
ATOM 2783 O O . PHE A 1 354 ? 8.089 -3.969 -24.191 1.00 91.38 354 PHE A O 1
ATOM 2790 N N . PRO A 1 355 ? 7.573 -4.832 -26.207 1.00 88.75 355 PRO A N 1
ATOM 2791 C CA . PRO A 1 355 ? 8.623 -5.851 -26.174 1.00 88.75 355 PRO A CA 1
ATOM 2792 C C . PRO A 1 355 ? 10.026 -5.248 -26.075 1.00 88.75 355 PRO A C 1
ATOM 2794 O O . PRO A 1 355 ? 10.938 -5.899 -25.572 1.00 88.75 355 PRO A O 1
ATOM 2797 N N . ARG A 1 356 ? 10.192 -3.979 -26.480 1.00 89.31 356 ARG A N 1
ATOM 2798 C CA . ARG A 1 356 ? 11.491 -3.301 -26.492 1.00 89.31 356 ARG A CA 1
ATOM 2799 C C . ARG A 1 356 ? 12.133 -3.110 -25.114 1.00 89.31 356 ARG A C 1
ATOM 2801 O O . ARG A 1 356 ? 13.333 -2.887 -25.027 1.00 89.31 356 ARG A O 1
ATOM 2808 N N . PHE A 1 357 ? 11.380 -3.248 -24.020 1.00 88.38 357 PHE A N 1
ATOM 2809 C CA . PHE A 1 357 ? 11.979 -3.287 -22.678 1.00 88.38 357 PHE A CA 1
ATOM 2810 C C . PHE A 1 357 ? 12.879 -4.502 -22.437 1.00 88.38 357 PHE A C 1
ATOM 2812 O O . PHE A 1 357 ? 13.698 -4.465 -21.522 1.00 88.38 357 PHE A O 1
ATOM 2819 N N . LEU A 1 358 ? 12.697 -5.582 -23.200 1.00 85.00 358 LEU A N 1
ATOM 2820 C CA . LEU A 1 358 ? 13.410 -6.840 -22.988 1.00 85.00 358 LEU A CA 1
ATOM 2821 C C . LEU A 1 358 ? 14.781 -6.861 -23.673 1.00 85.00 358 LEU A C 1
ATOM 2823 O O . LEU A 1 358 ? 15.672 -7.577 -23.223 1.00 85.00 358 LEU A O 1
ATOM 2827 N N . ASP A 1 359 ? 14.956 -6.084 -24.742 1.00 84.06 359 ASP A N 1
ATOM 2828 C CA . ASP A 1 359 ? 16.143 -6.096 -25.603 1.00 84.06 359 ASP A CA 1
ATOM 2829 C C . ASP A 1 359 ? 16.874 -4.738 -25.663 1.00 84.06 359 ASP A C 1
ATOM 2831 O O . ASP A 1 359 ? 18.091 -4.714 -25.863 1.00 84.06 359 ASP A O 1
ATOM 2835 N N . VAL A 1 360 ? 16.196 -3.607 -25.421 1.00 87.69 360 VAL A N 1
ATOM 2836 C CA . VAL A 1 360 ? 16.805 -2.267 -25.437 1.00 87.69 360 VAL A CA 1
ATOM 2837 C C . VAL A 1 360 ? 17.074 -1.756 -24.019 1.00 87.69 360 VAL A C 1
ATOM 2839 O O . VAL A 1 360 ? 16.175 -1.427 -23.241 1.00 87.69 360 VAL A O 1
ATOM 2842 N N . LYS A 1 361 ? 18.362 -1.624 -23.688 1.00 87.88 361 LYS A N 1
ATOM 2843 C CA . LYS A 1 361 ? 18.821 -1.101 -22.393 1.00 87.88 361 LYS A CA 1
ATOM 2844 C C . LYS A 1 361 ? 18.481 0.383 -22.239 1.00 87.88 361 LYS A C 1
ATOM 2846 O O . LYS A 1 361 ? 18.607 1.149 -23.183 1.00 87.88 361 LYS A O 1
ATOM 2851 N N . GLY A 1 362 ? 18.132 0.798 -21.020 1.00 87.56 362 GLY A N 1
ATOM 2852 C CA . GLY A 1 362 ? 17.957 2.211 -20.654 1.00 87.56 362 GLY A CA 1
ATOM 2853 C C . GLY A 1 362 ? 16.528 2.754 -20.762 1.00 87.56 362 GLY A C 1
ATOM 2854 O O . GLY A 1 362 ? 16.260 3.819 -20.212 1.00 87.56 362 GLY A O 1
ATOM 2855 N N . LEU A 1 363 ? 15.585 2.018 -21.362 1.00 90.56 363 LEU A N 1
ATOM 2856 C CA . LEU A 1 363 ? 14.189 2.466 -21.492 1.00 90.56 363 LEU A CA 1
ATOM 2857 C C . LEU A 1 363 ? 13.475 2.636 -20.141 1.00 90.56 363 LEU A C 1
ATOM 2859 O O . LEU A 1 363 ? 12.710 3.580 -19.964 1.00 90.56 363 LEU A O 1
ATOM 2863 N N . VAL A 1 364 ? 13.772 1.778 -19.158 1.00 88.81 364 VAL A N 1
ATOM 2864 C CA . VAL A 1 364 ? 13.238 1.922 -17.788 1.00 88.81 364 VAL A CA 1
ATOM 2865 C C . VAL A 1 364 ? 13.743 3.212 -17.133 1.00 88.81 364 VAL A C 1
ATOM 2867 O O . VAL A 1 364 ? 12.967 3.934 -16.512 1.00 88.81 364 VAL A O 1
ATOM 2870 N N . ASN A 1 365 ? 15.025 3.543 -17.319 1.00 88.50 365 ASN A N 1
ATOM 2871 C CA . ASN A 1 365 ? 15.608 4.778 -16.791 1.00 88.50 365 ASN A CA 1
ATOM 2872 C C . ASN A 1 365 ? 15.023 6.013 -17.484 1.00 88.50 365 ASN A C 1
ATOM 2874 O O . ASN A 1 365 ? 14.755 7.004 -16.811 1.00 88.50 365 ASN A O 1
ATOM 2878 N N . GLN A 1 366 ? 14.778 5.941 -18.799 1.00 91.00 366 GLN A N 1
ATOM 2879 C CA . GLN A 1 366 ? 14.089 7.002 -19.535 1.00 91.00 366 GLN A CA 1
ATOM 2880 C C . GLN A 1 366 ? 12.719 7.283 -18.914 1.00 91.00 366 GLN A C 1
ATOM 2882 O O . GLN A 1 366 ? 12.408 8.427 -18.596 1.00 91.00 366 GLN A O 1
ATOM 2887 N N . ASP A 1 367 ? 11.902 6.250 -18.716 1.00 90.19 367 ASP A N 1
ATOM 2888 C CA . ASP A 1 367 ? 10.577 6.422 -18.124 1.00 90.19 367 ASP A CA 1
ATOM 2889 C C . ASP A 1 367 ? 10.640 6.968 -16.706 1.00 90.19 367 ASP A C 1
ATOM 2891 O O . ASP A 1 367 ? 9.854 7.839 -16.337 1.00 90.19 367 ASP A O 1
ATOM 2895 N N . PHE A 1 368 ? 11.590 6.478 -15.911 1.00 87.88 368 PHE A N 1
ATOM 2896 C CA . PHE A 1 368 ? 11.806 6.979 -14.566 1.00 87.88 368 PHE A CA 1
ATOM 2897 C C . PHE A 1 368 ? 12.146 8.477 -14.583 1.00 87.88 368 PHE A C 1
ATOM 2899 O O . PHE A 1 368 ? 11.518 9.258 -13.870 1.00 87.88 368 PHE A O 1
ATOM 2906 N N . ALA A 1 369 ? 13.063 8.907 -15.451 1.00 88.94 369 ALA A N 1
ATOM 2907 C CA . ALA A 1 369 ? 13.402 10.317 -15.616 1.00 88.94 369 ALA A CA 1
ATOM 2908 C C . ALA A 1 369 ? 12.202 11.157 -16.088 1.00 88.94 369 ALA A C 1
ATOM 2910 O O . ALA A 1 369 ? 11.979 12.243 -15.563 1.00 88.94 369 ALA A O 1
ATOM 2911 N N . LEU A 1 370 ? 11.373 10.648 -17.005 1.00 88.00 370 LEU A N 1
ATOM 2912 C CA . LEU A 1 370 ? 10.175 11.359 -17.476 1.00 88.00 370 LEU A CA 1
ATOM 2913 C C . LEU A 1 370 ? 9.092 11.509 -16.392 1.00 88.00 370 LEU A C 1
ATOM 2915 O O . LEU A 1 370 ? 8.324 12.472 -16.415 1.00 88.00 370 LEU A O 1
ATOM 2919 N N . LEU A 1 371 ? 9.014 10.564 -15.450 1.00 85.62 371 LEU A N 1
ATOM 2920 C CA . LEU A 1 371 ? 8.024 10.564 -14.366 1.00 85.62 371 LEU A CA 1
ATOM 2921 C C . LEU A 1 371 ? 8.448 11.365 -13.132 1.00 85.62 371 LEU A C 1
ATOM 2923 O O . LEU A 1 371 ? 7.581 11.828 -12.385 1.00 85.62 371 LEU A O 1
ATOM 2927 N N . PHE A 1 372 ? 9.752 11.453 -12.869 1.00 83.25 372 PHE A N 1
ATOM 2928 C CA . PHE A 1 372 ? 10.299 12.014 -11.628 1.00 83.25 372 PHE A CA 1
ATOM 2929 C C . PHE A 1 372 ? 11.232 13.215 -11.841 1.00 83.25 372 PHE A C 1
ATOM 2931 O O . PHE A 1 372 ? 11.639 13.839 -10.856 1.00 83.25 372 PHE A O 1
ATOM 2938 N N . GLY A 1 373 ? 11.550 13.538 -13.092 1.00 86.31 373 GLY A N 1
ATOM 2939 C CA . GLY A 1 373 ? 12.534 14.542 -13.471 1.00 86.31 373 GLY A CA 1
ATOM 2940 C C . GLY A 1 373 ? 13.958 13.982 -13.473 1.00 86.31 373 GLY A C 1
ATOM 2941 O O . GLY A 1 373 ? 14.306 13.088 -12.693 1.00 86.31 373 GLY A O 1
ATOM 2942 N N . GLU A 1 374 ? 14.800 14.539 -14.342 1.00 84.12 374 GLU A N 1
ATOM 2943 C CA . GLU A 1 374 ? 16.190 14.107 -14.537 1.00 84.12 374 GLU A CA 1
ATOM 2944 C C . GLU A 1 374 ? 17.033 14.274 -13.263 1.00 84.12 374 GLU A C 1
ATOM 2946 O O . GLU A 1 374 ? 17.746 13.354 -12.871 1.00 84.12 374 GLU A O 1
ATOM 2951 N N . GLU A 1 375 ? 16.864 15.383 -12.535 1.00 84.88 375 GLU A N 1
ATOM 2952 C CA . GLU A 1 375 ? 17.562 15.622 -11.263 1.00 84.88 375 GLU A CA 1
ATOM 2953 C C . GLU A 1 375 ? 17.251 14.528 -10.225 1.00 84.88 375 GLU A C 1
ATOM 2955 O O . GLU A 1 375 ? 18.145 14.002 -9.559 1.00 84.88 375 GLU A O 1
ATOM 2960 N N . THR A 1 376 ? 15.975 14.153 -10.085 1.00 84.00 376 THR A N 1
ATOM 2961 C CA . THR A 1 376 ? 15.563 13.120 -9.125 1.00 84.00 376 THR A CA 1
ATOM 2962 C C . THR A 1 376 ? 16.082 11.747 -9.535 1.00 84.00 376 THR A C 1
ATOM 2964 O O . THR A 1 376 ? 16.522 10.989 -8.668 1.00 84.00 376 THR A O 1
ATOM 2967 N N . ALA A 1 377 ? 16.029 11.435 -10.833 1.00 84.12 377 ALA A N 1
ATOM 2968 C CA . ALA A 1 377 ? 16.510 10.176 -11.383 1.00 84.12 377 ALA A CA 1
ATOM 2969 C C . ALA A 1 377 ? 18.011 9.987 -11.142 1.00 84.12 377 ALA A C 1
ATOM 2971 O O . ALA A 1 377 ? 18.411 8.990 -10.538 1.00 84.12 377 ALA A O 1
ATOM 2972 N N . SER A 1 378 ? 18.823 10.978 -11.513 1.00 85.94 378 SER A N 1
ATOM 2973 C CA . SER A 1 378 ? 20.276 10.940 -11.322 1.00 85.94 378 SER A CA 1
ATOM 2974 C C . SER A 1 378 ? 20.643 10.860 -9.843 1.00 85.94 378 SER A C 1
ATOM 2976 O O . SER A 1 378 ? 21.396 9.977 -9.431 1.00 85.94 378 SER A O 1
ATOM 2978 N N . ARG A 1 379 ? 20.003 11.678 -8.996 1.00 87.56 379 ARG A N 1
ATOM 2979 C CA . ARG A 1 379 ? 20.264 11.688 -7.550 1.00 87.56 379 ARG A CA 1
ATOM 2980 C C . ARG A 1 379 ? 19.940 10.359 -6.868 1.00 87.56 379 ARG A C 1
ATOM 2982 O O . ARG A 1 379 ? 20.557 10.040 -5.851 1.00 87.56 379 ARG A O 1
ATOM 2989 N N . MET A 1 380 ? 18.945 9.610 -7.356 1.00 84.38 380 MET A N 1
ATOM 2990 C CA . MET A 1 380 ? 18.631 8.289 -6.806 1.00 84.38 380 MET A CA 1
ATOM 2991 C C . MET A 1 380 ? 19.806 7.332 -7.006 1.00 84.38 380 MET A C 1
ATOM 2993 O O . MET A 1 380 ? 20.238 6.712 -6.036 1.00 84.38 380 MET A O 1
ATOM 2997 N N . LEU A 1 381 ? 20.317 7.248 -8.235 1.00 85.25 381 LEU A N 1
ATOM 2998 C CA . LEU A 1 381 ? 21.412 6.350 -8.598 1.00 85.25 381 LEU A CA 1
ATOM 2999 C C . LEU A 1 381 ? 22.727 6.776 -7.934 1.00 85.25 381 LEU A C 1
ATOM 3001 O O . LEU A 1 381 ? 23.383 5.957 -7.303 1.00 85.25 381 LEU A O 1
ATOM 3005 N N . GLU A 1 382 ? 23.059 8.069 -7.959 1.00 89.00 382 GLU A N 1
ATOM 3006 C CA . GLU A 1 382 ? 24.272 8.617 -7.325 1.00 89.00 382 GLU A CA 1
ATOM 3007 C C . GLU A 1 382 ? 24.345 8.338 -5.818 1.00 89.00 382 GLU A C 1
ATOM 3009 O O . GLU A 1 382 ? 25.415 8.128 -5.244 1.00 89.00 382 GLU A O 1
ATOM 3014 N N . ARG A 1 383 ? 23.191 8.364 -5.144 1.00 90.75 383 ARG A N 1
ATOM 3015 C CA . ARG A 1 383 ? 23.103 8.183 -3.690 1.00 90.75 383 ARG A CA 1
ATOM 3016 C C . ARG A 1 383 ? 22.699 6.771 -3.284 1.00 90.75 383 ARG A C 1
ATOM 3018 O O . ARG A 1 383 ? 22.516 6.533 -2.086 1.00 90.75 383 ARG A O 1
ATOM 3025 N N . TRP A 1 384 ? 22.535 5.859 -4.243 1.00 90.00 384 TRP A N 1
ATOM 3026 C CA . TRP A 1 384 ? 22.081 4.498 -3.985 1.00 90.00 384 TRP A CA 1
ATOM 3027 C C . TRP A 1 384 ? 23.036 3.782 -3.033 1.00 90.00 384 TRP A C 1
ATOM 3029 O O . TRP A 1 384 ? 22.654 3.504 -1.894 1.00 90.00 384 TRP A O 1
ATOM 3039 N N . ASP A 1 385 ? 24.294 3.619 -3.437 1.00 87.69 385 ASP A N 1
ATOM 3040 C CA . ASP A 1 385 ? 25.307 2.898 -2.657 1.00 87.69 385 ASP A CA 1
ATOM 3041 C C . ASP A 1 385 ? 25.730 3.635 -1.385 1.00 87.69 385 ASP A C 1
ATOM 3043 O O . ASP A 1 385 ? 26.040 3.019 -0.367 1.00 87.69 385 ASP A O 1
ATOM 3047 N N . THR A 1 386 ? 25.733 4.969 -1.417 1.00 87.81 386 THR A N 1
ATOM 3048 C CA . THR A 1 386 ? 26.280 5.787 -0.325 1.00 87.81 386 THR A CA 1
ATOM 3049 C C . THR A 1 386 ? 25.266 6.111 0.766 1.00 87.81 386 THR A C 1
ATOM 3051 O O . THR A 1 386 ? 25.646 6.327 1.917 1.00 87.81 386 THR A O 1
ATOM 3054 N N . VAL A 1 387 ? 23.973 6.186 0.434 1.00 90.38 387 VAL A N 1
ATOM 3055 C CA . VAL A 1 387 ? 22.941 6.669 1.362 1.00 90.38 387 VAL A CA 1
ATOM 3056 C C . VAL A 1 387 ? 21.749 5.735 1.440 1.00 90.38 387 VAL A C 1
ATOM 3058 O O . VAL A 1 387 ? 21.338 5.402 2.549 1.00 90.38 387 VAL A O 1
ATOM 3061 N N . PHE A 1 388 ? 21.140 5.366 0.314 1.00 90.31 388 PHE A N 1
ATOM 3062 C CA . PHE A 1 388 ? 19.856 4.665 0.342 1.00 90.31 388 PHE A CA 1
ATOM 3063 C C . PHE A 1 388 ? 20.012 3.208 0.757 1.00 90.31 388 PHE A C 1
ATOM 3065 O O . PHE A 1 388 ? 19.405 2.797 1.744 1.00 90.31 388 PHE A O 1
ATOM 3072 N N . LYS A 1 389 ? 20.873 2.459 0.073 1.00 91.00 389 LYS A N 1
ATOM 3073 C CA . LYS A 1 389 ? 21.116 1.042 0.337 1.00 91.00 389 LYS A CA 1
ATOM 3074 C C . LYS A 1 389 ? 21.591 0.777 1.777 1.00 91.00 389 LYS A C 1
ATOM 3076 O O . LYS A 1 389 ? 20.926 -0.003 2.459 1.00 91.00 389 LYS A O 1
ATOM 3081 N N . PRO A 1 390 ? 22.604 1.484 2.329 1.00 90.94 390 PRO A N 1
ATOM 3082 C CA . PRO A 1 390 ? 23.006 1.292 3.725 1.00 90.94 390 PRO A CA 1
ATOM 3083 C C . PRO A 1 390 ? 21.888 1.590 4.729 1.00 90.94 390 PRO A C 1
ATOM 3085 O O . PRO A 1 390 ? 21.754 0.891 5.732 1.00 90.94 390 PRO A O 1
ATOM 3088 N N . LYS A 1 391 ? 21.058 2.610 4.465 1.00 92.62 391 LYS A N 1
ATOM 3089 C CA . LYS A 1 391 ? 19.923 2.948 5.335 1.00 92.62 391 LYS A CA 1
ATOM 3090 C C . LYS A 1 391 ? 18.825 1.899 5.286 1.00 92.62 391 LYS A C 1
ATOM 3092 O O . LYS A 1 391 ? 18.276 1.582 6.330 1.00 92.62 391 LYS A O 1
ATOM 3097 N N . ILE A 1 392 ? 18.516 1.362 4.106 1.00 92.69 392 ILE A N 1
ATOM 3098 C CA . ILE A 1 392 ? 17.528 0.287 3.964 1.0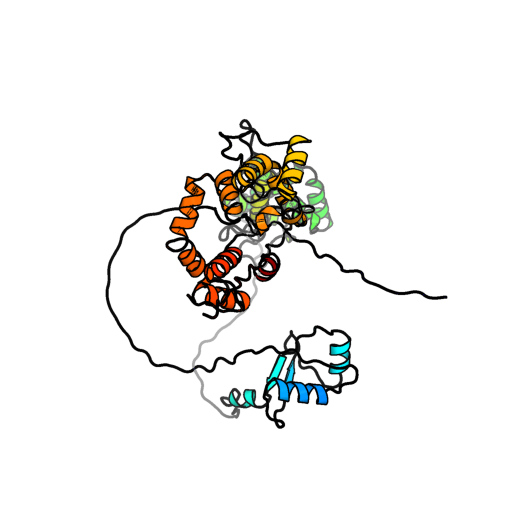0 92.69 392 ILE A CA 1
ATOM 3099 C C . ILE A 1 392 ? 17.966 -0.931 4.777 1.00 92.69 392 ILE A C 1
ATOM 3101 O O . ILE A 1 392 ? 17.181 -1.439 5.569 1.00 92.69 392 ILE A O 1
ATOM 3105 N N . ILE A 1 393 ? 19.227 -1.345 4.639 1.00 90.94 393 ILE A N 1
ATOM 3106 C CA . ILE A 1 393 ? 19.794 -2.468 5.398 1.00 90.94 393 ILE A CA 1
ATOM 3107 C C . ILE A 1 393 ? 19.732 -2.180 6.904 1.00 90.94 393 ILE A C 1
ATOM 3109 O O . ILE A 1 393 ? 19.279 -3.018 7.676 1.00 90.94 393 ILE A O 1
ATOM 3113 N N . MET A 1 394 ? 20.140 -0.981 7.331 1.00 92.06 394 MET A N 1
ATOM 3114 C CA . MET A 1 394 ? 20.108 -0.574 8.738 1.00 92.06 394 MET A CA 1
ATOM 3115 C C . MET A 1 394 ? 18.694 -0.628 9.331 1.00 92.06 394 MET A C 1
ATOM 3117 O O . MET A 1 394 ? 18.509 -1.217 10.389 1.00 92.06 394 MET A O 1
ATOM 3121 N N . GLU A 1 395 ? 17.702 -0.046 8.656 1.00 91.19 395 GLU A N 1
ATOM 3122 C CA . GLU A 1 395 ? 16.309 -0.055 9.120 1.00 91.19 395 GLU A CA 1
ATOM 3123 C C . GLU A 1 395 ? 15.721 -1.474 9.111 1.00 91.19 395 GLU A C 1
ATOM 3125 O O . GLU A 1 395 ? 14.988 -1.854 10.024 1.00 91.19 395 GLU A O 1
ATOM 3130 N N . ALA A 1 396 ? 16.084 -2.296 8.121 1.00 90.06 396 ALA A N 1
ATOM 3131 C CA . ALA A 1 396 ? 15.621 -3.677 8.024 1.00 90.06 396 ALA A CA 1
ATOM 3132 C C . ALA A 1 396 ? 16.108 -4.562 9.186 1.00 90.06 396 ALA A C 1
ATOM 3134 O O . ALA A 1 396 ? 15.397 -5.490 9.566 1.00 90.06 396 ALA A O 1
ATOM 3135 N N . ARG A 1 397 ? 17.247 -4.245 9.823 1.00 89.12 397 ARG A N 1
ATOM 3136 C CA . ARG A 1 397 ? 17.739 -4.954 11.027 1.00 89.12 397 ARG A CA 1
ATOM 3137 C C . ARG A 1 397 ? 16.813 -4.837 12.236 1.00 89.12 397 ARG A C 1
ATOM 3139 O O . ARG A 1 397 ? 16.918 -5.640 13.156 1.00 89.12 397 ARG A O 1
ATOM 3146 N N . HIS A 1 398 ? 15.945 -3.828 12.268 1.00 88.50 398 HIS A N 1
ATOM 3147 C CA . HIS A 1 398 ? 15.004 -3.614 13.368 1.00 88.50 398 HIS A CA 1
ATOM 3148 C C . HIS A 1 398 ? 13.660 -4.322 13.160 1.00 88.50 398 HIS A C 1
ATOM 3150 O O . HIS A 1 398 ? 12.792 -4.261 14.032 1.00 88.50 398 HIS A O 1
ATOM 3156 N N . LEU A 1 399 ? 13.465 -4.971 12.010 1.00 87.56 399 LEU A N 1
ATOM 3157 C CA . LEU A 1 399 ? 12.263 -5.743 11.726 1.00 87.56 399 LEU A CA 1
ATOM 3158 C C . LEU A 1 399 ? 12.298 -7.101 12.435 1.00 87.56 399 LEU A C 1
ATOM 3160 O O . LEU A 1 399 ? 13.357 -7.628 12.766 1.00 87.56 399 LEU A O 1
ATOM 3164 N N . THR A 1 400 ? 11.116 -7.683 12.642 1.00 86.31 400 THR A N 1
ATOM 3165 C CA . THR A 1 400 ? 10.989 -9.046 13.166 1.00 86.31 400 THR A CA 1
ATOM 3166 C C . THR A 1 400 ? 11.674 -10.031 12.229 1.00 86.31 400 THR A C 1
ATOM 3168 O O . THR A 1 400 ? 11.380 -10.071 11.032 1.00 86.31 400 THR A O 1
ATOM 3171 N N . GLU A 1 401 ? 12.580 -10.828 12.787 1.00 84.38 401 GLU A N 1
ATOM 3172 C CA . GLU A 1 401 ? 13.368 -11.776 12.017 1.00 84.38 401 GLU A CA 1
ATOM 3173 C C . GLU A 1 401 ? 12.480 -12.885 11.435 1.00 84.38 401 GLU A C 1
ATOM 3175 O O . GLU A 1 401 ? 11.701 -13.527 12.139 1.00 84.38 401 GLU A O 1
ATOM 3180 N N . THR A 1 402 ? 12.584 -13.083 10.122 1.00 85.81 402 THR A N 1
ATOM 3181 C CA . THR A 1 402 ? 11.913 -14.154 9.375 1.00 85.81 402 THR A CA 1
ATOM 3182 C C . THR A 1 402 ? 12.930 -14.793 8.431 1.00 85.81 402 THR A C 1
ATOM 3184 O O . THR A 1 402 ? 13.850 -14.095 8.001 1.00 85.81 402 THR A O 1
ATOM 3187 N N . PRO A 1 403 ? 12.784 -16.076 8.051 1.00 84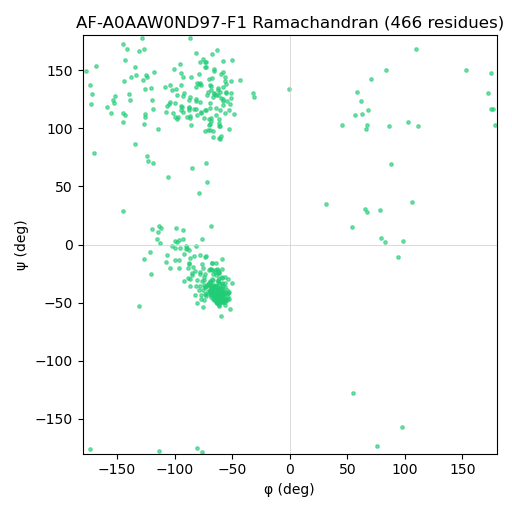.25 403 PRO A N 1
ATOM 3188 C CA . PRO A 1 403 ? 13.744 -16.747 7.168 1.00 84.25 403 PRO A CA 1
ATOM 3189 C C . PRO A 1 403 ? 13.995 -15.990 5.855 1.00 84.25 403 PRO A C 1
ATOM 3191 O O . PRO A 1 403 ? 15.141 -15.820 5.438 1.00 84.25 403 PRO A O 1
ATOM 3194 N N . ASP A 1 404 ? 12.930 -15.461 5.245 1.00 83.12 404 ASP A N 1
ATOM 3195 C CA . ASP A 1 404 ? 13.006 -14.659 4.021 1.00 83.12 404 ASP A CA 1
ATOM 3196 C C . ASP A 1 404 ? 13.753 -13.335 4.241 1.00 83.12 404 ASP A C 1
ATOM 3198 O O . ASP A 1 404 ? 14.555 -12.922 3.399 1.00 83.12 404 ASP A O 1
ATOM 3202 N N . LEU A 1 405 ? 13.521 -12.671 5.380 1.00 86.31 405 LEU A N 1
ATOM 3203 C CA . LEU A 1 405 ? 14.224 -11.443 5.744 1.00 86.31 405 LEU A CA 1
ATOM 3204 C C . LEU A 1 405 ? 15.710 -11.710 6.000 1.00 86.31 405 LEU A C 1
ATOM 3206 O O . LEU A 1 405 ? 16.540 -10.991 5.453 1.00 86.31 405 LEU A O 1
ATOM 3210 N N . SER A 1 406 ? 16.060 -12.746 6.767 1.00 86.25 406 SER A N 1
ATOM 3211 C CA . SER A 1 406 ? 17.457 -13.101 7.052 1.00 86.25 406 SER A CA 1
ATOM 3212 C C . SER A 1 406 ? 18.208 -13.466 5.768 1.00 86.25 406 SER A C 1
ATOM 3214 O O . SER A 1 406 ? 19.352 -13.050 5.579 1.00 86.25 406 SER A O 1
ATOM 3216 N N . ARG A 1 407 ? 17.548 -14.163 4.830 1.00 86.31 407 ARG A N 1
ATOM 3217 C CA . ARG A 1 407 ? 18.091 -14.467 3.496 1.00 86.31 407 ARG A CA 1
ATOM 3218 C C . ARG A 1 407 ? 18.368 -13.197 2.685 1.00 86.31 407 ARG A C 1
ATOM 3220 O O . ARG A 1 407 ? 19.452 -13.055 2.122 1.00 86.31 407 ARG A O 1
ATOM 3227 N N . LEU A 1 408 ? 17.414 -12.263 2.641 1.00 87.88 408 LEU A N 1
ATOM 3228 C CA . LEU A 1 408 ? 17.571 -10.981 1.943 1.00 87.88 408 LEU A CA 1
ATOM 3229 C C . LEU A 1 408 ? 18.632 -10.086 2.590 1.00 87.88 408 LEU A C 1
ATOM 3231 O O . LEU A 1 408 ? 19.424 -9.484 1.874 1.00 87.88 408 LEU A O 1
ATOM 3235 N N . MET A 1 409 ? 18.689 -10.039 3.920 1.00 87.38 409 MET A N 1
ATOM 3236 C CA . MET A 1 409 ? 19.712 -9.317 4.677 1.00 87.38 409 MET A CA 1
ATOM 3237 C C . MET A 1 409 ? 21.111 -9.853 4.372 1.00 87.38 409 MET A C 1
ATOM 3239 O O . MET A 1 409 ? 22.007 -9.079 4.043 1.00 87.38 409 MET A O 1
ATOM 3243 N N . ALA A 1 410 ? 21.288 -11.177 4.389 1.00 86.38 410 ALA A N 1
ATOM 3244 C CA . ALA A 1 410 ? 22.568 -11.803 4.074 1.00 86.38 410 ALA A CA 1
ATOM 3245 C C . ALA A 1 410 ? 23.025 -11.517 2.633 1.00 86.38 410 ALA A C 1
ATOM 3247 O O . ALA A 1 410 ? 24.215 -11.311 2.398 1.00 86.38 410 ALA A O 1
ATOM 3248 N N . ALA A 1 411 ? 22.100 -11.489 1.671 1.00 86.62 411 ALA A N 1
ATOM 3249 C CA . ALA A 1 411 ? 22.405 -11.150 0.282 1.00 86.62 411 ALA A CA 1
ATOM 3250 C C . ALA A 1 411 ? 22.675 -9.654 0.071 1.00 86.62 411 ALA A C 1
ATOM 3252 O O . ALA A 1 411 ? 23.557 -9.293 -0.701 1.00 86.62 411 ALA A O 1
ATOM 3253 N N . ALA A 1 412 ? 21.960 -8.780 0.781 1.00 86.31 412 ALA A N 1
ATOM 3254 C CA . ALA A 1 412 ? 22.189 -7.341 0.734 1.00 86.31 412 ALA A CA 1
ATOM 3255 C C . ALA A 1 412 ? 23.556 -6.960 1.331 1.00 86.31 412 ALA A C 1
ATOM 3257 O O . ALA A 1 412 ? 24.217 -6.063 0.813 1.00 86.31 412 ALA A O 1
ATOM 3258 N N . GLU A 1 413 ? 24.003 -7.655 2.383 1.00 83.88 413 GLU A N 1
ATOM 3259 C CA . GLU A 1 413 ? 25.284 -7.399 3.057 1.00 83.88 413 GLU A CA 1
ATOM 3260 C C . GLU A 1 413 ? 26.490 -8.094 2.397 1.00 83.88 413 GLU A C 1
ATOM 3262 O O . GLU A 1 413 ? 27.623 -7.628 2.544 1.00 83.88 413 GLU A O 1
ATOM 3267 N N . LYS A 1 414 ? 26.287 -9.196 1.660 1.00 72.56 414 LYS A N 1
ATOM 3268 C CA . LYS A 1 414 ? 27.366 -9.870 0.922 1.00 72.56 414 LYS A CA 1
ATOM 3269 C C . LYS A 1 414 ? 27.646 -9.174 -0.413 1.00 72.56 414 LYS A C 1
ATOM 3271 O O . LYS A 1 414 ? 26.849 -9.235 -1.340 1.00 72.56 414 LYS A O 1
ATOM 3276 N N . ASN A 1 415 ? 28.857 -8.639 -0.561 1.00 56.00 415 ASN A N 1
ATOM 3277 C CA . ASN A 1 415 ? 29.400 -8.142 -1.835 1.00 56.00 415 ASN A CA 1
ATOM 3278 C C . ASN A 1 415 ? 29.912 -9.282 -2.749 1.00 56.00 415 ASN A C 1
ATOM 3280 O O . ASN A 1 415 ? 31.018 -9.195 -3.279 1.00 56.00 415 ASN A O 1
ATOM 3284 N N . GLY A 1 416 ? 29.167 -10.383 -2.886 1.00 53.22 416 GLY A N 1
ATOM 3285 C CA . GLY A 1 416 ? 29.599 -11.562 -3.648 1.00 53.22 416 GLY A CA 1
ATOM 3286 C C . GLY A 1 416 ? 28.578 -12.017 -4.687 1.00 53.22 416 GLY A C 1
ATOM 3287 O O . GLY A 1 416 ? 27.379 -12.002 -4.419 1.00 53.22 416 GLY A O 1
ATOM 3288 N N . GLU A 1 417 ? 29.063 -12.453 -5.854 1.00 50.59 417 GLU A N 1
ATOM 3289 C CA . GLU A 1 417 ? 28.272 -13.146 -6.878 1.00 50.59 417 GLU A CA 1
ATOM 3290 C C . GLU A 1 417 ? 27.841 -14.519 -6.326 1.00 50.59 417 GLU A C 1
ATOM 3292 O O . GLU A 1 417 ? 28.575 -15.499 -6.421 1.00 50.59 417 GLU A O 1
ATOM 3297 N N . ASN A 1 418 ? 26.664 -14.613 -5.705 1.00 51.81 418 ASN A N 1
ATOM 3298 C CA . ASN A 1 418 ? 26.024 -15.914 -5.523 1.00 51.81 418 ASN A CA 1
ATOM 3299 C C . ASN A 1 418 ? 25.339 -16.266 -6.846 1.00 51.81 418 ASN A C 1
ATOM 3301 O O . ASN A 1 418 ? 24.342 -15.646 -7.199 1.00 51.81 418 ASN A O 1
ATOM 3305 N N . GLU A 1 419 ? 25.845 -17.275 -7.558 1.00 52.25 419 GLU A N 1
ATOM 3306 C CA . GLU A 1 419 ? 25.350 -17.687 -8.886 1.00 52.25 419 GLU A CA 1
ATOM 3307 C C . GLU A 1 419 ? 23.857 -18.089 -8.913 1.00 52.25 419 GLU A C 1
ATOM 3309 O O . GLU A 1 419 ? 23.261 -18.153 -9.984 1.00 52.25 419 GLU A O 1
ATOM 3314 N N . ASN A 1 420 ? 23.229 -18.280 -7.743 1.00 53.84 420 ASN A N 1
ATOM 3315 C CA . ASN A 1 420 ? 21.829 -18.690 -7.587 1.00 53.84 420 ASN A CA 1
ATOM 3316 C C . ASN A 1 420 ? 20.935 -17.682 -6.829 1.00 53.84 420 ASN A C 1
ATOM 3318 O O . ASN A 1 420 ? 19.843 -18.060 -6.402 1.00 53.84 420 ASN A O 1
ATOM 3322 N N . TYR A 1 421 ? 21.366 -16.435 -6.597 1.00 64.88 421 TYR A N 1
ATOM 3323 C CA . TYR A 1 421 ? 20.556 -15.468 -5.838 1.00 64.88 421 TYR A CA 1
ATOM 3324 C C . TYR A 1 421 ? 20.655 -14.032 -6.369 1.00 64.88 421 TYR A C 1
ATOM 3326 O O . TYR A 1 421 ? 21.620 -13.680 -7.041 1.00 64.88 421 TYR A O 1
ATOM 3334 N N . TRP A 1 422 ? 19.656 -13.203 -6.040 1.00 74.81 422 TRP A N 1
ATOM 3335 C CA . TRP A 1 422 ? 19.645 -11.768 -6.339 1.00 74.81 422 TRP A CA 1
ATOM 3336 C C . TRP A 1 422 ? 20.929 -11.082 -5.877 1.00 74.81 422 TRP A C 1
ATOM 3338 O O . TRP A 1 422 ? 21.434 -11.362 -4.786 1.00 74.81 422 TRP A O 1
ATOM 3348 N N . ASP A 1 423 ? 21.419 -10.146 -6.688 1.00 81.50 423 ASP A N 1
ATOM 3349 C CA . ASP A 1 423 ? 22.537 -9.303 -6.290 1.00 81.50 423 ASP A CA 1
ATOM 3350 C C . ASP A 1 423 ? 22.180 -8.430 -5.074 1.00 81.50 423 ASP A C 1
ATOM 3352 O O . ASP A 1 423 ? 21.026 -8.301 -4.648 1.00 81.50 423 ASP A O 1
ATOM 3356 N N . SER A 1 424 ? 23.212 -7.833 -4.487 1.00 86.94 424 SER A N 1
ATOM 3357 C CA . SER A 1 424 ? 23.080 -7.018 -3.283 1.00 86.94 424 SER A CA 1
ATOM 3358 C C . SER A 1 424 ? 22.123 -5.826 -3.477 1.00 86.94 424 SER A C 1
ATOM 3360 O O . SER A 1 424 ? 21.451 -5.416 -2.525 1.00 86.94 424 SER A O 1
ATOM 3362 N N . ASP A 1 425 ? 21.995 -5.290 -4.695 1.00 87.56 425 ASP A N 1
ATOM 3363 C CA . ASP A 1 425 ? 21.095 -4.172 -5.000 1.00 87.56 425 ASP A CA 1
ATOM 3364 C C . ASP A 1 425 ? 19.636 -4.612 -5.048 1.00 87.56 425 ASP A C 1
ATOM 3366 O O . ASP A 1 425 ? 18.784 -4.019 -4.382 1.00 87.56 425 ASP A O 1
ATOM 3370 N N . MET A 1 426 ? 19.352 -5.699 -5.756 1.00 85.88 426 MET A N 1
ATOM 3371 C CA . MET A 1 426 ? 18.026 -6.293 -5.838 1.00 85.88 426 MET A CA 1
ATOM 3372 C C . MET A 1 426 ? 17.563 -6.827 -4.485 1.00 85.88 426 MET A C 1
ATOM 3374 O O . MET A 1 426 ? 16.415 -6.598 -4.099 1.00 85.88 426 MET A O 1
ATOM 3378 N N . ALA A 1 427 ? 18.454 -7.451 -3.710 1.00 88.56 427 ALA A N 1
ATOM 3379 C CA . ALA A 1 427 ? 18.163 -7.844 -2.336 1.00 88.56 427 ALA A CA 1
ATOM 3380 C C . ALA A 1 427 ? 17.797 -6.623 -1.475 1.00 88.56 427 ALA A C 1
ATOM 3382 O O . ALA A 1 427 ? 16.806 -6.655 -0.746 1.00 88.56 427 ALA A O 1
ATOM 3383 N N . SER A 1 428 ? 18.528 -5.513 -1.618 1.00 90.00 428 SER A N 1
ATOM 3384 C CA . SER A 1 428 ? 18.239 -4.263 -0.905 1.00 90.00 428 SER A CA 1
ATOM 3385 C C . SER A 1 428 ? 16.910 -3.628 -1.337 1.00 90.00 428 SER A C 1
ATOM 3387 O O . SER A 1 428 ? 16.161 -3.129 -0.498 1.00 90.00 428 SER A O 1
ATOM 3389 N N . LEU A 1 429 ? 16.549 -3.689 -2.621 1.00 89.00 429 LEU A N 1
ATOM 3390 C CA . LEU A 1 429 ? 15.233 -3.249 -3.102 1.00 89.00 429 LEU A CA 1
ATOM 3391 C C . LEU A 1 429 ? 14.094 -4.126 -2.559 1.00 89.00 429 LEU A C 1
ATOM 3393 O O . LEU A 1 429 ? 13.044 -3.611 -2.174 1.00 89.00 429 LEU A O 1
ATOM 3397 N N . LEU A 1 430 ? 14.297 -5.440 -2.465 1.00 88.50 430 LEU A N 1
ATOM 3398 C CA . LEU A 1 430 ? 13.329 -6.358 -1.860 1.00 88.50 430 LEU A CA 1
ATOM 3399 C C . LEU A 1 430 ? 13.205 -6.148 -0.340 1.00 88.50 430 LEU A C 1
ATOM 3401 O O . LEU A 1 430 ? 12.106 -6.273 0.201 1.00 88.50 430 LEU A O 1
ATOM 3405 N N . LEU A 1 431 ? 14.284 -5.760 0.352 1.00 89.94 431 LEU A N 1
ATOM 3406 C CA . LEU A 1 431 ? 14.232 -5.339 1.760 1.00 89.94 431 LEU A CA 1
ATOM 3407 C C . LEU A 1 431 ? 13.376 -4.088 1.951 1.00 89.94 431 LEU A C 1
ATOM 3409 O O . LEU A 1 431 ? 12.605 -4.010 2.910 1.00 89.94 431 LEU A O 1
ATOM 3413 N N . LEU A 1 432 ? 13.457 -3.133 1.019 1.00 88.75 432 LEU A N 1
ATOM 3414 C CA . LEU A 1 432 ? 12.646 -1.922 1.070 1.00 88.75 432 LEU A CA 1
ATOM 3415 C C . LEU A 1 432 ? 11.150 -2.261 1.130 1.00 88.75 432 LEU A C 1
ATOM 3417 O O . LEU A 1 432 ? 10.430 -1.614 1.888 1.00 88.75 432 LEU A O 1
ATOM 3421 N N . LEU A 1 433 ? 10.687 -3.312 0.432 1.00 86.38 433 LEU A N 1
ATOM 3422 C CA . LEU A 1 433 ? 9.295 -3.772 0.518 1.00 86.38 433 LEU A CA 1
ATOM 3423 C C . LEU A 1 433 ? 8.867 -4.006 1.960 1.00 86.38 433 LEU A C 1
ATOM 3425 O O . LEU A 1 433 ? 7.782 -3.572 2.319 1.00 86.38 433 LEU A O 1
ATOM 3429 N N . HIS A 1 434 ? 9.700 -4.585 2.822 1.00 84.38 434 HIS A N 1
ATOM 3430 C CA . HIS A 1 434 ? 9.344 -4.816 4.225 1.00 84.38 434 HIS A CA 1
ATOM 3431 C C . HIS A 1 434 ? 9.160 -3.520 5.026 1.00 84.38 434 HIS A C 1
ATOM 3433 O O . HIS A 1 434 ? 8.233 -3.438 5.831 1.00 84.38 434 HIS A O 1
ATOM 3439 N N . LEU A 1 435 ? 9.937 -2.478 4.728 1.00 86.19 435 LEU A N 1
ATOM 3440 C CA . LEU A 1 435 ? 9.916 -1.187 5.435 1.00 86.19 435 LEU A CA 1
ATOM 3441 C C . LEU A 1 435 ? 8.723 -0.294 5.077 1.00 86.19 435 LEU A C 1
ATOM 3443 O O . LEU A 1 435 ? 8.410 0.668 5.779 1.00 86.19 435 LEU A O 1
ATOM 3447 N N . LEU A 1 436 ? 8.051 -0.586 3.969 1.00 79.62 436 LEU A N 1
ATOM 3448 C CA . LEU A 1 436 ? 7.030 0.301 3.437 1.00 79.62 436 LEU A CA 1
ATOM 3449 C C . LEU A 1 436 ? 5.686 0.155 4.165 1.00 79.62 436 LEU A C 1
ATOM 3451 O O . LEU A 1 436 ? 5.259 -0.967 4.457 1.00 79.62 436 LEU A O 1
ATOM 3455 N N . PRO A 1 437 ? 4.974 1.258 4.452 1.00 68.75 437 PRO A N 1
ATOM 3456 C CA . PRO A 1 437 ? 3.684 1.180 5.123 1.00 68.75 437 PRO A CA 1
ATOM 3457 C C . PRO A 1 437 ? 2.643 0.483 4.227 1.00 68.75 437 PRO A C 1
ATOM 3459 O O . PRO A 1 437 ? 2.700 0.619 3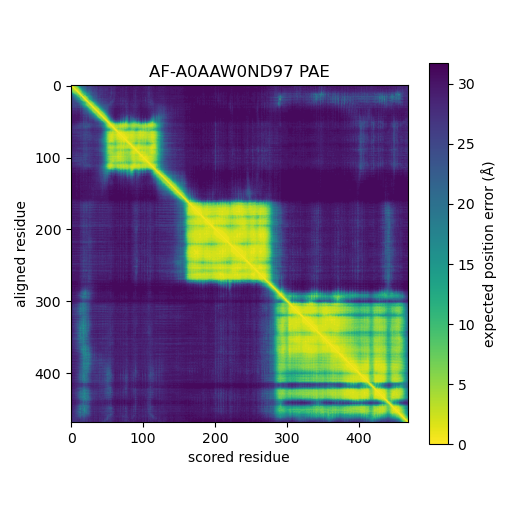.001 1.00 68.75 437 PRO A O 1
ATOM 3462 N N . PRO A 1 438 ? 1.658 -0.230 4.806 1.00 61.16 438 PRO A N 1
ATOM 3463 C CA . PRO A 1 438 ? 0.550 -0.784 4.035 1.00 61.16 438 PRO A CA 1
ATOM 3464 C C . PRO A 1 438 ? -0.186 0.339 3.289 1.00 61.16 438 PRO A C 1
ATOM 3466 O O . PRO A 1 438 ? -0.434 1.413 3.845 1.00 61.16 438 PRO A O 1
ATOM 3469 N N . THR A 1 439 ? -0.515 0.106 2.015 1.00 55.44 439 THR A N 1
ATOM 3470 C CA . THR A 1 439 ? -1.089 1.128 1.133 1.00 55.44 439 THR A CA 1
ATOM 3471 C C . THR A 1 439 ? -2.385 1.689 1.721 1.00 55.44 439 THR A C 1
ATOM 3473 O O . THR A 1 439 ? -3.337 0.959 2.006 1.00 55.44 439 THR A O 1
ATOM 3476 N N . ALA A 1 440 ? -2.440 3.009 1.912 1.00 42.50 440 ALA A N 1
ATOM 3477 C CA . ALA A 1 440 ? -3.622 3.667 2.449 1.00 42.50 440 ALA A CA 1
ATOM 3478 C C . ALA A 1 440 ? -4.777 3.615 1.432 1.00 42.50 440 ALA A C 1
ATOM 3480 O O . ALA A 1 440 ? -4.698 4.200 0.355 1.00 42.50 440 ALA A O 1
ATOM 3481 N N . GLY A 1 441 ? -5.874 2.946 1.802 1.00 46.88 441 GLY A N 1
ATOM 3482 C CA . GLY A 1 441 ? -7.134 2.959 1.052 1.00 46.88 441 GLY A CA 1
ATOM 3483 C C . GLY A 1 441 ? -7.494 1.626 0.389 1.00 46.88 441 GLY A C 1
ATOM 3484 O O . GLY A 1 441 ? -7.043 1.329 -0.710 1.00 46.88 441 GLY A O 1
ATOM 3485 N N . ARG A 1 442 ? -8.424 0.911 1.045 1.00 44.28 442 ARG A N 1
ATOM 3486 C CA . ARG A 1 442 ? -9.104 -0.346 0.658 1.00 44.28 442 ARG A CA 1
ATOM 3487 C C . ARG A 1 442 ? -8.210 -1.585 0.496 1.00 44.28 442 ARG A C 1
ATOM 3489 O O . ARG A 1 442 ? -7.492 -1.692 -0.482 1.00 44.28 442 ARG A O 1
ATOM 3496 N N . ARG A 1 443 ? -8.402 -2.552 1.411 1.00 47.03 443 ARG A N 1
ATOM 3497 C CA . ARG A 1 443 ? -8.306 -4.029 1.262 1.00 47.03 443 ARG A CA 1
ATOM 3498 C C . ARG A 1 443 ? -7.299 -4.605 0.238 1.00 47.03 443 ARG A C 1
ATOM 3500 O O . ARG A 1 443 ? -7.595 -5.627 -0.367 1.00 47.03 443 ARG A O 1
ATOM 3507 N N . ARG A 1 444 ? -6.130 -4.004 0.027 1.00 53.28 444 ARG A N 1
ATOM 3508 C CA . ARG A 1 444 ? -5.044 -4.648 -0.718 1.00 53.28 444 ARG A CA 1
ATOM 3509 C C . ARG A 1 444 ? -3.975 -5.054 0.275 1.00 53.28 444 ARG A C 1
ATOM 3511 O O . ARG A 1 444 ? -3.481 -4.222 1.036 1.00 53.28 444 ARG A O 1
ATOM 3518 N N . VAL A 1 445 ? -3.728 -6.357 0.325 1.00 58.53 445 VAL A N 1
ATOM 3519 C CA . VAL A 1 445 ? -2.636 -6.938 1.097 1.00 58.53 445 VAL A CA 1
ATOM 3520 C C . VAL A 1 445 ? -1.347 -6.446 0.451 1.00 58.53 445 VAL A C 1
ATOM 3522 O O . VAL A 1 445 ? -1.213 -6.479 -0.767 1.00 58.53 445 VAL A O 1
ATOM 3525 N N . LYS A 1 446 ? -0.438 -5.913 1.267 1.00 68.56 446 LYS A N 1
ATOM 3526 C CA . LYS A 1 446 ? 0.895 -5.508 0.827 1.00 68.56 446 LYS A CA 1
ATOM 3527 C C . LYS A 1 446 ? 1.588 -6.731 0.221 1.00 68.56 446 LYS A C 1
ATOM 3529 O O . LYS A 1 446 ? 1.675 -7.750 0.903 1.00 68.56 446 LYS A O 1
ATOM 3534 N N . ILE A 1 447 ? 2.066 -6.620 -1.019 1.00 74.12 447 ILE A N 1
ATOM 3535 C CA . ILE A 1 447 ? 2.814 -7.700 -1.664 1.00 74.12 447 ILE A CA 1
ATOM 3536 C C . ILE A 1 447 ? 4.008 -8.105 -0.789 1.00 74.12 447 ILE A C 1
ATOM 3538 O O . ILE A 1 447 ? 4.752 -7.248 -0.300 1.00 74.12 447 ILE A O 1
ATOM 3542 N N . SER A 1 448 ? 4.162 -9.406 -0.545 1.00 79.94 448 SER A N 1
ATOM 3543 C CA . SER A 1 448 ? 5.315 -9.917 0.196 1.00 79.94 448 SER A CA 1
ATOM 3544 C C . SER A 1 448 ? 6.568 -9.871 -0.681 1.00 79.94 448 SER A C 1
ATOM 3546 O O . SER A 1 448 ? 6.485 -9.873 -1.908 1.00 79.94 448 SER A O 1
ATOM 3548 N N . SER A 1 449 ? 7.749 -9.853 -0.068 1.00 80.38 449 SER A N 1
ATOM 3549 C CA . SER A 1 449 ? 9.017 -9.933 -0.809 1.00 80.38 449 SER A CA 1
ATOM 3550 C C . SER A 1 449 ? 9.124 -11.220 -1.641 1.00 80.38 449 SER A C 1
ATOM 3552 O O . SER A 1 449 ? 9.565 -11.160 -2.783 1.00 80.38 449 SER A O 1
ATOM 3554 N N . SER A 1 450 ? 8.637 -12.349 -1.118 1.00 78.62 450 SER A N 1
ATOM 3555 C CA . SER A 1 450 ? 8.567 -13.637 -1.828 1.00 78.62 450 SER A CA 1
ATOM 3556 C C . SER A 1 450 ? 7.626 -13.601 -3.042 1.00 78.62 450 SER A C 1
ATOM 3558 O O . SER A 1 450 ? 7.918 -14.157 -4.100 1.00 78.62 450 SER A O 1
ATOM 3560 N N . GLU A 1 451 ? 6.488 -12.911 -2.938 1.00 79.00 451 GLU A N 1
ATOM 3561 C CA . GLU A 1 451 ? 5.570 -12.751 -4.068 1.00 79.00 451 GLU A CA 1
ATOM 3562 C C . GLU A 1 451 ? 6.100 -11.744 -5.101 1.00 79.00 451 GLU A C 1
ATOM 3564 O O . GLU A 1 451 ? 5.919 -11.928 -6.305 1.00 79.00 451 GLU A O 1
ATOM 3569 N N . ALA A 1 452 ? 6.784 -10.698 -4.639 1.00 80.69 452 ALA A N 1
ATOM 3570 C CA . ALA A 1 452 ? 7.461 -9.724 -5.484 1.00 80.69 452 ALA A CA 1
ATOM 3571 C C . ALA A 1 452 ? 8.597 -10.372 -6.290 1.00 80.69 452 ALA A C 1
ATOM 3573 O O . ALA A 1 452 ? 8.701 -10.138 -7.490 1.00 80.69 452 ALA A O 1
ATOM 3574 N N . GLU A 1 453 ? 9.382 -11.250 -5.666 1.00 77.56 453 GLU A N 1
ATOM 3575 C CA . GLU A 1 453 ? 10.439 -12.034 -6.313 1.00 77.56 453 GLU A CA 1
ATOM 3576 C C . GLU A 1 453 ? 9.920 -12.823 -7.525 1.00 77.56 453 GLU A C 1
ATOM 3578 O O . GLU A 1 453 ? 10.528 -12.788 -8.592 1.00 77.56 453 GLU A O 1
ATOM 3583 N N . LYS A 1 454 ? 8.735 -13.435 -7.418 1.00 74.81 454 LYS A N 1
ATOM 3584 C CA . LYS A 1 454 ? 8.091 -14.166 -8.528 1.00 74.81 454 LYS A CA 1
ATOM 3585 C C . LYS A 1 454 ? 7.638 -13.268 -9.685 1.00 74.81 454 LYS A C 1
ATOM 3587 O O . LYS A 1 454 ? 7.326 -13.771 -10.761 1.00 74.81 454 LYS A O 1
ATOM 3592 N N . LYS A 1 455 ? 7.552 -11.956 -9.459 1.00 70.88 455 LYS A N 1
ATOM 3593 C CA . LYS A 1 455 ? 7.130 -10.948 -10.446 1.00 70.88 455 LYS A CA 1
ATOM 3594 C C . LYS A 1 455 ? 8.312 -10.175 -11.039 1.00 70.88 455 LYS A C 1
ATOM 3596 O O . LYS A 1 455 ? 8.096 -9.317 -11.892 1.00 70.88 455 LYS A O 1
ATOM 3601 N N . LEU A 1 456 ? 9.540 -10.460 -10.603 1.00 72.00 456 LEU A N 1
ATOM 3602 C CA . LEU A 1 456 ? 10.755 -9.880 -11.163 1.00 72.00 456 LEU A CA 1
ATOM 3603 C C . LEU A 1 456 ? 11.234 -10.676 -12.379 1.00 72.00 456 LEU A C 1
ATOM 3605 O O . LEU A 1 456 ? 11.151 -11.902 -12.422 1.00 72.00 456 LEU A O 1
ATOM 3609 N N . VAL A 1 457 ? 11.775 -9.967 -13.369 1.00 66.25 457 VAL A N 1
ATOM 3610 C CA . VAL A 1 457 ? 12.411 -10.583 -14.538 1.00 66.25 457 VAL A CA 1
ATOM 3611 C C . VAL A 1 457 ? 13.876 -10.847 -14.206 1.00 66.25 457 VAL A C 1
ATOM 3613 O O . VAL A 1 457 ? 14.634 -9.912 -13.948 1.00 66.25 457 VAL A O 1
ATOM 3616 N N . HIS A 1 458 ? 14.276 -12.118 -14.212 1.00 62.81 458 HIS A N 1
ATOM 3617 C CA . HIS A 1 458 ? 15.660 -12.513 -13.974 1.00 62.81 458 HIS A CA 1
ATOM 3618 C C . HIS A 1 458 ? 16.439 -12.538 -15.295 1.00 62.81 458 HIS A C 1
ATOM 3620 O O . HIS A 1 458 ? 16.215 -13.401 -16.146 1.00 62.81 458 HIS A O 1
ATOM 3626 N N . PHE A 1 459 ? 17.365 -11.597 -15.478 1.00 60.75 459 PHE A N 1
ATOM 3627 C CA . PHE A 1 459 ? 18.253 -11.582 -16.639 1.00 60.75 459 PHE A CA 1
ATOM 3628 C C . PHE A 1 459 ? 19.486 -12.437 -16.352 1.00 60.75 459 PHE A C 1
ATOM 3630 O O . PHE A 1 459 ? 20.357 -12.056 -15.573 1.00 60.75 459 PHE A O 1
ATOM 3637 N N . LEU A 1 460 ? 19.582 -13.597 -17.001 1.00 56.41 460 LEU A N 1
ATOM 3638 C CA . LEU A 1 460 ? 20.786 -14.420 -16.934 1.00 56.41 460 LEU A CA 1
ATOM 3639 C C . LEU A 1 460 ? 21.865 -13.810 -17.831 1.00 56.41 460 LEU A C 1
ATOM 3641 O O . LEU A 1 460 ? 21.736 -13.768 -19.055 1.00 56.41 460 LEU A O 1
ATOM 3645 N N . LYS A 1 461 ? 22.952 -13.336 -17.218 1.00 50.91 461 LYS A N 1
ATOM 3646 C CA . LYS A 1 461 ? 24.137 -12.888 -17.950 1.00 50.91 461 LYS A CA 1
ATOM 3647 C C . LYS A 1 461 ? 24.878 -14.114 -18.484 1.00 50.91 461 LYS A C 1
ATOM 3649 O O . LYS A 1 461 ? 25.667 -14.724 -17.769 1.00 50.91 461 LYS A O 1
ATOM 3654 N N . VAL A 1 462 ? 24.652 -14.462 -19.748 1.00 46.91 462 VAL A N 1
ATOM 3655 C CA . VAL A 1 462 ? 25.437 -15.501 -20.427 1.00 46.91 462 VAL A CA 1
ATOM 3656 C C . VAL A 1 462 ? 26.850 -14.957 -20.657 1.00 46.91 462 VAL A C 1
ATOM 3658 O O . VAL A 1 462 ? 27.058 -14.055 -21.470 1.00 46.91 462 VAL A O 1
ATOM 3661 N N . ARG A 1 463 ? 27.837 -15.463 -19.908 1.00 46.59 463 ARG A N 1
ATOM 3662 C CA . ARG A 1 463 ? 29.252 -15.217 -20.209 1.00 46.59 463 ARG A CA 1
ATOM 3663 C C . ARG A 1 463 ? 29.605 -16.075 -21.427 1.00 46.59 463 ARG A C 1
ATOM 3665 O O . ARG A 1 463 ? 29.677 -17.292 -21.313 1.00 46.59 463 ARG A O 1
ATOM 3672 N N . HIS A 1 464 ? 29.818 -15.456 -22.587 1.00 40.16 464 HIS A N 1
ATOM 3673 C CA . HIS A 1 464 ? 30.501 -16.136 -23.686 1.00 40.16 464 HIS A CA 1
ATOM 3674 C C . HIS A 1 464 ? 31.973 -16.279 -23.299 1.00 40.16 464 HIS A C 1
ATOM 3676 O O . HIS A 1 464 ? 32.748 -15.330 -23.407 1.00 40.16 464 HIS A O 1
ATOM 3682 N N . THR A 1 465 ? 32.356 -17.453 -22.806 1.00 38.56 465 THR A N 1
ATOM 3683 C CA . THR A 1 465 ? 33.758 -17.859 -22.762 1.00 38.56 465 THR A CA 1
ATOM 3684 C C . THR A 1 465 ? 34.208 -18.086 -24.199 1.00 38.56 465 THR A C 1
ATOM 3686 O O . THR A 1 465 ? 33.925 -19.113 -24.811 1.00 38.56 465 THR A O 1
ATOM 3689 N N . VAL A 1 466 ? 34.875 -17.086 -24.773 1.00 38.59 466 VAL A N 1
ATOM 3690 C CA . VAL A 1 466 ? 35.680 -17.295 -25.975 1.00 38.59 466 VAL A CA 1
ATOM 3691 C C . VAL A 1 466 ? 36.880 -18.117 -25.517 1.00 38.59 466 VAL A C 1
ATOM 3693 O O . VAL A 1 466 ? 37.760 -17.595 -24.836 1.00 38.59 466 VAL A O 1
ATOM 3696 N N . TYR A 1 467 ? 36.873 -19.416 -25.808 1.00 40.19 467 TYR A N 1
ATOM 3697 C CA . TYR A 1 467 ? 38.080 -20.228 -25.712 1.00 40.19 467 TYR A CA 1
ATOM 3698 C C . TYR A 1 467 ? 39.021 -19.751 -26.823 1.00 40.19 467 TYR A C 1
ATOM 3700 O O . TYR A 1 467 ? 38.733 -19.957 -28.001 1.00 40.19 467 TYR A O 1
ATOM 3708 N N . SER A 1 468 ? 40.072 -19.029 -26.435 1.00 45.44 468 SER A N 1
ATOM 3709 C CA . SER A 1 468 ? 41.226 -18.712 -27.282 1.00 45.44 468 SER A CA 1
ATOM 3710 C C . SER A 1 468 ? 42.175 -19.893 -27.363 1.00 45.44 468 SER A C 1
ATOM 3712 O O . SER A 1 468 ? 42.457 -20.444 -26.270 1.00 45.44 468 SER A O 1
#

Nearest PDB structures (foldseek):
  6mw7-assembly2_C  TM=8.379E-01  e=1.237E+00  Homo sapiens
  2khm-assembly1_B  TM=3.390E-01  e=2.676E+00  Araneus diadematus

Foldseek 3Di:
DDDDDDDDDDDDFFALAQPFQQDDDDDDDDDDDDDDDDDDDDDDDDPDPPPPPDDDDDDDDPPDAPVNSVVSCCVVVVNDPPWDKFKAFPVRHTDDRVCVNVVCVVPVPTDIDIDTPVVVVVVPPDDDDDDDDDDDDDDDDDDDDDDDDDDDDDDDDDDDDDDPVVVLLVVLQVLLLVLLVPDPPSVVLLVCCVPVLDDDPVSVLVSLLSLLVVQCVVQNLDRDLVSQVSNLSNVCSNRVVQFQPPDPSRSVQCPDSVVCDHSNSVNSVVVVVVPPPPPDDDDPDPQPPTDPGPQPFPPPDDAQDDDVRLVVLLVCLVDDPDLVSNLVSLLSPLVVLSVQSVDRVRVRCSCVSRVCVVPHPCSVLSSVCRRPNPVVSVVCVVCVVPPQLVVLLVVLVPDDDDPLSVVLSVQLPDCDPPVPDDHNSLSSSLSSLVVGDDDPDDDDDRQHSVNVVVNDDDDDDDDPPPPD

pLDDT: mean 70.48, std 23.75, range [24.53, 96.81]

Organism: NCBI:txid88201